Protein AF-0000000085179886 (afdb_homodimer)

Sequence (434 aa):
MSLKREELVLLAELGSATVYEAAGRAGLLEGPWLRLVPGSRAAGPARTVLCAPGDNLMVHAAMAVLQPGEVLVLALPTPEPVALLGELLATQAQARGAAAILVEAAVRDADEIAALGLPVWARWVSPRGAERKTPGRLGVPVRVGGVAVAQGDYLVLDGDGVVAVPRERAREVLEKARARAEREAALRERYRRGELSIDLYGLRPLVEEELRRADGAMSLKREELVLLAELGSATVYEAAGRAGLLEGPWLRLVPGSRAAGPARTVLCAPGDNLMVHAAMAVLQPGEVLVLALPTPEPVALLGELLATQAQARGAAAILVEAAVRDADEIAALGLPVWARWVSPRGAERKTPGRLGVPVRVGGVAVAQGDYLVLDGDGVVAVPRERAREVLEKARARAEREAALRERYRRGELSIDLYGLRPLVEEELRRADGA

Nearest PDB structures (foldseek):
  3noj-assembly1_A  TM=9.635E-01  e=1.499E-24  Pseudomonas putida F1
  2pcn-assembly1_A  TM=8.951E-01  e=6.628E-15  Geobacillus kaustophilus HTA426
  1j3l-assembly1_A  TM=9.326E-01  e=6.843E-14  Thermus thermophilus
  3c8o-assembly1_B  TM=9.009E-01  e=3.418E-14  Pseudomonas aeruginosa
  2yjv-assembly1_A  TM=9.300E-01  e=8.537E-13  Escherichia coli K-12

Foldseek 3Di:
DADDPVLFVLLQVLFDVLLCVLLVNDFFQDADKDWLAPFDKGKAFEWEWEFEVLALQVLVVCLVVDAARYEYEYDYPDEEAAANEELVSLVSCVVRHYRAYEESYEHENSVNSNVVVHIYIYRYHDPHYGHNDDDTDIQQWDAGSNDTGGGGWMWIDGDVGIGTHGNVCSVSSSVSSVVVVVVVVVVVVVVVVPDDPCVVVVVCVVCVVVVVVVVVD/DADDPVLFVLLQVLFDVLLCVLLVVDFFQDADKDWLAPFDKGKAFEWEWEFEVLAQQVLVVCLVVDAARYEYEYDYPDEEAAASEELVSLVSCVVRHYREYEESYEHENSVSSNVVVHIYIYRYHDPHYGHNDDDDDIQQWDAGSNDTGGGGWMWIQGDVGIGTHGNVCSVSSSVSSVVVVVVVVVVVVVVVVPDDPCVVVVVCVVCVVVVVVVVVD

Structure (mmCIF, N/CA/C/O backbone):
data_AF-0000000085179886-model_v1
#
loop_
_entity.id
_entity.type
_entity.pdbx_description
1 polymer 'Demethylmenaquinone methyltransferase'
#
loop_
_atom_site.group_PDB
_atom_site.id
_atom_site.type_symbol
_atom_site.label_atom_id
_atom_site.label_alt_id
_atom_site.label_comp_id
_atom_site.label_asym_id
_atom_site.label_entity_id
_atom_site.label_seq_id
_atom_site.pdbx_PDB_ins_code
_atom_site.Cartn_x
_atom_site.Cartn_y
_atom_site.Cartn_z
_atom_site.occupancy
_atom_site.B_iso_or_equiv
_atom_site.auth_seq_id
_atom_site.auth_comp_id
_atom_site.auth_asym_id
_atom_site.auth_atom_id
_atom_site.pdbx_PDB_model_num
ATOM 1 N N . MET A 1 1 ? 21.859 -24.375 -11.867 1 72.62 1 MET A N 1
ATOM 2 C CA . MET A 1 1 ? 21.688 -25.109 -10.617 1 72.62 1 MET A CA 1
ATOM 3 C C . MET A 1 1 ? 20.484 -24.578 -9.844 1 72.62 1 MET A C 1
ATOM 5 O O . MET A 1 1 ? 20.234 -23.375 -9.836 1 72.62 1 MET A O 1
ATOM 9 N N . SER A 1 2 ? 19.672 -25.531 -9.297 1 89.69 2 SER A N 1
ATOM 10 C CA . SER A 1 2 ? 18.453 -25.219 -8.555 1 89.69 2 SER A CA 1
ATOM 11 C C . SER A 1 2 ? 18.781 -24.703 -7.16 1 89.69 2 SER A C 1
ATOM 13 O O . SER A 1 2 ? 19.797 -25.062 -6.574 1 89.69 2 SER A O 1
ATOM 15 N N . LEU A 1 3 ? 18.047 -23.797 -6.676 1 95.94 3 LEU A N 1
ATOM 16 C CA . LEU A 1 3 ? 18.219 -23.281 -5.32 1 95.94 3 LEU A CA 1
ATOM 17 C C . LEU A 1 3 ? 17.781 -24.312 -4.293 1 95.94 3 LEU A C 1
ATOM 19 O O . LEU A 1 3 ? 16.781 -25.031 -4.504 1 95.94 3 LEU A O 1
ATOM 23 N N . LYS A 1 4 ? 18.531 -24.359 -3.203 1 95.69 4 LYS A N 1
ATOM 24 C CA . LYS A 1 4 ? 18.188 -25.25 -2.098 1 95.69 4 LYS A CA 1
ATOM 25 C C . LYS A 1 4 ? 17.078 -24.656 -1.241 1 95.69 4 LYS A C 1
ATOM 27 O O . LYS A 1 4 ? 16.75 -23.469 -1.353 1 95.69 4 LYS A O 1
ATOM 32 N N . ARG A 1 5 ? 16.547 -25.484 -0.39 1 94.56 5 ARG A N 1
ATOM 33 C CA . ARG A 1 5 ? 15.422 -25.094 0.46 1 94.56 5 ARG A CA 1
ATOM 34 C C . ARG A 1 5 ? 15.773 -23.875 1.302 1 94.56 5 ARG A C 1
ATOM 36 O O . ARG A 1 5 ? 14.977 -22.938 1.412 1 94.56 5 ARG A O 1
ATOM 43 N N . GLU A 1 6 ? 16.906 -23.906 1.938 1 96.06 6 GLU A N 1
ATOM 44 C CA . GLU A 1 6 ? 17.328 -22.797 2.787 1 96.06 6 GLU A CA 1
ATOM 45 C C . GLU A 1 6 ? 17.469 -21.516 1.982 1 96.06 6 GLU A C 1
ATOM 47 O O . GLU A 1 6 ? 17.203 -20.422 2.5 1 96.06 6 GLU A O 1
ATOM 52 N N . GLU A 1 7 ? 1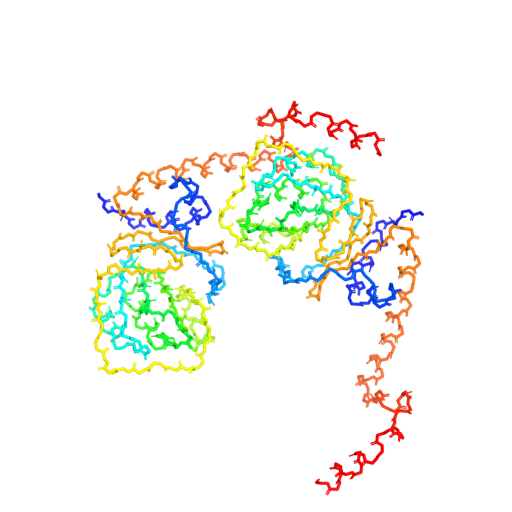7.812 -21.672 0.782 1 97.31 7 GLU A N 1
ATOM 53 C CA . GLU A 1 7 ? 17.969 -20.531 -0.106 1 97.31 7 GLU A CA 1
ATOM 54 C C . GLU A 1 7 ? 16.609 -19.953 -0.502 1 97.31 7 GLU A C 1
ATOM 56 O O . GLU A 1 7 ? 16.469 -18.75 -0.692 1 97.31 7 GLU A O 1
ATOM 61 N N . LEU A 1 8 ? 15.672 -20.797 -0.617 1 97.5 8 LEU A N 1
ATOM 62 C CA . LEU A 1 8 ? 14.312 -20.344 -0.909 1 97.5 8 LEU A CA 1
ATOM 63 C C . LEU A 1 8 ? 13.742 -19.547 0.262 1 97.5 8 LEU A C 1
ATOM 65 O O . LEU A 1 8 ? 13.055 -18.547 0.061 1 97.5 8 LEU A O 1
ATOM 69 N N . VAL A 1 9 ? 14 -20.016 1.414 1 97.44 9 VAL A N 1
ATOM 70 C CA . VAL A 1 9 ? 13.586 -19.297 2.615 1 97.44 9 VAL A CA 1
ATOM 71 C C . VAL A 1 9 ? 14.211 -17.906 2.625 1 97.44 9 VAL A C 1
ATOM 73 O O . VAL A 1 9 ? 13.523 -16.922 2.887 1 97.44 9 VAL A O 1
ATOM 76 N N . LEU A 1 10 ? 15.461 -17.875 2.342 1 97.75 10 LEU A N 1
ATOM 77 C CA . LEU A 1 10 ? 16.172 -16.594 2.307 1 97.75 10 LEU A CA 1
ATOM 78 C C . LEU A 1 10 ? 15.586 -15.68 1.237 1 97.75 10 LEU A C 1
ATOM 80 O O . LEU A 1 10 ? 15.406 -14.477 1.472 1 97.75 10 LEU A O 1
ATOM 84 N N . LEU A 1 11 ? 15.312 -16.234 0.098 1 98.19 11 LEU A N 1
ATOM 85 C CA . LEU A 1 11 ? 14.742 -15.469 -1.001 1 98.19 11 LEU A CA 1
ATOM 86 C C . LEU A 1 11 ? 13.422 -14.828 -0.584 1 98.19 11 LEU A C 1
ATOM 88 O O . LEU A 1 11 ? 13.18 -13.656 -0.885 1 98.19 11 LEU A O 1
ATOM 92 N N . ALA A 1 12 ? 12.609 -15.578 0.069 1 98.56 12 ALA A N 1
ATOM 93 C CA . ALA A 1 12 ? 11.344 -15.07 0.576 1 98.56 12 ALA A CA 1
ATOM 94 C C . ALA A 1 12 ? 11.57 -13.953 1.595 1 98.56 12 ALA A C 1
ATOM 96 O O . ALA A 1 12 ? 10.859 -12.945 1.587 1 98.56 12 ALA A O 1
ATOM 97 N N . GLU A 1 13 ? 12.516 -14.086 2.432 1 97.88 13 GLU A N 1
ATOM 98 C CA . GLU A 1 13 ? 12.836 -13.102 3.461 1 97.88 13 GLU A CA 1
ATOM 99 C C . GLU A 1 13 ? 13.352 -11.805 2.844 1 97.88 13 GLU A C 1
ATOM 101 O O . GLU A 1 13 ? 13.062 -10.711 3.346 1 97.88 13 GLU A O 1
ATOM 106 N N . LEU A 1 14 ? 14.133 -11.977 1.78 1 98.44 14 LEU A N 1
ATOM 107 C CA . LEU A 1 14 ? 14.68 -10.805 1.102 1 98.44 14 LEU A CA 1
ATOM 108 C C . LEU A 1 14 ? 13.57 -9.961 0.489 1 98.44 14 LEU A C 1
ATOM 110 O O . LEU A 1 14 ? 13.633 -8.734 0.521 1 98.44 14 LEU A O 1
ATOM 114 N N . GLY A 1 15 ? 12.594 -10.664 -0.122 1 98.44 15 GLY A N 1
ATOM 115 C CA . GLY A 1 15 ? 11.383 -9.969 -0.545 1 98.44 15 GLY A CA 1
ATOM 116 C C . GLY A 1 15 ? 11.438 -9.5 -1.986 1 98.44 15 GLY A C 1
ATOM 117 O O . GLY A 1 15 ? 12.516 -9.445 -2.586 1 98.44 15 GLY A O 1
ATOM 118 N N . SER A 1 16 ? 10.281 -9.086 -2.479 1 98.75 16 SER A N 1
ATOM 119 C CA . SER A 1 16 ? 10.117 -8.75 -3.889 1 98.75 16 SER A CA 1
ATOM 120 C C . SER A 1 16 ? 10.875 -7.473 -4.242 1 98.75 16 SER A C 1
ATOM 122 O O . SER A 1 16 ? 11.508 -7.391 -5.301 1 98.75 16 SER A O 1
ATOM 124 N N . ALA A 1 17 ? 10.836 -6.43 -3.406 1 98.56 17 ALA A N 1
ATOM 125 C CA . ALA A 1 17 ? 11.484 -5.16 -3.707 1 98.56 17 ALA A CA 1
ATOM 126 C C . ALA A 1 17 ? 12.992 -5.34 -3.879 1 98.56 17 ALA A C 1
ATOM 128 O O . ALA A 1 17 ? 13.57 -4.867 -4.859 1 98.56 17 ALA A O 1
ATOM 129 N N . THR A 1 18 ? 13.648 -6.023 -2.908 1 98.69 18 THR A N 1
ATOM 130 C CA . THR A 1 18 ? 15.086 -6.262 -2.953 1 98.69 18 THR A CA 1
ATOM 131 C C . THR A 1 18 ? 15.453 -7.148 -4.141 1 98.69 18 THR A C 1
ATOM 133 O O . THR A 1 18 ? 16.422 -6.883 -4.844 1 98.69 18 THR A O 1
ATOM 136 N N . VAL A 1 19 ? 14.641 -8.172 -4.383 1 98.81 19 VAL A N 1
ATOM 137 C CA . VAL A 1 19 ? 14.914 -9.102 -5.473 1 98.81 19 VAL A CA 1
ATOM 138 C C . VAL A 1 19 ? 14.719 -8.391 -6.812 1 98.81 19 VAL A C 1
ATOM 140 O O . VAL A 1 19 ? 15.477 -8.617 -7.758 1 98.81 19 VAL A O 1
ATOM 143 N N . TYR A 1 20 ? 13.695 -7.594 -6.91 1 98.75 20 TYR A N 1
ATOM 144 C CA . TYR A 1 20 ? 13.461 -6.816 -8.125 1 98.75 20 TYR A CA 1
ATOM 145 C C . TYR A 1 20 ? 14.68 -5.973 -8.477 1 98.75 20 TYR A C 1
ATOM 147 O O . TYR A 1 20 ? 15.148 -5.992 -9.617 1 98.75 20 TYR A O 1
ATOM 155 N N . GLU A 1 21 ? 15.203 -5.223 -7.461 1 98.31 21 GLU A N 1
ATOM 156 C CA . GLU A 1 21 ? 16.406 -4.426 -7.672 1 98.31 21 GLU A CA 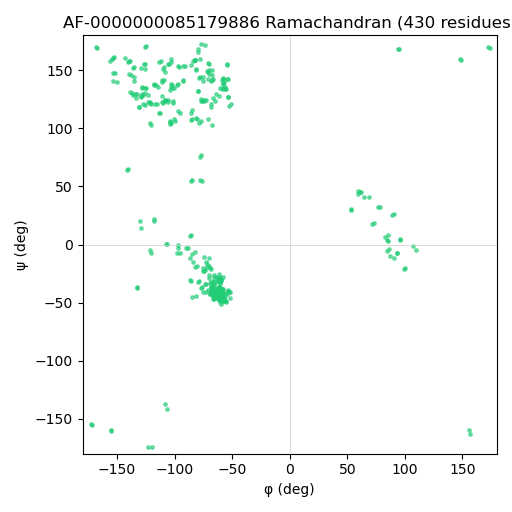1
ATOM 157 C C . GLU A 1 21 ? 17.578 -5.305 -8.094 1 98.31 21 GLU A C 1
ATOM 159 O O . GLU A 1 21 ? 18.297 -4.984 -9.039 1 98.31 21 GLU A O 1
ATOM 164 N N . ALA A 1 22 ? 17.797 -6.414 -7.449 1 98.69 22 ALA A N 1
ATOM 165 C CA . ALA A 1 22 ? 18.906 -7.316 -7.684 1 98.69 22 ALA A CA 1
ATOM 166 C C . ALA A 1 22 ? 18.812 -7.957 -9.062 1 98.69 22 ALA A C 1
ATOM 168 O O . ALA A 1 22 ? 19.844 -8.32 -9.656 1 98.69 22 ALA A O 1
ATOM 169 N N . ALA A 1 23 ? 17.609 -8.094 -9.57 1 98.44 23 ALA A N 1
ATOM 170 C CA . ALA A 1 23 ? 17.375 -8.703 -10.875 1 98.44 23 ALA A CA 1
ATOM 171 C C . ALA A 1 23 ? 17.5 -7.676 -11.992 1 98.44 23 ALA A C 1
ATOM 173 O O . ALA A 1 23 ? 17.172 -7.965 -13.148 1 98.44 23 ALA A O 1
ATOM 174 N N . GLY A 1 24 ? 17.953 -6.465 -11.648 1 98 24 GLY A N 1
ATOM 175 C CA . GLY A 1 24 ? 18.094 -5.43 -12.656 1 98 24 GLY A CA 1
ATOM 176 C C . GLY A 1 24 ? 16.766 -4.797 -13.055 1 98 24 GLY A C 1
ATOM 177 O O . GLY A 1 24 ? 16.547 -4.5 -14.234 1 98 24 GLY A O 1
ATOM 178 N N . ARG A 1 25 ? 15.867 -4.727 -12.102 1 97.44 25 ARG A N 1
ATOM 179 C CA . ARG A 1 25 ? 14.562 -4.102 -12.273 1 97.44 25 ARG A CA 1
ATOM 180 C C . ARG A 1 25 ? 13.773 -4.781 -13.391 1 97.44 25 ARG A C 1
ATOM 182 O O . ARG A 1 25 ? 13.219 -4.109 -14.258 1 97.44 25 ARG A O 1
ATOM 189 N N . ALA A 1 26 ? 13.805 -6.082 -13.305 1 97.19 26 ALA A N 1
ATOM 190 C CA . ALA A 1 26 ? 13.086 -6.918 -14.258 1 97.19 26 ALA A CA 1
ATOM 191 C C . ALA A 1 26 ? 12.211 -7.945 -13.539 1 97.19 26 ALA A C 1
ATOM 193 O O . ALA A 1 26 ? 12.5 -8.32 -12.406 1 97.19 26 ALA A O 1
ATOM 194 N N . GLY A 1 27 ? 11.133 -8.344 -14.172 1 98.38 27 GLY A N 1
ATOM 195 C CA . GLY A 1 27 ? 10.375 -9.492 -13.711 1 98.38 27 GLY A CA 1
ATOM 196 C C . GLY A 1 27 ? 9.195 -9.117 -12.828 1 98.38 27 GLY A C 1
ATOM 197 O O . GLY A 1 27 ? 8.523 -9.992 -12.273 1 98.38 27 GLY A O 1
ATOM 198 N N . LEU A 1 28 ? 8.945 -7.844 -12.672 1 98.5 28 LEU A N 1
ATOM 199 C CA . LEU A 1 28 ? 7.816 -7.426 -11.852 1 98.5 28 LEU A CA 1
ATOM 200 C C . LEU A 1 28 ? 6.492 -7.793 -12.523 1 98.5 28 LEU A C 1
ATOM 202 O O . LEU A 1 28 ? 6.242 -7.395 -13.656 1 98.5 28 LEU A O 1
ATOM 206 N N . LEU A 1 29 ? 5.699 -8.578 -11.836 1 98.44 29 LEU A N 1
ATOM 207 C CA . LEU A 1 29 ? 4.352 -8.883 -12.312 1 98.44 29 LEU A CA 1
ATOM 208 C C . LEU A 1 29 ? 3.369 -7.797 -11.883 1 98.44 29 LEU A C 1
ATOM 210 O O . LEU A 1 29 ? 2.959 -7.75 -10.719 1 98.44 29 LEU A O 1
ATOM 214 N N . GLU A 1 30 ? 2.986 -7.07 -12.82 1 95.44 30 GLU A N 1
ATOM 215 C CA . GLU A 1 30 ? 2.123 -5.93 -12.516 1 95.44 30 GLU A CA 1
ATOM 216 C C . GLU A 1 30 ? 0.686 -6.379 -12.273 1 95.44 30 GLU A C 1
ATOM 218 O O . GLU A 1 30 ? 0.19 -7.289 -12.945 1 95.44 30 GLU A O 1
ATOM 223 N N . GLY A 1 31 ? 0.035 -5.691 -11.328 1 90.81 31 GLY A N 1
ATOM 224 C CA . GLY A 1 31 ? -1.382 -5.941 -11.117 1 90.81 31 GLY A CA 1
ATOM 225 C C . GLY A 1 31 ? -1.81 -5.754 -9.672 1 90.81 31 GLY A C 1
ATOM 226 O O . GLY A 1 31 ? -0.971 -5.727 -8.766 1 90.81 31 GLY A O 1
ATOM 227 N N . PRO A 1 32 ? -3.061 -5.551 -9.5 1 92.06 32 PRO A N 1
ATOM 228 C CA . PRO A 1 32 ? -3.619 -5.426 -8.148 1 92.06 32 PRO A CA 1
ATOM 229 C C . PRO A 1 32 ? -3.795 -6.773 -7.453 1 92.06 32 PRO A C 1
ATOM 231 O O . PRO A 1 32 ? -4.922 -7.246 -7.293 1 92.06 32 PRO A O 1
ATOM 234 N N . TRP A 1 33 ? -2.705 -7.34 -7.012 1 97.44 33 TRP A N 1
ATOM 235 C CA . TRP A 1 33 ? -2.732 -8.656 -6.375 1 97.44 33 TRP A CA 1
ATOM 236 C C . TRP A 1 33 ? -3.352 -8.57 -4.984 1 97.44 33 TRP A C 1
ATOM 238 O O . TRP A 1 33 ? -2.918 -7.773 -4.152 1 97.44 33 TRP A O 1
ATOM 248 N N . LEU A 1 34 ? -4.355 -9.359 -4.801 1 98.19 34 LEU A N 1
ATOM 249 C CA . LEU A 1 34 ? -4.941 -9.508 -3.473 1 98.19 34 LEU A CA 1
ATOM 250 C C . LEU A 1 34 ? -4.199 -10.57 -2.67 1 98.19 34 LEU A C 1
ATOM 252 O O . LEU A 1 34 ? -4.133 -11.727 -3.082 1 98.19 34 LEU A O 1
ATOM 256 N N . ARG A 1 35 ? -3.537 -10.141 -1.646 1 98.44 35 ARG A N 1
ATOM 257 C CA . ARG A 1 35 ? -2.865 -11.031 -0.705 1 98.44 35 ARG A CA 1
ATOM 258 C C . ARG A 1 35 ? -3.85 -11.602 0.312 1 98.44 35 ARG A C 1
ATOM 260 O O . ARG A 1 35 ? -4.273 -10.898 1.232 1 98.44 35 ARG A O 1
ATOM 267 N N . LEU A 1 36 ? -4.203 -12.867 0.25 1 98.56 36 LEU A N 1
ATOM 268 C CA . LEU A 1 36 ? -5.324 -13.406 1.011 1 98.56 36 LEU A CA 1
ATOM 269 C C . LEU A 1 36 ? -4.922 -13.672 2.459 1 98.56 36 LEU A C 1
ATOM 271 O O . LEU A 1 36 ? -5.762 -13.609 3.361 1 98.56 36 LEU A O 1
ATOM 275 N N . VAL A 1 37 ? -3.676 -14.039 2.684 1 98.19 37 VAL A N 1
ATOM 276 C CA . VAL A 1 37 ? -3.148 -14.242 4.027 1 98.19 37 VAL A CA 1
ATOM 277 C C . VAL A 1 37 ? -2.283 -13.047 4.43 1 98.19 37 VAL A C 1
ATOM 279 O O . VAL A 1 37 ? -1.133 -12.938 3.998 1 98.19 37 VAL A O 1
ATOM 282 N N . PRO A 1 38 ? -2.758 -12.18 5.273 1 94.31 38 PRO A N 1
ATOM 283 C CA . PRO A 1 38 ? -1.994 -10.984 5.652 1 94.31 38 PRO A CA 1
ATOM 284 C C . PRO A 1 38 ? -0.612 -11.32 6.207 1 94.31 38 PRO A C 1
ATOM 286 O O . PRO A 1 38 ? -0.464 -12.289 6.957 1 94.31 38 PRO A O 1
ATOM 289 N N . GLY A 1 39 ? 0.402 -10.57 5.711 1 96.25 39 GLY A N 1
ATOM 290 C CA . GLY A 1 39 ? 1.747 -10.711 6.242 1 96.25 39 GLY A CA 1
ATOM 291 C C . GLY A 1 39 ? 2.525 -11.844 5.605 1 96.25 39 GLY A C 1
ATOM 292 O O . GLY A 1 39 ? 3.709 -12.039 5.898 1 96.25 39 GLY A O 1
ATOM 293 N N . SER A 1 40 ? 1.874 -12.625 4.738 1 98.12 40 SER A N 1
ATOM 294 C CA . SER A 1 40 ? 2.553 -13.773 4.141 1 98.12 40 SER A CA 1
ATOM 295 C C . SER A 1 40 ? 3.633 -13.328 3.16 1 98.12 40 SER A C 1
ATOM 297 O O . SER A 1 40 ? 3.533 -12.25 2.568 1 98.12 40 SER A O 1
ATOM 299 N N . ARG A 1 41 ? 4.648 -14.125 3.043 1 98.44 41 ARG A N 1
ATOM 300 C CA . ARG A 1 41 ? 5.734 -14.07 2.07 1 98.44 41 ARG A CA 1
ATOM 301 C C . ARG A 1 41 ? 6.105 -15.461 1.577 1 98.44 41 ARG A C 1
ATOM 303 O O . ARG A 1 41 ? 6.023 -16.438 2.33 1 98.44 41 ARG A O 1
ATOM 310 N N . ALA A 1 42 ? 6.484 -15.516 0.4 1 98.75 42 ALA A N 1
ATOM 311 C CA . ALA A 1 42 ? 6.824 -16.828 -0.134 1 98.75 42 ALA A CA 1
ATOM 312 C C . ALA A 1 42 ? 7.793 -16.719 -1.306 1 98.75 42 ALA A C 1
ATOM 314 O O . ALA A 1 42 ? 7.898 -15.656 -1.93 1 98.75 42 ALA A O 1
ATOM 315 N N . ALA A 1 43 ? 8.492 -17.797 -1.549 1 98.94 43 ALA A N 1
ATOM 316 C CA . ALA A 1 43 ? 9.328 -17.938 -2.74 1 98.94 43 ALA A CA 1
ATOM 317 C C . ALA A 1 43 ? 9.461 -19.406 -3.137 1 98.94 43 ALA A C 1
ATOM 319 O O . ALA A 1 43 ? 9.453 -20.297 -2.277 1 98.94 43 ALA A O 1
ATOM 320 N N . GLY A 1 44 ? 9.578 -19.641 -4.367 1 98.81 44 GLY A N 1
ATOM 321 C CA . GLY A 1 44 ? 9.789 -20.984 -4.871 1 98.81 44 GLY A CA 1
ATOM 322 C C . GLY A 1 44 ? 9.719 -21.078 -6.383 1 98.81 44 GLY A C 1
ATOM 323 O O . GLY A 1 44 ? 9.367 -20.109 -7.055 1 98.81 44 GLY A O 1
ATOM 324 N N . PRO A 1 45 ? 10.117 -22.281 -6.879 1 98.81 45 PRO A N 1
ATOM 325 C CA . PRO A 1 45 ? 9.984 -22.469 -8.32 1 98.81 45 PRO A CA 1
ATOM 326 C C . PRO A 1 45 ? 8.531 -22.578 -8.773 1 98.81 45 PRO A C 1
ATOM 328 O O . PRO A 1 45 ? 7.703 -23.156 -8.07 1 98.81 45 PRO A O 1
ATOM 331 N N . ALA A 1 46 ? 8.289 -22.078 -9.961 1 98.88 46 ALA A N 1
ATOM 332 C CA . ALA A 1 46 ? 6.934 -22.031 -10.492 1 98.88 46 ALA A CA 1
ATOM 333 C C . ALA A 1 46 ? 6.516 -23.391 -11.047 1 98.88 46 ALA A C 1
ATOM 335 O O . ALA A 1 46 ? 7.293 -24.047 -11.742 1 98.88 46 ALA A O 1
ATOM 336 N N . ARG A 1 47 ? 5.41 -23.797 -10.688 1 98.81 47 ARG A N 1
ATOM 337 C CA . ARG A 1 47 ? 4.633 -24.797 -11.406 1 98.81 47 ARG A CA 1
ATOM 338 C C . ARG A 1 47 ? 3.482 -24.172 -12.18 1 98.81 47 ARG A C 1
ATOM 340 O O . ARG A 1 47 ? 2.471 -23.781 -11.586 1 98.81 47 ARG A O 1
ATOM 347 N N . THR A 1 48 ? 3.637 -24.094 -13.492 1 98.94 48 THR A N 1
ATOM 348 C CA . THR A 1 48 ? 2.705 -23.281 -14.273 1 98.94 48 THR A CA 1
ATOM 349 C C . THR A 1 48 ? 1.544 -24.141 -14.781 1 98.94 48 THR A C 1
ATOM 351 O O . THR A 1 48 ? 1.736 -25.297 -15.164 1 98.94 48 THR A O 1
ATOM 354 N N . VAL A 1 49 ? 0.391 -23.562 -14.75 1 98.94 49 VAL A N 1
ATOM 355 C CA . VAL A 1 49 ? -0.841 -24.188 -15.234 1 98.94 49 VAL A CA 1
ATOM 356 C C . VAL A 1 49 ? -1.577 -23.203 -16.156 1 98.94 49 VAL A C 1
ATOM 358 O O . VAL A 1 49 ? -1.937 -22.109 -15.734 1 98.94 49 VAL A O 1
ATOM 361 N N . LEU A 1 50 ? -1.746 -23.594 -17.391 1 98.88 50 LEU A N 1
ATOM 362 C CA . LEU A 1 50 ? -2.615 -22.859 -18.297 1 98.88 50 LEU A CA 1
ATOM 363 C C . LEU A 1 50 ? -3.973 -23.531 -18.422 1 98.88 50 LEU A C 1
ATOM 365 O O . LEU A 1 50 ? -4.086 -24.578 -19.062 1 98.88 50 LEU A O 1
ATOM 369 N N . CYS A 1 51 ? -4.957 -22.953 -17.828 1 98.88 51 CYS A N 1
ATOM 370 C CA . CYS A 1 51 ? -6.309 -23.5 -17.859 1 98.88 51 CYS A CA 1
ATOM 371 C C . CYS A 1 51 ? -7.031 -23.125 -19.141 1 98.88 51 CYS A C 1
ATOM 373 O O . CYS A 1 51 ? -6.633 -22.172 -19.828 1 98.88 51 CYS A O 1
ATOM 375 N N . ALA A 1 52 ? -8.055 -23.922 -19.453 1 98.5 52 ALA A N 1
ATOM 376 C CA . ALA A 1 52 ? -8.984 -23.484 -20.484 1 98.5 52 ALA A CA 1
ATOM 377 C C . ALA A 1 52 ? -9.844 -22.328 -19.984 1 98.5 52 ALA A C 1
ATOM 379 O O . ALA A 1 52 ? -9.984 -22.125 -18.766 1 98.5 52 ALA A O 1
ATOM 380 N N . PRO A 1 53 ? -10.375 -21.5 -20.891 1 98.12 53 PRO A N 1
ATOM 381 C CA . PRO A 1 53 ? -11.195 -20.375 -20.453 1 98.12 53 PRO A CA 1
ATOM 382 C C . PRO A 1 53 ? -12.312 -20.797 -19.516 1 98.12 53 PRO A C 1
ATOM 384 O O . PRO A 1 53 ? -13.094 -21.688 -19.828 1 98.12 53 PRO A O 1
ATOM 387 N N . GLY A 1 54 ? -12.289 -20.266 -18.297 1 97.88 54 GLY A N 1
ATOM 388 C CA . GLY A 1 54 ? -13.344 -20.484 -17.312 1 97.88 54 GLY A CA 1
ATOM 389 C C . GLY A 1 54 ? -13.32 -21.875 -16.734 1 97.88 54 GLY A C 1
ATOM 390 O O . GLY A 1 54 ? -14.328 -22.359 -16.203 1 97.88 54 GLY A O 1
ATOM 391 N N . ASP A 1 55 ? -12.25 -22.578 -16.844 1 98.69 55 ASP A N 1
ATOM 392 C CA . ASP A 1 55 ? -12.203 -23.984 -16.5 1 98.69 55 ASP A CA 1
ATOM 393 C C . ASP A 1 55 ? -11.047 -24.281 -15.539 1 98.69 55 ASP A C 1
ATOM 395 O O . ASP A 1 55 ? -9.938 -23.781 -15.727 1 98.69 55 ASP A O 1
ATOM 399 N N . ASN A 1 56 ? -11.273 -25.094 -14.422 1 98.81 56 ASN A N 1
ATOM 400 C CA . ASN A 1 56 ? -10.172 -25.359 -13.492 1 98.81 56 ASN A CA 1
ATOM 401 C C . ASN A 1 56 ? -9.828 -26.844 -13.438 1 98.81 56 ASN A C 1
ATOM 403 O O . ASN A 1 56 ? -9.25 -27.312 -12.461 1 98.81 56 ASN A O 1
ATOM 407 N N . LEU A 1 57 ? -10.258 -27.578 -14.539 1 98.75 57 LEU A N 1
ATOM 408 C CA . LEU A 1 57 ? -9.883 -28.984 -14.625 1 98.75 57 LEU A CA 1
ATOM 409 C C . LEU A 1 57 ? -8.383 -29.172 -14.445 1 98.75 57 LEU A C 1
ATOM 411 O O . LEU A 1 57 ? -7.941 -30.078 -13.742 1 98.75 57 LEU A O 1
ATOM 415 N N . MET A 1 58 ? -7.621 -28.328 -15.023 1 98.75 58 MET A N 1
ATOM 416 C CA . MET A 1 58 ? -6.172 -28.484 -15.016 1 98.75 58 MET A CA 1
ATOM 417 C C . MET A 1 58 ? -5.598 -28.141 -13.641 1 98.75 58 MET A C 1
ATOM 419 O O . MET A 1 58 ? -4.469 -28.516 -13.328 1 98.75 58 MET A O 1
ATOM 423 N N . VAL A 1 59 ? -6.285 -27.359 -12.812 1 98.94 59 VAL A N 1
ATOM 424 C CA . VAL A 1 59 ? -5.848 -27.141 -11.438 1 98.94 59 VAL A CA 1
ATOM 425 C C . VAL A 1 59 ? -5.949 -28.438 -10.648 1 98.94 59 VAL A C 1
ATOM 427 O O . VAL A 1 59 ? -5.059 -28.766 -9.867 1 98.94 59 VAL A O 1
ATOM 430 N N . HIS A 1 60 ? -6.988 -29.141 -10.891 1 98.69 60 HIS A N 1
ATOM 431 C CA . HIS A 1 60 ? -7.113 -30.469 -10.289 1 98.69 60 HIS A CA 1
ATOM 432 C C . HIS A 1 60 ? -5.957 -31.375 -10.711 1 98.69 60 HIS A C 1
ATOM 434 O O . HIS A 1 60 ? -5.355 -32.031 -9.867 1 98.69 60 HIS A O 1
ATOM 440 N N . ALA A 1 61 ? -5.719 -31.359 -11.977 1 98.88 61 ALA A N 1
ATOM 441 C CA . ALA A 1 61 ? -4.629 -32.188 -12.5 1 98.88 61 ALA A CA 1
ATOM 442 C C . ALA A 1 61 ? -3.295 -31.781 -11.883 1 98.88 61 ALA A C 1
ATOM 444 O O . ALA A 1 61 ? -2.451 -32.625 -11.586 1 98.88 61 ALA A O 1
ATOM 445 N N . ALA A 1 62 ? -3.1 -30.516 -11.68 1 98.88 62 ALA A N 1
ATOM 446 C CA . ALA A 1 62 ? -1.843 -29.984 -11.156 1 98.88 62 ALA A CA 1
ATOM 447 C C . ALA A 1 62 ? -1.552 -30.531 -9.766 1 98.88 62 ALA A C 1
ATOM 449 O O . ALA A 1 62 ? -0.39 -30.703 -9.391 1 98.88 62 ALA A O 1
ATOM 450 N N . MET A 1 63 ? -2.582 -30.844 -9 1 98.62 63 MET A N 1
ATOM 451 C CA . MET A 1 63 ? -2.393 -31.344 -7.648 1 98.62 63 MET A CA 1
ATOM 452 C C . MET A 1 63 ? -1.643 -32.688 -7.668 1 98.62 63 MET A C 1
ATOM 454 O O . MET A 1 63 ? -0.91 -33 -6.73 1 98.62 63 MET A O 1
ATOM 458 N N . ALA A 1 64 ? -1.807 -33.406 -8.727 1 98.56 64 ALA A N 1
ATOM 459 C CA . ALA A 1 64 ? -1.204 -34.719 -8.836 1 98.56 64 ALA A CA 1
ATOM 460 C C . ALA A 1 64 ? 0.301 -34.625 -9.07 1 98.56 64 ALA A C 1
ATOM 462 O O . ALA A 1 64 ? 1.04 -35.594 -8.82 1 98.56 64 ALA A O 1
ATOM 463 N N . VAL A 1 65 ? 0.768 -33.562 -9.539 1 98.56 65 VAL A N 1
ATOM 464 C CA . VAL A 1 65 ? 2.166 -33.469 -9.945 1 98.56 65 VAL A CA 1
ATOM 465 C C . VAL A 1 65 ? 2.879 -32.375 -9.141 1 98.56 65 VAL A C 1
ATOM 467 O O . VAL A 1 65 ? 4.098 -32.219 -9.242 1 98.56 65 VAL A O 1
ATOM 470 N N . LEU A 1 66 ? 2.205 -31.609 -8.367 1 98.5 66 LEU A N 1
ATOM 471 C CA . LEU A 1 66 ? 2.764 -30.531 -7.547 1 98.5 66 LEU A CA 1
ATOM 472 C C . LEU A 1 66 ? 3.809 -31.078 -6.578 1 98.5 66 LEU A C 1
ATOM 474 O O . LEU A 1 66 ? 3.602 -32.125 -5.965 1 98.5 66 LEU A O 1
ATOM 478 N N . GLN A 1 67 ? 4.953 -30.406 -6.488 1 98 67 GLN A N 1
ATOM 479 C CA . GLN A 1 67 ? 6.031 -30.812 -5.586 1 98 67 GLN A CA 1
ATOM 480 C C . GLN A 1 67 ? 6.164 -29.828 -4.422 1 98 67 GLN A C 1
ATOM 482 O O . GLN A 1 67 ? 5.875 -28.641 -4.566 1 98 67 GLN A O 1
ATOM 487 N N . PRO A 1 68 ? 6.668 -30.359 -3.279 1 98.12 68 PRO A N 1
ATOM 488 C CA . PRO A 1 68 ? 6.852 -29.469 -2.135 1 98.12 68 PRO A CA 1
ATOM 489 C C . PRO A 1 68 ? 7.77 -28.281 -2.447 1 98.12 68 PRO A C 1
ATOM 491 O O . PRO A 1 68 ? 8.805 -28.469 -3.098 1 98.12 68 PRO A O 1
ATOM 494 N N . GLY A 1 69 ? 7.301 -27.062 -1.989 1 98.25 69 GLY A N 1
ATOM 495 C CA . GLY A 1 69 ? 8.133 -25.891 -2.139 1 98.25 69 GLY A CA 1
ATOM 496 C C . GLY A 1 69 ? 7.852 -25.109 -3.414 1 98.25 69 GLY A C 1
ATOM 497 O O . GLY A 1 69 ? 8.359 -24 -3.602 1 98.25 69 GLY A O 1
ATOM 498 N N . GLU A 1 70 ? 7.035 -25.625 -4.27 1 98.69 70 GLU A N 1
ATOM 499 C CA . GLU A 1 70 ? 6.719 -24.953 -5.52 1 98.69 70 GLU A CA 1
ATOM 500 C C . GLU A 1 70 ? 5.648 -23.875 -5.312 1 98.69 70 GLU A C 1
ATOM 502 O O . GLU A 1 70 ? 4.84 -23.984 -4.387 1 98.69 70 GLU A O 1
ATOM 507 N N . VAL A 1 71 ? 5.703 -22.891 -6.117 1 98.94 71 VAL A N 1
ATOM 508 C CA . VAL A 1 71 ? 4.617 -21.922 -6.25 1 98.94 71 VAL A CA 1
ATOM 509 C C . VAL A 1 71 ? 3.732 -22.297 -7.438 1 98.94 71 VAL A C 1
ATOM 511 O O . VAL A 1 71 ? 4.191 -22.297 -8.586 1 98.94 71 VAL A O 1
ATOM 514 N N . LEU A 1 72 ? 2.525 -22.625 -7.117 1 98.94 72 LEU A N 1
ATOM 515 C CA . LEU A 1 72 ? 1.567 -22.938 -8.172 1 98.94 72 LEU A CA 1
ATOM 516 C C . LEU A 1 72 ? 1.067 -21.672 -8.844 1 98.94 72 LEU A C 1
ATOM 518 O O . LEU A 1 72 ? 0.567 -20.766 -8.18 1 98.94 72 LEU A O 1
ATOM 522 N N . VAL A 1 73 ? 1.234 -21.594 -10.172 1 98.94 73 VAL A N 1
ATOM 523 C CA . VAL A 1 73 ? 0.834 -20.406 -10.938 1 98.94 73 VAL A CA 1
ATOM 524 C C . VAL A 1 73 ? -0.323 -20.766 -11.867 1 98.94 73 VAL A C 1
ATOM 526 O O . VAL A 1 73 ? -0.146 -21.531 -12.828 1 98.94 73 VAL A O 1
ATOM 529 N N . LEU A 1 74 ? -1.489 -20.188 -11.594 1 98.94 74 LEU A N 1
ATOM 530 C CA . LEU A 1 74 ? -2.703 -20.484 -12.336 1 98.94 74 LEU A CA 1
ATOM 531 C C . LEU A 1 74 ? -3.07 -19.344 -13.281 1 98.94 74 LEU A C 1
ATOM 533 O O . LEU A 1 74 ? -3.264 -18.219 -12.844 1 98.94 74 LEU A O 1
ATOM 537 N N . ALA A 1 75 ? -3.17 -19.672 -14.539 1 98.88 75 ALA A N 1
ATOM 538 C CA . ALA A 1 75 ? -3.465 -18.625 -15.516 1 98.88 75 ALA A CA 1
ATOM 539 C C . ALA A 1 75 ? -4.539 -19.078 -16.5 1 98.88 75 ALA A C 1
ATOM 541 O O . ALA A 1 75 ? -4.742 -20.281 -16.688 1 98.88 75 ALA A O 1
ATOM 542 N N . LEU A 1 76 ? -5.238 -18.156 -17.016 1 98.56 76 LEU A N 1
ATOM 543 C CA . LEU A 1 76 ? -6.145 -18.281 -18.156 1 98.56 76 LEU A CA 1
ATOM 544 C C . LEU A 1 76 ? -5.547 -17.641 -19.406 1 98.56 76 LEU A C 1
ATOM 546 O O . LEU A 1 76 ? -4.645 -16.797 -19.297 1 98.56 76 LEU A O 1
ATOM 550 N N . PRO A 1 77 ? -6.004 -18.125 -20.562 1 97.88 77 PRO A N 1
ATOM 551 C CA . PRO A 1 77 ? -5.52 -17.422 -21.75 1 97.88 77 PRO A CA 1
ATOM 552 C C . PRO A 1 77 ? -5.793 -15.922 -21.703 1 97.88 77 PRO A C 1
ATOM 554 O O . PRO A 1 77 ? -4.941 -15.125 -22.109 1 97.88 77 PRO A O 1
ATOM 557 N N . THR A 1 78 ? -6.965 -15.586 -21.234 1 97.69 78 THR A N 1
ATOM 558 C CA . THR A 1 78 ? -7.355 -14.211 -20.938 1 97.69 78 THR A CA 1
ATOM 559 C C . THR A 1 78 ? -7.891 -14.109 -19.5 1 97.69 78 THR A C 1
ATOM 561 O O . THR A 1 78 ? -8.883 -14.758 -19.156 1 97.69 78 THR A O 1
ATOM 564 N N . PRO A 1 79 ? -7.242 -13.289 -18.734 1 97.62 79 PRO A N 1
ATOM 565 C CA . PRO A 1 79 ? -7.672 -13.203 -17.344 1 97.62 79 PRO A CA 1
ATOM 566 C C . PRO A 1 79 ? -9.141 -12.797 -17.203 1 97.62 79 PRO A C 1
ATOM 568 O O . PRO A 1 79 ? -9.625 -11.953 -17.953 1 97.62 79 PRO A O 1
ATOM 571 N N . GLU A 1 80 ? -9.836 -13.352 -16.359 1 97.56 80 GLU A N 1
ATOM 572 C CA . GLU A 1 80 ? -11.219 -13.031 -16.016 1 97.56 80 GLU A CA 1
ATOM 573 C C . GLU A 1 80 ? -11.547 -13.43 -14.578 1 97.56 80 GLU A C 1
ATOM 575 O O . GLU A 1 80 ? -10.867 -14.273 -13.992 1 97.56 80 GLU A O 1
ATOM 580 N N . PRO A 1 81 ? -12.602 -12.867 -13.977 1 98.25 81 PRO A N 1
ATOM 581 C CA . PRO A 1 81 ? -12.875 -13.094 -12.555 1 98.25 81 PRO A CA 1
ATOM 582 C C . PRO A 1 81 ? -13.68 -14.375 -12.305 1 98.25 81 PRO A C 1
ATOM 584 O O . PRO A 1 81 ? -14.734 -14.328 -11.672 1 98.25 81 PRO A O 1
ATOM 587 N N . VAL A 1 82 ? -13.18 -15.453 -12.797 1 98.69 82 VAL A N 1
ATOM 588 C CA . VAL A 1 82 ? -13.688 -16.797 -12.5 1 98.69 82 VAL A CA 1
ATOM 589 C C . VAL A 1 82 ? -12.773 -17.484 -11.484 1 98.69 82 VAL A C 1
ATOM 591 O O . VAL A 1 82 ? -11.547 -17.438 -11.609 1 98.69 82 VAL A O 1
ATOM 594 N N . ALA A 1 83 ? -13.375 -18.125 -10.469 1 98.88 83 ALA A N 1
ATOM 595 C CA . ALA A 1 83 ? -12.594 -18.719 -9.383 1 98.88 83 ALA A CA 1
ATOM 596 C C . ALA A 1 83 ? -11.992 -20.062 -9.805 1 98.88 83 ALA A C 1
ATOM 598 O O . ALA A 1 83 ? -12.695 -21.078 -9.828 1 98.88 83 ALA A O 1
ATOM 599 N N . LEU A 1 84 ? -10.688 -20 -10.062 1 98.94 84 LEU A N 1
ATOM 600 C CA . LEU A 1 84 ? -9.977 -21.219 -10.398 1 98.94 84 LEU A CA 1
ATOM 601 C C . LEU A 1 84 ? -9.625 -22.016 -9.148 1 98.94 84 LEU A C 1
ATOM 603 O O . LEU A 1 84 ? -9.312 -23.203 -9.227 1 98.94 84 LEU A O 1
ATOM 607 N N . LEU A 1 85 ? -9.648 -21.391 -8.055 1 98.88 85 LEU A N 1
ATOM 608 C CA . LEU A 1 85 ? -9.203 -21.938 -6.785 1 98.88 85 LEU A CA 1
ATOM 609 C C . LEU A 1 85 ? -10.211 -21.656 -5.68 1 98.88 85 LEU A C 1
ATOM 611 O O . LEU A 1 85 ? -10.656 -20.516 -5.527 1 98.88 85 LEU A O 1
ATOM 615 N N . GLY A 1 86 ? -10.625 -22.672 -5.016 1 98.62 86 GLY A N 1
ATOM 616 C CA . GLY A 1 86 ? -11.328 -22.547 -3.748 1 98.62 86 GLY A CA 1
ATOM 617 C C . GLY A 1 86 ? -10.609 -23.234 -2.6 1 98.62 86 GLY A C 1
ATOM 618 O O . GLY A 1 86 ? -9.477 -23.703 -2.758 1 98.62 86 GLY A O 1
ATOM 619 N N . GLU A 1 87 ? -11.312 -23.234 -1.436 1 98.56 87 GLU A N 1
ATOM 620 C CA . GLU A 1 87 ? -10.688 -23.75 -0.222 1 98.56 87 GLU A CA 1
ATOM 621 C C . GLU A 1 87 ? -10.312 -25.219 -0.373 1 98.56 87 GLU A C 1
ATOM 623 O O . GLU A 1 87 ? -9.273 -25.656 0.121 1 98.56 87 GLU A O 1
ATOM 628 N N . LEU A 1 88 ? -11.078 -25.984 -1.043 1 98.25 88 LEU A N 1
ATOM 629 C CA . LEU A 1 88 ? -10.812 -27.406 -1.164 1 98.25 88 LEU A CA 1
ATOM 630 C C . LEU A 1 88 ? -9.555 -27.672 -1.986 1 98.25 88 LEU A C 1
ATOM 632 O O . LEU A 1 88 ? -8.734 -28.516 -1.627 1 98.25 88 LEU A O 1
ATOM 636 N N . LEU A 1 89 ? -9.438 -26.938 -3.082 1 98.81 89 LEU A N 1
ATOM 637 C CA . LEU A 1 89 ? -8.227 -27.062 -3.889 1 98.81 89 LEU A CA 1
ATOM 638 C C . LEU A 1 89 ? -7.012 -26.516 -3.146 1 98.81 89 LEU A C 1
ATOM 640 O O . LEU A 1 89 ? -5.926 -27.094 -3.211 1 98.81 89 LEU A O 1
ATOM 644 N N . ALA A 1 90 ? -7.191 -25.438 -2.432 1 98.88 90 ALA A N 1
ATOM 645 C CA . ALA A 1 90 ? -6.105 -24.891 -1.624 1 98.88 90 ALA A CA 1
ATOM 646 C C . ALA A 1 90 ? -5.645 -25.906 -0.572 1 98.88 90 ALA A C 1
ATOM 648 O O . ALA A 1 90 ? -4.449 -26.016 -0.299 1 98.88 90 ALA A O 1
ATOM 649 N N . THR A 1 91 ? -6.57 -26.578 0.018 1 98.75 91 THR A N 1
ATOM 650 C CA . THR A 1 91 ? -6.262 -27.609 1.004 1 98.75 91 THR A CA 1
ATOM 651 C C . THR A 1 91 ? -5.387 -28.688 0.393 1 98.75 91 THR A C 1
ATOM 653 O O . THR A 1 91 ? -4.422 -29.141 1.016 1 98.75 91 THR A O 1
ATOM 656 N N . GLN A 1 92 ? -5.727 -29.094 -0.787 1 98.88 92 GLN A N 1
ATOM 657 C CA . GLN A 1 92 ? -4.906 -30.094 -1.471 1 98.88 92 GLN A CA 1
ATOM 658 C C . GLN A 1 92 ? -3.49 -29.562 -1.706 1 98.88 92 GLN A C 1
ATOM 660 O O . GLN A 1 92 ? -2.512 -30.281 -1.47 1 98.88 92 GLN A O 1
ATOM 665 N N . ALA A 1 93 ? -3.412 -28.359 -2.205 1 98.88 93 ALA A N 1
ATOM 666 C CA . ALA A 1 93 ? -2.107 -27.766 -2.475 1 98.88 93 ALA A CA 1
ATOM 667 C C . ALA A 1 93 ? -1.261 -27.688 -1.207 1 98.88 93 ALA A C 1
ATOM 669 O O . ALA A 1 93 ? -0.057 -27.953 -1.243 1 98.88 93 ALA A O 1
ATOM 670 N N . GLN A 1 94 ? -1.864 -27.328 -0.114 1 98.75 94 GLN A N 1
ATOM 671 C CA . GLN A 1 94 ? -1.17 -27.266 1.168 1 98.75 94 GLN A CA 1
ATOM 672 C C . GLN A 1 94 ? -0.636 -28.641 1.562 1 98.75 94 GLN A C 1
ATOM 674 O O . GLN A 1 94 ? 0.512 -28.766 1.994 1 98.75 94 GLN A O 1
ATOM 679 N N . ALA A 1 95 ? -1.5 -29.625 1.417 1 98.56 95 ALA A N 1
ATOM 680 C CA . ALA A 1 95 ? -1.109 -30.984 1.76 1 98.56 95 ALA A CA 1
ATOM 681 C C . ALA A 1 95 ? 0.076 -31.438 0.916 1 98.56 95 ALA A C 1
ATOM 683 O O . ALA A 1 95 ? 0.904 -32.219 1.375 1 98.56 95 ALA A O 1
ATOM 684 N N . ARG A 1 96 ? 0.15 -30.953 -0.286 1 98.5 96 ARG A N 1
ATOM 685 C CA . ARG A 1 96 ? 1.228 -31.312 -1.197 1 98.5 96 ARG A CA 1
ATOM 686 C C . ARG A 1 96 ? 2.477 -30.484 -0.935 1 98.5 96 ARG A C 1
ATOM 688 O O . ARG A 1 96 ? 3.51 -30.688 -1.576 1 98.5 96 ARG A O 1
ATOM 695 N N . GLY A 1 97 ? 2.395 -29.5 -0.052 1 98.44 97 GLY A N 1
ATOM 696 C CA . GLY A 1 97 ? 3.561 -28.734 0.378 1 98.44 97 GLY A CA 1
ATOM 697 C C . GLY A 1 97 ? 3.84 -27.531 -0.49 1 98.44 97 GLY A C 1
ATOM 698 O O . GLY A 1 97 ? 4.984 -27.078 -0.593 1 98.44 97 GLY A O 1
ATOM 699 N N . ALA A 1 98 ? 2.848 -27 -1.138 1 98.81 98 ALA A N 1
ATOM 700 C CA . ALA A 1 98 ? 3.027 -25.781 -1.928 1 98.81 98 ALA A CA 1
ATOM 701 C C . ALA A 1 98 ? 3.566 -24.641 -1.067 1 98.81 98 ALA A C 1
ATOM 703 O O . ALA A 1 98 ? 3.139 -24.469 0.076 1 98.81 98 ALA A O 1
ATOM 704 N N . ALA A 1 99 ? 4.477 -23.875 -1.635 1 98.81 99 ALA A N 1
ATOM 705 C CA . ALA A 1 99 ? 4.969 -22.688 -0.945 1 98.81 99 ALA A CA 1
ATOM 706 C C . ALA A 1 99 ? 3.951 -21.562 -1.02 1 98.81 99 ALA A C 1
ATOM 708 O O . ALA A 1 99 ? 3.844 -20.75 -0.094 1 98.81 99 ALA A O 1
ATOM 709 N N . ALA A 1 100 ? 3.254 -21.453 -2.141 1 98.94 100 ALA A N 1
ATOM 710 C CA . ALA A 1 100 ? 2.232 -20.438 -2.398 1 98.94 100 ALA A CA 1
ATOM 711 C C . ALA A 1 100 ? 1.43 -20.781 -3.652 1 98.94 100 ALA A C 1
ATOM 713 O O . ALA A 1 100 ? 1.775 -21.703 -4.387 1 98.94 100 ALA A O 1
ATOM 714 N N . ILE A 1 101 ? 0.354 -20.031 -3.852 1 98.94 101 ILE A N 1
ATOM 715 C CA . ILE A 1 101 ? -0.413 -20.078 -5.09 1 98.94 101 ILE A CA 1
ATOM 716 C C . ILE A 1 101 ? -0.625 -18.672 -5.633 1 98.94 101 ILE A C 1
ATOM 718 O O . ILE A 1 101 ? -1.029 -17.766 -4.898 1 98.94 101 ILE A O 1
ATOM 722 N N . LEU A 1 102 ? -0.286 -18.469 -6.84 1 98.94 102 LEU A N 1
ATOM 723 C CA . LEU A 1 102 ? -0.562 -17.234 -7.574 1 98.94 102 LEU A CA 1
ATOM 724 C C . LEU A 1 102 ? -1.64 -17.453 -8.633 1 98.94 102 LEU A C 1
ATOM 726 O O . LEU A 1 102 ? -1.482 -18.312 -9.516 1 98.94 102 LEU A O 1
ATOM 730 N N . VAL A 1 103 ? -2.715 -16.656 -8.562 1 98.94 103 VAL A N 1
ATOM 731 C CA . VAL A 1 103 ? -3.873 -16.906 -9.414 1 98.94 103 VAL A CA 1
ATOM 732 C C . VAL A 1 103 ? -4.145 -15.695 -10.297 1 98.94 103 VAL A C 1
ATOM 734 O O . VAL A 1 103 ? -4.664 -14.68 -9.82 1 98.94 103 VAL A O 1
ATOM 737 N N . GLU A 1 104 ? -3.773 -15.773 -11.562 1 98.69 104 GLU A N 1
ATOM 738 C CA . GLU A 1 104 ? -4.156 -14.75 -12.531 1 98.69 104 GLU A CA 1
ATOM 739 C C . GLU A 1 104 ? -5.613 -14.906 -12.953 1 98.69 104 GLU A C 1
ATOM 741 O O . GLU A 1 104 ? -5.91 -15.078 -14.141 1 98.69 104 GLU A O 1
ATOM 746 N N . ALA A 1 105 ? -6.461 -14.938 -12.117 1 98.75 105 ALA A N 1
ATOM 747 C CA . ALA A 1 105 ? -7.914 -15.086 -12.117 1 98.75 105 ALA A CA 1
ATOM 748 C C . ALA A 1 105 ? -8.492 -14.844 -10.727 1 98.75 105 ALA A C 1
ATOM 750 O O . ALA A 1 105 ? -7.945 -14.062 -9.945 1 98.75 105 ALA A O 1
ATOM 751 N N . ALA A 1 106 ? -9.727 -15.438 -10.43 1 98.88 106 ALA A N 1
ATOM 752 C CA . ALA A 1 106 ? -10.336 -15.219 -9.125 1 98.88 106 ALA A CA 1
ATOM 753 C C . ALA A 1 106 ? -10.172 -16.438 -8.219 1 98.88 106 ALA A C 1
ATOM 755 O O . ALA A 1 106 ? -9.875 -17.531 -8.695 1 98.88 106 ALA A O 1
ATOM 756 N N . VAL A 1 107 ? -10.25 -16.219 -6.949 1 98.88 107 VAL A N 1
ATOM 757 C CA . VAL A 1 107 ? -10.453 -17.25 -5.941 1 98.88 107 VAL A CA 1
ATOM 758 C C . VAL A 1 107 ? -11.836 -17.094 -5.309 1 98.88 107 VAL A C 1
ATOM 760 O O . VAL A 1 107 ? -12.445 -16.031 -5.391 1 98.88 107 VAL A O 1
ATOM 763 N N . ARG A 1 108 ? -12.297 -18.125 -4.777 1 98.56 108 ARG A N 1
ATOM 764 C CA . ARG A 1 108 ? -13.453 -18.078 -3.891 1 98.56 108 ARG A CA 1
ATOM 765 C C . ARG A 1 108 ? -13.141 -18.719 -2.543 1 98.56 108 ARG A C 1
ATOM 767 O O . ARG A 1 108 ? -12.055 -19.281 -2.354 1 98.56 108 ARG A O 1
ATOM 774 N N . ASP A 1 109 ? -14.07 -18.594 -1.479 1 98.38 109 ASP A N 1
ATOM 775 C CA . ASP A 1 109 ? -13.836 -19.047 -0.116 1 98.38 109 ASP A CA 1
ATOM 776 C C . ASP A 1 109 ? -12.641 -18.328 0.508 1 98.38 109 ASP A C 1
ATOM 778 O O . ASP A 1 109 ? -11.773 -18.953 1.121 1 98.38 109 ASP A O 1
ATOM 782 N N . ALA A 1 110 ? -12.641 -17.078 0.312 1 98.56 110 ALA A N 1
ATOM 783 C CA . ALA A 1 110 ? -11.477 -16.266 0.679 1 98.56 110 ALA A CA 1
ATOM 784 C C . ALA A 1 110 ? -11.188 -16.375 2.174 1 98.56 110 ALA A C 1
ATOM 786 O O . ALA A 1 110 ? -10.023 -16.484 2.582 1 98.56 110 ALA A O 1
ATOM 787 N N . ASP A 1 111 ? -12.219 -16.312 3.01 1 97.88 111 ASP A N 1
ATOM 788 C CA . ASP A 1 111 ? -12.016 -16.391 4.453 1 97.88 111 ASP A CA 1
ATOM 789 C C . ASP A 1 111 ? -11.445 -17.75 4.859 1 97.88 111 ASP A C 1
ATOM 791 O O . ASP A 1 111 ? -10.539 -17.812 5.699 1 97.88 111 ASP A O 1
ATOM 795 N N . GLU A 1 112 ? -11.953 -18.719 4.281 1 97.44 112 GLU A N 1
ATOM 796 C CA . GLU A 1 112 ? -11.469 -20.062 4.562 1 97.44 112 GLU A CA 1
ATOM 797 C C . GLU A 1 112 ? -10.039 -20.25 4.082 1 97.44 112 GLU A C 1
ATOM 799 O O . GLU A 1 112 ? -9.227 -20.891 4.766 1 97.44 112 GLU A O 1
ATOM 804 N N . ILE A 1 113 ? -9.766 -19.75 2.883 1 98.5 113 ILE A N 1
ATOM 805 C CA . ILE A 1 113 ? -8.414 -19.828 2.352 1 98.5 113 ILE A CA 1
ATOM 806 C C . ILE A 1 113 ? -7.449 -19.094 3.285 1 98.5 113 ILE A C 1
ATOM 808 O O . ILE A 1 113 ? -6.367 -19.594 3.592 1 98.5 113 ILE A O 1
ATOM 812 N N . ALA A 1 114 ? -7.805 -17.922 3.734 1 98.38 114 ALA A N 1
ATOM 813 C CA . ALA A 1 114 ? -6.973 -17.172 4.664 1 98.38 114 ALA A CA 1
ATOM 814 C C . ALA A 1 114 ? -6.711 -17.969 5.941 1 98.38 114 ALA A C 1
ATOM 816 O O . ALA A 1 114 ? -5.59 -17.969 6.457 1 98.38 114 ALA A O 1
ATOM 817 N N . ALA A 1 115 ? -7.648 -18.656 6.402 1 97.56 115 ALA A N 1
ATOM 818 C CA . ALA A 1 115 ? -7.559 -19.422 7.645 1 97.56 115 ALA A CA 1
ATOM 819 C C . ALA A 1 115 ? -6.633 -20.625 7.488 1 97.56 115 ALA A C 1
ATOM 821 O O . ALA A 1 115 ? -6.016 -21.062 8.461 1 97.56 115 ALA A O 1
ATOM 822 N N . LEU A 1 116 ? -6.527 -21.094 6.246 1 97.69 116 LEU A N 1
ATOM 823 C CA . LEU A 1 116 ? -5.629 -22.219 5.977 1 97.69 116 LEU A CA 1
ATOM 824 C C . LEU A 1 116 ? -4.18 -21.812 6.238 1 97.69 116 LEU A C 1
ATOM 826 O O . LEU A 1 116 ? -3.354 -22.672 6.586 1 97.69 116 LEU A O 1
ATOM 830 N N . GLY A 1 117 ? -3.895 -20.547 5.965 1 98.31 117 GLY A N 1
ATOM 831 C CA . GLY A 1 117 ? -2.551 -20.031 6.203 1 98.31 117 GLY A CA 1
ATOM 832 C C . GLY A 1 117 ? -1.62 -20.25 5.023 1 98.31 117 GLY A C 1
ATOM 833 O O . GLY A 1 117 ? -0.489 -19.75 5.027 1 98.31 117 GLY A O 1
ATOM 834 N N . LEU A 1 118 ? -2.043 -21.016 4.055 1 98.56 118 LEU A N 1
ATOM 835 C CA . LEU A 1 118 ? -1.278 -21.125 2.818 1 98.56 118 LEU A CA 1
ATOM 836 C C . LEU A 1 118 ? -1.273 -19.797 2.066 1 98.56 118 LEU A C 1
ATOM 838 O O . LEU A 1 118 ? -2.334 -19.234 1.782 1 98.56 118 LEU A O 1
ATOM 842 N N . PRO A 1 119 ? -0.086 -19.297 1.736 1 98.88 119 PRO A N 1
ATOM 843 C CA . PRO A 1 119 ? -0.036 -18.016 1.015 1 98.88 119 PRO A CA 1
ATOM 844 C C . PRO A 1 119 ? -0.686 -18.094 -0.365 1 98.88 119 PRO A C 1
ATOM 846 O O . PRO A 1 119 ? -0.36 -18.984 -1.156 1 98.88 119 PRO A O 1
ATOM 849 N N . VAL A 1 120 ? -1.581 -17.141 -0.606 1 98.94 120 VAL A N 1
ATOM 850 C CA . VAL A 1 120 ? -2.277 -17.062 -1.887 1 98.94 120 VAL A CA 1
ATOM 851 C C . VAL A 1 120 ? -2.379 -15.609 -2.342 1 98.94 120 VAL A C 1
ATOM 853 O O . VAL A 1 120 ? -2.719 -14.734 -1.549 1 98.94 120 VAL A O 1
ATOM 856 N N . TRP A 1 121 ? -2.027 -15.344 -3.564 1 98.88 121 TRP A N 1
ATOM 857 C CA . TRP A 1 121 ? -2.293 -14.086 -4.25 1 98.88 121 TRP A CA 1
ATOM 858 C C . TRP A 1 121 ? -3.223 -14.297 -5.438 1 98.88 121 TRP A C 1
ATOM 860 O O . TRP A 1 121 ? -3.078 -15.266 -6.18 1 98.88 121 TRP A O 1
ATOM 870 N N . ALA A 1 122 ? -4.188 -13.398 -5.605 1 98.88 122 ALA A N 1
ATOM 871 C CA . ALA A 1 122 ? -5.137 -13.508 -6.711 1 98.88 122 ALA A CA 1
ATOM 872 C C . ALA A 1 122 ? -5.484 -12.125 -7.273 1 98.88 122 ALA A C 1
ATOM 874 O O . ALA A 1 122 ? -5.324 -11.117 -6.586 1 98.88 122 ALA A O 1
ATOM 875 N N . ARG A 1 123 ? -5.98 -12.133 -8.477 1 98.31 123 ARG A N 1
ATOM 876 C CA . ARG A 1 123 ? -6.438 -10.883 -9.078 1 98.31 123 ARG A CA 1
ATOM 877 C C . ARG A 1 123 ? -7.777 -10.453 -8.492 1 98.31 123 ARG A C 1
ATOM 879 O O . ARG A 1 123 ? -8.016 -9.258 -8.297 1 98.31 123 ARG A O 1
ATOM 886 N N . TRP A 1 124 ? -8.617 -11.391 -8.297 1 98.5 124 TRP A N 1
ATOM 887 C CA . TRP A 1 124 ? -9.977 -11.102 -7.848 1 98.5 124 TRP A CA 1
ATOM 888 C C . TRP A 1 124 ? -10.43 -12.117 -6.801 1 98.5 124 TRP A C 1
ATOM 890 O O . TRP A 1 124 ? -9.844 -13.195 -6.672 1 98.5 124 TRP A O 1
ATOM 900 N N . VAL A 1 125 ? -11.391 -11.758 -6.016 1 98.62 125 VAL A N 1
ATOM 901 C CA . VAL A 1 125 ? -12.234 -12.633 -5.223 1 98.62 125 VAL A CA 1
ATOM 902 C C . VAL A 1 125 ? -13.656 -12.625 -5.773 1 98.62 125 VAL A C 1
ATOM 904 O O . VAL A 1 125 ? -14.234 -11.555 -5.988 1 98.62 125 VAL A O 1
ATOM 907 N N . SER A 1 126 ? -14.133 -13.789 -6.117 1 98.44 126 SER A N 1
ATOM 908 C CA . SER A 1 126 ? -15.445 -13.898 -6.746 1 98.44 126 SER A CA 1
ATOM 909 C C . SER A 1 126 ? -16.109 -15.227 -6.398 1 98.44 126 SER A C 1
ATOM 911 O O . SER A 1 126 ? -15.453 -16.266 -6.375 1 98.44 126 SER A O 1
ATOM 913 N N . PRO A 1 127 ? -17.406 -15.188 -6.145 1 97.56 127 PRO A N 1
ATOM 914 C CA . PRO A 1 127 ? -18.094 -16.453 -5.891 1 97.56 127 PRO A CA 1
ATOM 915 C C . PRO A 1 127 ? -18.312 -17.266 -7.164 1 97.56 127 PRO A C 1
ATOM 917 O O . PRO A 1 127 ? -18.75 -18.422 -7.098 1 97.56 127 PRO A O 1
ATOM 920 N N . ARG A 1 128 ? -18.078 -16.672 -8.359 1 97.31 128 ARG A N 1
ATOM 921 C CA . ARG A 1 128 ? -18.297 -17.344 -9.641 1 97.31 128 ARG A CA 1
ATOM 922 C C . ARG A 1 128 ? -17.312 -18.484 -9.844 1 97.31 128 ARG A C 1
ATOM 924 O O . ARG A 1 128 ? -16.172 -18.25 -10.273 1 97.31 128 ARG A O 1
ATOM 931 N N . GLY A 1 129 ? -17.656 -19.703 -9.688 1 97.06 129 GLY A N 1
ATOM 932 C CA . GLY A 1 129 ? -16.781 -20.859 -9.828 1 97.06 129 GLY A CA 1
ATOM 933 C C . GLY A 1 129 ? -16.516 -21.234 -11.273 1 97.06 129 GLY A C 1
ATOM 934 O O . GLY A 1 129 ? -17.297 -20.891 -12.164 1 97.06 129 GLY A O 1
ATOM 935 N N . ALA A 1 130 ? -15.484 -21.953 -11.492 1 98.25 130 ALA A N 1
ATOM 936 C CA . ALA A 1 130 ? -15.109 -22.453 -12.812 1 98.25 130 ALA A CA 1
ATOM 937 C C . ALA A 1 130 ? -15.828 -23.766 -13.133 1 98.25 130 ALA A C 1
ATOM 939 O O . ALA A 1 130 ? -16.297 -24.453 -12.227 1 98.25 130 ALA A O 1
ATOM 940 N N . GLU A 1 131 ? -15.953 -23.953 -14.438 1 97.75 131 GLU A N 1
ATOM 941 C CA . GLU A 1 131 ? -16.297 -25.297 -14.867 1 97.75 131 GLU A CA 1
ATOM 942 C C . GLU A 1 131 ? -15.109 -26.234 -14.734 1 97.75 131 GLU A C 1
ATOM 944 O O . GLU A 1 131 ? -14 -25.812 -14.43 1 97.75 131 GLU A O 1
ATOM 949 N N . ARG A 1 132 ? -15.297 -27.547 -14.922 1 98 132 ARG A N 1
ATOM 950 C CA . ARG A 1 132 ? -14.266 -28.578 -14.82 1 98 132 ARG A CA 1
ATOM 951 C C . ARG A 1 132 ? -14.438 -29.625 -15.898 1 98 132 ARG A C 1
ATOM 953 O O . ARG A 1 132 ? -14.695 -30.797 -15.602 1 98 132 ARG A O 1
ATOM 960 N N . LYS A 1 133 ? -14.242 -29.109 -17.109 1 98.12 133 LYS A N 1
ATOM 961 C CA . LYS A 1 133 ? -14.633 -29.969 -18.234 1 98.12 133 LYS A CA 1
ATOM 962 C C . LYS A 1 133 ? -13.539 -30.016 -19.297 1 98.12 133 LYS A C 1
ATOM 964 O O . LYS A 1 133 ? -13.359 -31.031 -19.969 1 98.12 133 LYS A O 1
ATOM 969 N N . THR A 1 134 ? -12.891 -28.922 -19.516 1 98.19 134 THR A N 1
ATOM 970 C CA . THR A 1 134 ? -12.047 -28.734 -20.688 1 98.19 134 THR A CA 1
ATOM 971 C C . THR A 1 134 ? -10.57 -28.75 -20.297 1 98.19 134 THR A C 1
ATOM 973 O O . THR A 1 134 ? -10.141 -27.953 -19.453 1 98.19 134 THR A O 1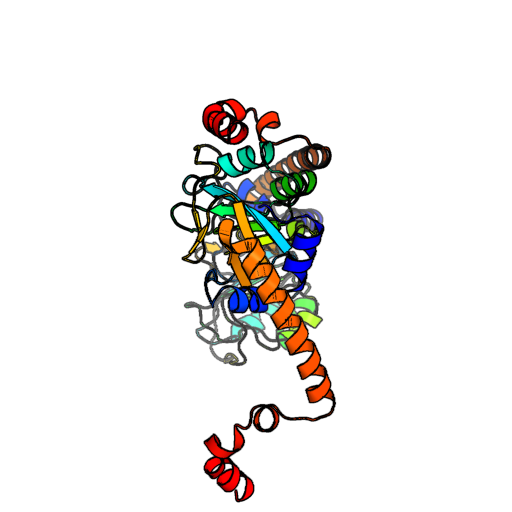
ATOM 976 N N . PRO A 1 135 ? -9.766 -29.656 -20.906 1 98.25 135 PRO A N 1
ATOM 977 C CA . PRO A 1 135 ? -8.344 -29.734 -20.562 1 98.25 135 PRO A CA 1
ATOM 978 C C . PRO A 1 135 ? -7.559 -28.516 -21.016 1 98.25 135 PRO A C 1
ATOM 980 O O . PRO A 1 135 ? -7.84 -27.953 -22.078 1 98.25 135 PRO A O 1
ATOM 983 N N . GLY A 1 136 ? -6.613 -28.062 -20.188 1 98.5 136 GLY A N 1
ATOM 984 C CA . GLY A 1 136 ? -5.57 -27.109 -20.516 1 98.5 136 GLY A CA 1
ATOM 985 C C . GLY A 1 136 ? -4.195 -27.734 -20.641 1 98.5 136 GLY A C 1
ATOM 986 O O . GLY A 1 136 ? -4.047 -28.812 -21.219 1 98.5 136 GLY A O 1
ATOM 987 N N . ARG A 1 137 ? -3.193 -26.969 -20.141 1 98.69 137 ARG A N 1
ATOM 988 C CA . ARG A 1 137 ? -1.825 -27.469 -20.25 1 98.69 137 ARG A CA 1
ATOM 989 C C . ARG A 1 137 ? -1.072 -27.281 -18.938 1 98.69 137 ARG A C 1
ATOM 991 O O . ARG A 1 137 ? -1.247 -26.281 -18.25 1 98.69 137 ARG A O 1
ATOM 998 N N . LEU A 1 138 ? -0.251 -28.328 -18.609 1 98.81 138 LEU A N 1
ATOM 999 C CA . LEU A 1 138 ? 0.655 -28.234 -17.469 1 98.81 138 LEU A CA 1
ATOM 1000 C C . LEU A 1 138 ? 2.074 -27.922 -17.922 1 98.81 138 LEU A C 1
ATOM 1002 O O . LEU A 1 138 ? 2.533 -28.438 -18.938 1 98.81 138 LEU A O 1
ATOM 1006 N N . GLY A 1 139 ? 2.705 -27.016 -17.266 1 98.5 139 GLY A N 1
ATOM 1007 C CA . GLY A 1 139 ? 4.145 -26.859 -17.406 1 98.5 139 GLY A CA 1
ATOM 1008 C C . GLY A 1 139 ? 4.531 -25.984 -18.578 1 98.5 139 GLY A C 1
ATOM 1009 O O . GLY A 1 139 ? 5.707 -25.922 -18.953 1 98.5 139 GLY A O 1
ATOM 1010 N N . VAL A 1 140 ? 3.59 -25.328 -19.234 1 98.62 140 VAL A N 1
ATOM 1011 C CA . VAL A 1 140 ? 3.902 -24.422 -20.328 1 98.62 140 VAL A CA 1
ATOM 1012 C C . VAL A 1 140 ? 4.059 -23 -19.797 1 98.62 140 VAL A C 1
ATOM 1014 O O . VAL A 1 140 ? 3.51 -22.656 -18.75 1 98.62 140 VAL A O 1
ATOM 1017 N N . PRO A 1 141 ? 4.859 -22.219 -20.531 1 98.62 141 PRO A N 1
ATOM 1018 C CA . PRO A 1 141 ? 4.949 -20.828 -20.094 1 98.62 141 PRO A CA 1
ATOM 1019 C C . PRO A 1 141 ? 3.592 -20.125 -20.062 1 98.62 141 PRO A C 1
ATOM 1021 O O . PRO A 1 141 ? 2.754 -20.359 -20.938 1 98.62 141 PRO A O 1
ATOM 1024 N N . VAL A 1 142 ? 3.396 -19.297 -19.094 1 98.75 142 VAL A N 1
ATOM 1025 C CA . VAL A 1 142 ? 2.176 -18.5 -18.969 1 98.75 142 VAL A CA 1
ATOM 1026 C C . VAL A 1 142 ? 2.529 -17.016 -18.844 1 98.75 142 VAL A C 1
ATOM 1028 O O . VAL A 1 142 ? 3.646 -16.672 -18.453 1 98.75 142 VAL A O 1
ATOM 1031 N N . ARG A 1 143 ? 1.613 -16.188 -19.219 1 97.88 143 ARG A N 1
ATOM 1032 C CA . ARG A 1 143 ? 1.765 -14.75 -19.016 1 97.88 143 ARG A CA 1
ATOM 1033 C C . ARG A 1 143 ? 0.958 -14.281 -17.812 1 97.88 143 ARG A C 1
ATOM 1035 O O . ARG A 1 143 ? -0.26 -14.461 -17.766 1 97.88 143 ARG A O 1
ATOM 1042 N N . VAL A 1 144 ? 1.59 -13.711 -16.875 1 98.12 144 VAL A N 1
ATOM 1043 C CA . VAL A 1 144 ? 1 -13.227 -15.633 1 98.12 144 VAL A CA 1
ATOM 1044 C C . VAL A 1 144 ? 1.517 -11.82 -15.336 1 98.12 144 VAL A C 1
ATOM 1046 O O . VAL A 1 144 ? 2.727 -11.586 -15.32 1 98.12 144 VAL A O 1
ATOM 1049 N N . GLY A 1 145 ? 0.586 -10.883 -15.062 1 96.88 145 GLY A N 1
ATOM 1050 C CA . GLY A 1 145 ? 1.005 -9.516 -14.789 1 96.88 145 GLY A CA 1
ATOM 1051 C C . GLY A 1 145 ? 1.904 -8.945 -15.867 1 96.88 145 GLY A C 1
ATOM 1052 O O . GLY A 1 145 ? 2.871 -8.242 -15.57 1 96.88 145 GLY A O 1
ATOM 1053 N N . GLY A 1 146 ? 1.691 -9.398 -17.062 1 95.56 146 GLY A N 1
ATOM 1054 C CA . GLY A 1 146 ? 2.428 -8.859 -18.188 1 95.56 146 GLY A CA 1
ATOM 1055 C C . GLY A 1 146 ? 3.783 -9.508 -18.391 1 95.56 146 GLY A C 1
ATOM 1056 O O . GLY A 1 146 ? 4.52 -9.156 -19.312 1 95.56 146 GLY A O 1
ATOM 1057 N N . VAL A 1 147 ? 4.137 -10.484 -17.641 1 97.75 147 VAL A N 1
ATOM 1058 C CA . VAL A 1 147 ? 5.441 -11.141 -17.688 1 97.75 147 VAL A CA 1
ATOM 1059 C C . VAL A 1 147 ? 5.27 -12.609 -18.062 1 97.75 147 VAL A C 1
ATOM 1061 O O . VAL A 1 147 ? 4.344 -13.273 -17.594 1 97.75 147 VAL A O 1
ATOM 1064 N N . ALA A 1 148 ? 6.133 -13.078 -18.922 1 98.06 148 ALA A N 1
ATOM 1065 C CA . ALA A 1 148 ? 6.168 -14.508 -19.219 1 98.06 148 ALA A CA 1
ATOM 1066 C C . ALA A 1 148 ? 6.855 -15.281 -18.094 1 98.06 148 ALA A C 1
ATOM 1068 O O . ALA A 1 148 ? 7.984 -14.953 -17.703 1 98.06 148 ALA A O 1
ATOM 1069 N N . VAL A 1 149 ? 6.191 -16.234 -17.531 1 98.75 149 VAL A N 1
ATOM 1070 C CA . VAL A 1 149 ? 6.73 -17.078 -16.484 1 98.75 149 VAL A CA 1
ATOM 1071 C C . VAL A 1 149 ? 6.824 -18.531 -16.969 1 98.75 149 VAL A C 1
ATOM 1073 O O . VAL A 1 149 ? 5.82 -19.109 -17.375 1 98.75 149 VAL A O 1
ATOM 1076 N N . ALA A 1 150 ? 8.023 -19.078 -16.953 1 98.75 150 ALA A N 1
ATOM 1077 C CA . ALA A 1 150 ? 8.227 -20.469 -17.344 1 98.75 150 ALA A CA 1
ATOM 1078 C C . ALA A 1 150 ? 8.266 -21.375 -16.125 1 98.75 150 ALA A C 1
ATOM 1080 O O . ALA A 1 150 ? 8.578 -20.922 -15.016 1 98.75 150 ALA A O 1
ATOM 1081 N N . GLN A 1 151 ? 7.879 -22.656 -16.406 1 98.5 151 GLN A N 1
ATOM 1082 C CA . GLN A 1 151 ? 8.031 -23.641 -15.336 1 98.5 151 GLN A CA 1
ATOM 1083 C C . GLN A 1 151 ? 9.461 -23.656 -14.805 1 98.5 151 GLN A C 1
ATOM 1085 O O . GLN A 1 151 ? 10.414 -23.703 -15.578 1 98.5 151 GLN A O 1
ATOM 1090 N N . GLY A 1 152 ? 9.555 -23.516 -13.547 1 98.5 152 GLY A N 1
ATOM 1091 C CA . GLY A 1 152 ? 10.875 -23.594 -12.938 1 98.5 152 GLY A CA 1
ATOM 1092 C C . GLY A 1 152 ? 11.469 -22.234 -12.641 1 98.5 152 GLY A C 1
ATOM 1093 O O . GLY A 1 152 ? 12.43 -22.125 -11.883 1 98.5 152 GLY A O 1
ATOM 1094 N N . ASP A 1 153 ? 10.969 -21.156 -13.305 1 98.75 153 ASP A N 1
ATOM 1095 C CA . ASP A 1 153 ? 11.344 -19.812 -12.859 1 98.75 153 ASP A CA 1
ATOM 1096 C C . ASP A 1 153 ? 11.031 -19.625 -11.375 1 98.75 153 ASP A C 1
ATOM 1098 O O . ASP A 1 153 ? 10.18 -20.312 -10.82 1 98.75 153 ASP A O 1
ATOM 1102 N N . TYR A 1 154 ? 11.727 -18.75 -10.766 1 98.88 154 TYR A N 1
ATOM 1103 C CA . TYR A 1 154 ? 11.469 -18.516 -9.352 1 98.88 154 TYR A CA 1
ATOM 1104 C C . TYR A 1 154 ? 10.562 -17.312 -9.148 1 98.88 154 TYR A C 1
ATOM 1106 O O . TYR A 1 154 ? 10.711 -16.297 -9.836 1 98.88 154 TYR A O 1
ATOM 1114 N N . LEU A 1 155 ? 9.602 -17.438 -8.242 1 98.94 155 LEU A N 1
ATOM 1115 C CA . LEU A 1 155 ? 8.734 -16.344 -7.836 1 98.94 155 LEU A CA 1
ATOM 1116 C C . LEU A 1 155 ? 9.031 -15.914 -6.406 1 98.94 155 LEU A C 1
ATOM 1118 O O . LEU A 1 155 ? 9.297 -16.75 -5.543 1 98.94 155 LEU A O 1
ATOM 1122 N N . VAL A 1 156 ? 9.016 -14.633 -6.195 1 98.94 156 VAL A N 1
ATOM 1123 C CA . VAL A 1 156 ? 9.07 -14.016 -4.871 1 98.94 156 VAL A CA 1
ATOM 1124 C C . VAL A 1 156 ? 7.84 -13.141 -4.656 1 98.94 156 VAL A C 1
ATOM 1126 O O . VAL A 1 156 ? 7.555 -12.25 -5.457 1 98.94 156 VAL A O 1
ATOM 1129 N N . LEU A 1 157 ? 7.07 -13.445 -3.59 1 98.81 157 LEU A N 1
ATOM 1130 C CA . LEU A 1 157 ? 5.785 -12.805 -3.332 1 98.81 157 LEU A CA 1
ATOM 1131 C C . LEU A 1 157 ? 5.73 -12.25 -1.915 1 98.81 157 LEU A C 1
ATOM 1133 O O . LEU A 1 157 ? 6.062 -12.945 -0.955 1 98.81 157 LEU A O 1
ATOM 1137 N N . ASP A 1 158 ? 5.363 -10.984 -1.812 1 98.56 158 ASP A N 1
ATOM 1138 C CA . ASP A 1 158 ? 5.176 -10.391 -0.493 1 98.56 158 ASP A CA 1
ATOM 1139 C C . ASP A 1 158 ? 4.211 -9.211 -0.559 1 98.56 158 ASP A C 1
ATOM 1141 O O . ASP A 1 158 ? 3.359 -9.141 -1.448 1 98.56 158 ASP A O 1
ATOM 1145 N N . GLY A 1 159 ? 4.281 -8.391 0.429 1 97.62 159 GLY A N 1
ATOM 1146 C CA . GLY A 1 159 ? 3.342 -7.281 0.533 1 97.62 159 GLY A CA 1
ATOM 1147 C C . GLY A 1 159 ? 3.537 -6.23 -0.543 1 97.62 159 GLY A C 1
ATOM 1148 O O . GLY A 1 159 ? 2.633 -5.438 -0.815 1 97.62 159 GLY A O 1
ATOM 1149 N N . ASP A 1 160 ? 4.699 -6.176 -1.15 1 98.12 160 ASP A N 1
ATOM 1150 C CA . ASP A 1 160 ? 4.988 -5.156 -2.156 1 98.12 160 ASP A CA 1
ATOM 1151 C C . ASP A 1 160 ? 4.531 -5.609 -3.541 1 98.12 160 ASP A C 1
ATOM 1153 O O . ASP A 1 160 ? 4.219 -4.781 -4.398 1 98.12 160 ASP A O 1
ATOM 1157 N N . GLY A 1 161 ? 4.578 -6.91 -3.736 1 98.06 161 GLY A N 1
ATOM 1158 C CA . GLY A 1 161 ? 4.207 -7.41 -5.051 1 98.06 161 GLY A CA 1
ATOM 1159 C C . GLY A 1 161 ? 4.809 -8.766 -5.367 1 98.06 161 GLY A C 1
ATOM 1160 O O . GLY A 1 161 ? 5.121 -9.539 -4.461 1 98.06 161 GLY A O 1
ATOM 1161 N N . VAL A 1 162 ? 4.793 -9.102 -6.668 1 98.81 162 VAL A N 1
ATOM 1162 C CA . VAL A 1 162 ? 5.281 -10.383 -7.164 1 98.81 162 VAL A CA 1
ATOM 1163 C C . VAL A 1 162 ? 6.367 -10.156 -8.211 1 98.81 162 VAL A C 1
ATOM 1165 O O . VAL A 1 162 ? 6.18 -9.367 -9.148 1 98.81 162 VAL A O 1
ATOM 1168 N N . VAL A 1 163 ? 7.52 -10.82 -8.039 1 98.88 163 VAL A N 1
ATOM 1169 C CA . VAL A 1 163 ? 8.633 -10.711 -8.977 1 98.88 163 VAL A CA 1
ATOM 1170 C C . VAL A 1 163 ? 9.039 -12.102 -9.461 1 98.88 163 VAL A C 1
ATOM 1172 O O . VAL A 1 163 ? 9.125 -13.039 -8.664 1 98.88 163 VAL A O 1
ATOM 1175 N N . ALA A 1 164 ? 9.25 -12.242 -10.734 1 98.88 164 ALA A N 1
ATOM 1176 C CA . ALA A 1 164 ? 9.758 -13.477 -11.328 1 98.88 164 ALA A CA 1
ATOM 1177 C C . ALA A 1 164 ? 11.234 -13.352 -11.68 1 98.88 164 ALA A C 1
ATOM 1179 O O . ALA A 1 164 ? 11.68 -12.305 -12.172 1 98.88 164 ALA A O 1
ATOM 1180 N N . VAL A 1 165 ? 11.977 -14.383 -11.398 1 98.81 165 VAL A N 1
ATOM 1181 C CA . VAL A 1 165 ? 13.383 -14.492 -11.75 1 98.81 165 VAL A CA 1
ATOM 1182 C C . VAL A 1 165 ? 13.609 -15.719 -12.625 1 98.81 165 VAL A C 1
ATOM 1184 O O . VAL A 1 165 ? 13.289 -16.844 -12.227 1 98.81 165 VAL A O 1
ATOM 1187 N N . PRO A 1 166 ? 14.164 -15.531 -13.836 1 98.62 166 PRO A N 1
ATOM 1188 C CA . PRO A 1 166 ? 14.469 -16.703 -14.648 1 98.62 166 PRO A CA 1
ATOM 1189 C C . PRO A 1 166 ? 15.344 -17.719 -13.914 1 98.62 166 PRO A C 1
ATOM 1191 O O . PRO A 1 166 ? 16.266 -17.344 -13.188 1 98.62 166 PRO A O 1
ATOM 1194 N N . ARG A 1 167 ? 15.023 -18.938 -14.172 1 98.12 167 ARG A N 1
ATOM 1195 C CA . ARG A 1 167 ? 15.695 -20.016 -13.484 1 98.12 167 ARG A CA 1
ATOM 1196 C C . ARG A 1 167 ? 17.219 -19.906 -13.625 1 98.12 167 ARG A C 1
ATOM 1198 O O . ARG A 1 167 ? 17.953 -20.109 -12.656 1 98.12 167 ARG A O 1
ATOM 1205 N N . GLU A 1 168 ? 17.688 -19.531 -14.75 1 97.81 168 GLU A N 1
ATOM 1206 C CA . GLU A 1 168 ? 19.109 -19.5 -15.055 1 97.81 168 GLU A CA 1
ATOM 1207 C C . GLU A 1 168 ? 19.812 -18.375 -14.32 1 97.81 168 GLU A C 1
ATOM 1209 O O . GLU A 1 168 ? 21.031 -18.375 -14.18 1 97.81 168 GLU A O 1
ATOM 1214 N N . ARG A 1 169 ? 19.047 -17.406 -13.812 1 98.06 169 ARG A N 1
ATOM 1215 C CA . ARG A 1 169 ? 19.625 -16.234 -13.148 1 98.06 169 ARG A CA 1
ATOM 1216 C C . ARG A 1 169 ? 19.422 -16.312 -11.641 1 98.06 169 ARG A C 1
ATOM 1218 O O . ARG A 1 169 ? 19.875 -15.422 -10.906 1 98.06 169 ARG A O 1
ATOM 1225 N N . ALA A 1 170 ? 18.812 -17.344 -11.18 1 98.19 170 ALA A N 1
ATOM 1226 C CA . ALA A 1 170 ? 18.328 -17.391 -9.805 1 98.19 170 ALA A CA 1
ATOM 1227 C C . ALA A 1 170 ? 19.469 -17.266 -8.812 1 98.19 170 ALA A C 1
ATOM 1229 O O . ALA A 1 170 ? 19.391 -16.5 -7.848 1 98.19 170 ALA A O 1
ATOM 1230 N N . ARG A 1 171 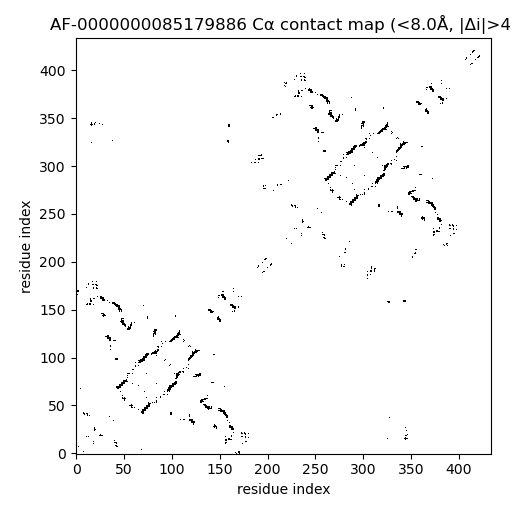? 20.5 -17.969 -9 1 97.94 171 ARG A N 1
ATOM 1231 C CA . ARG A 1 171 ? 21.625 -17.953 -8.07 1 97.94 171 ARG A CA 1
ATOM 1232 C C . ARG A 1 171 ? 22.297 -16.578 -8.062 1 97.94 171 ARG A C 1
ATOM 1234 O O . ARG A 1 171 ? 22.578 -16.031 -6.992 1 97.94 171 ARG A O 1
ATOM 1241 N N . GLU A 1 172 ? 22.531 -16.062 -9.227 1 98.25 172 GLU A N 1
ATOM 1242 C CA . GLU A 1 172 ? 23.125 -14.734 -9.352 1 98.25 172 GLU A CA 1
ATOM 1243 C C . GLU A 1 172 ? 22.266 -13.688 -8.633 1 98.25 172 GLU A C 1
ATOM 1245 O O . GLU A 1 172 ? 22.797 -12.867 -7.879 1 98.25 172 GLU A O 1
ATOM 1250 N N . VAL A 1 173 ? 21.016 -13.727 -8.844 1 98.69 173 VAL A N 1
ATOM 1251 C CA . VAL A 1 173 ? 20.094 -12.742 -8.273 1 98.69 173 VAL A CA 1
ATOM 1252 C C . VAL A 1 173 ? 20.047 -12.898 -6.754 1 98.69 173 VAL A C 1
ATOM 1254 O O . VAL A 1 173 ? 20.016 -11.906 -6.023 1 98.69 173 VAL A O 1
ATOM 1257 N N . LEU A 1 174 ? 20.047 -14.141 -6.32 1 98.69 174 LEU A N 1
ATOM 1258 C CA . LEU A 1 174 ? 20.047 -14.391 -4.883 1 98.69 174 LEU A CA 1
ATOM 1259 C C . LEU A 1 174 ? 21.266 -13.758 -4.227 1 98.69 174 LEU A C 1
ATOM 1261 O O . LEU A 1 174 ? 21.156 -13.086 -3.199 1 98.69 174 LEU A O 1
ATOM 1265 N N . GLU A 1 175 ? 22.375 -13.945 -4.812 1 98.5 175 GLU A N 1
ATOM 1266 C CA . GLU A 1 175 ? 23.609 -13.422 -4.254 1 98.5 175 GLU A CA 1
ATOM 1267 C C . GLU A 1 175 ? 23.609 -11.891 -4.246 1 98.5 175 GLU A C 1
ATOM 1269 O O . GLU A 1 175 ? 24.016 -11.273 -3.26 1 98.5 175 GLU A O 1
ATOM 1274 N N . LYS A 1 176 ? 23.203 -11.336 -5.34 1 98.69 176 LYS A N 1
ATOM 1275 C CA . LYS A 1 176 ? 23.109 -9.883 -5.43 1 98.69 176 LYS A CA 1
ATOM 1276 C C . LYS A 1 176 ? 22.109 -9.328 -4.414 1 98.69 176 LYS A C 1
ATOM 1278 O O . LYS A 1 176 ? 22.359 -8.289 -3.805 1 98.69 176 LYS A O 1
ATOM 1283 N N . ALA A 1 177 ? 21.031 -10 -4.25 1 98.75 177 ALA A N 1
ATOM 1284 C CA . ALA A 1 177 ? 20 -9.57 -3.307 1 98.75 177 ALA A CA 1
ATOM 1285 C C . ALA A 1 177 ? 20.516 -9.633 -1.871 1 98.75 177 ALA A C 1
ATOM 1287 O O . ALA A 1 177 ? 20.25 -8.734 -1.07 1 98.75 177 ALA A O 1
ATOM 1288 N N . ARG A 1 178 ? 21.156 -10.703 -1.596 1 98.31 178 ARG A N 1
ATOM 1289 C CA . ARG A 1 178 ? 21.734 -10.859 -0.267 1 98.31 178 ARG A CA 1
ATOM 1290 C C . ARG A 1 178 ? 22.703 -9.727 0.044 1 98.31 178 ARG A C 1
ATOM 1292 O O . ARG A 1 178 ? 22.656 -9.141 1.128 1 98.31 178 ARG A O 1
ATOM 1299 N N . ALA A 1 179 ? 23.516 -9.461 -0.882 1 98.38 179 ALA A N 1
ATOM 1300 C CA . ALA A 1 179 ? 24.5 -8.391 -0.706 1 98.38 179 ALA A CA 1
ATOM 1301 C C . ALA A 1 179 ? 23.797 -7.047 -0.485 1 98.38 179 ALA A C 1
ATOM 1303 O O . ALA A 1 179 ? 24.219 -6.262 0.372 1 98.38 179 ALA A O 1
ATOM 1304 N N . ARG A 1 180 ? 22.797 -6.789 -1.22 1 97.75 180 ARG A N 1
ATOM 1305 C CA . ARG A 1 180 ? 22.031 -5.555 -1.08 1 97.75 180 ARG A CA 1
ATOM 1306 C C . ARG A 1 180 ? 21.406 -5.457 0.305 1 97.75 180 ARG A C 1
ATOM 1308 O O . ARG A 1 180 ? 21.484 -4.41 0.951 1 97.75 180 ARG A O 1
ATOM 1315 N N . ALA A 1 181 ? 20.797 -6.508 0.737 1 97.88 181 ALA A N 1
ATOM 1316 C CA . ALA A 1 181 ? 20.125 -6.523 2.033 1 97.88 181 ALA A CA 1
ATOM 1317 C C . ALA A 1 181 ? 21.109 -6.258 3.166 1 97.88 181 ALA A C 1
ATOM 1319 O O . ALA A 1 181 ? 20.781 -5.555 4.125 1 97.88 181 ALA A O 1
ATOM 1320 N N . GLU A 1 182 ? 22.25 -6.789 3.066 1 97.25 182 GLU A N 1
ATOM 1321 C CA . GLU A 1 182 ? 23.281 -6.582 4.082 1 97.25 182 GLU A CA 1
ATOM 1322 C C . GLU A 1 182 ? 23.719 -5.117 4.145 1 97.25 182 GLU A C 1
ATOM 1324 O O . GLU A 1 182 ? 23.844 -4.551 5.23 1 97.25 182 GLU A O 1
ATOM 1329 N N . ARG A 1 183 ? 23.891 -4.555 3.023 1 96.56 183 ARG A N 1
ATOM 1330 C CA . ARG A 1 183 ? 24.25 -3.143 2.953 1 96.56 183 ARG A CA 1
ATOM 1331 C C . ARG A 1 183 ? 23.141 -2.268 3.535 1 96.56 183 ARG A C 1
ATOM 1333 O O . ARG A 1 183 ? 23.422 -1.348 4.309 1 96.56 183 ARG A O 1
ATOM 1340 N N . GLU A 1 184 ? 21.922 -2.568 3.211 1 96.62 184 GLU A N 1
ATOM 1341 C CA . GLU A 1 184 ? 20.781 -1.768 3.668 1 96.62 184 GLU A CA 1
ATOM 1342 C C . GLU A 1 184 ? 20.578 -1.913 5.172 1 96.62 184 GLU A C 1
ATOM 1344 O O . GLU A 1 184 ? 20.188 -0.959 5.848 1 96.62 184 GLU A O 1
ATOM 1349 N N . ALA A 1 185 ? 20.828 -3.094 5.691 1 96.19 185 ALA A N 1
ATOM 1350 C CA . ALA A 1 185 ? 20.719 -3.307 7.133 1 96.19 185 ALA A CA 1
ATOM 1351 C C . ALA A 1 185 ? 21.703 -2.42 7.891 1 96.19 185 ALA A C 1
ATOM 1353 O O . ALA A 1 185 ? 21.359 -1.847 8.93 1 96.19 185 ALA A O 1
ATOM 1354 N N . ALA A 1 186 ? 22.859 -2.262 7.359 1 95.81 186 ALA A N 1
ATOM 1355 C CA . ALA A 1 186 ? 23.875 -1.402 7.965 1 95.81 186 ALA A CA 1
ATOM 1356 C C . ALA A 1 186 ? 23.453 0.063 7.914 1 95.81 186 ALA A C 1
ATOM 1358 O O . ALA A 1 186 ? 23.641 0.799 8.891 1 95.81 186 ALA A O 1
ATOM 1359 N N . LEU A 1 187 ? 22.938 0.436 6.832 1 95.62 187 LEU A N 1
ATOM 1360 C CA . LEU A 1 187 ? 22.453 1.807 6.668 1 95.62 187 LEU A CA 1
ATOM 1361 C C . LEU A 1 187 ? 21.297 2.1 7.617 1 95.62 187 LEU A C 1
ATOM 1363 O O . LEU A 1 187 ? 21.234 3.18 8.211 1 95.62 187 LEU A O 1
ATOM 1367 N N . ARG A 1 188 ? 20.406 1.139 7.793 1 95.62 188 ARG A N 1
ATOM 1368 C CA . ARG A 1 188 ? 19.234 1.298 8.648 1 95.62 188 ARG A CA 1
ATOM 1369 C C . ARG A 1 188 ? 19.656 1.653 10.078 1 95.62 188 ARG A C 1
ATOM 1371 O O . ARG A 1 188 ? 19.031 2.514 10.711 1 95.62 188 ARG A O 1
ATOM 1378 N N . GLU A 1 189 ? 20.625 1.037 10.555 1 96.19 189 GLU A N 1
ATOM 1379 C CA . GLU A 1 189 ? 21.109 1.308 11.906 1 96.19 189 GLU A CA 1
ATOM 1380 C C . GLU A 1 189 ? 21.641 2.736 12.023 1 96.19 189 GLU A C 1
ATOM 1382 O O . GLU A 1 189 ? 21.391 3.408 13.031 1 96.19 189 GLU A O 1
ATOM 1387 N N . ARG A 1 190 ? 22.25 3.141 11.023 1 96.38 190 ARG A N 1
ATOM 1388 C CA . ARG A 1 190 ? 22.766 4.504 11.008 1 96.38 190 ARG A CA 1
ATOM 1389 C C . ARG A 1 190 ? 21.625 5.523 10.953 1 96.38 190 ARG A C 1
ATOM 1391 O O . ARG A 1 190 ? 21.656 6.531 11.656 1 96.38 190 ARG A O 1
ATOM 1398 N N . TYR A 1 191 ? 20.625 5.25 10.148 1 95.88 191 TYR A N 1
ATOM 1399 C CA . TYR A 1 191 ? 19.484 6.141 10.016 1 95.88 191 TYR A CA 1
ATOM 1400 C C . TYR A 1 191 ? 18.688 6.215 11.32 1 95.88 191 TYR A C 1
ATOM 1402 O O . TYR A 1 191 ? 18.203 7.281 11.695 1 95.88 191 TYR A O 1
ATOM 1410 N N . ARG A 1 192 ? 18.609 5.121 12.047 1 95.25 192 ARG A N 1
ATOM 1411 C CA . ARG A 1 192 ? 17.922 5.082 13.336 1 95.25 192 ARG A CA 1
ATOM 1412 C C . ARG A 1 192 ? 18.594 6.004 14.344 1 95.25 192 ARG A C 1
ATOM 1414 O O . ARG A 1 192 ? 17.922 6.566 15.219 1 95.25 192 ARG A O 1
ATOM 1421 N N . ARG A 1 193 ? 19.906 6.191 14.117 1 95.31 193 ARG A N 1
ATOM 1422 C CA . ARG A 1 193 ? 20.688 7.016 15.039 1 95.31 193 ARG A CA 1
ATOM 1423 C C . ARG A 1 193 ? 20.672 8.477 14.602 1 95.31 193 ARG A C 1
ATOM 1425 O O . ARG A 1 193 ? 21.344 9.32 15.203 1 95.31 193 ARG A O 1
ATOM 1432 N N . GLY A 1 194 ? 20.047 8.734 13.492 1 95.31 194 GLY A N 1
ATOM 1433 C CA . GLY A 1 194 ? 19.828 10.125 13.133 1 95.31 194 GLY A CA 1
ATOM 1434 C C . GLY A 1 194 ? 20.656 10.578 11.953 1 95.31 194 GLY A C 1
ATOM 1435 O O . GLY A 1 194 ? 20.531 11.719 11.5 1 95.31 194 GLY A O 1
ATOM 1436 N N . GLU A 1 195 ? 21.562 9.68 11.453 1 96.88 195 GLU A N 1
ATOM 1437 C CA . GLU A 1 195 ? 22.281 10.039 10.234 1 96.88 195 GLU A CA 1
ATOM 1438 C C . GLU A 1 195 ? 21.344 10.102 9.031 1 96.88 195 GLU A C 1
ATOM 1440 O O . GLU A 1 195 ? 20.297 9.438 9.016 1 96.88 195 GLU A O 1
ATOM 1445 N N . LEU A 1 196 ? 21.75 10.992 8.086 1 97.19 196 LEU A N 1
ATOM 1446 C CA . LEU A 1 196 ? 20.891 11.234 6.945 1 97.19 196 LEU A CA 1
ATOM 1447 C C . LEU A 1 196 ? 21.484 10.648 5.668 1 97.19 196 LEU A C 1
ATOM 1449 O O . LEU A 1 196 ? 22.703 10.734 5.457 1 97.19 196 LEU A O 1
ATOM 1453 N N . SER A 1 197 ? 20.625 10.094 4.812 1 96.94 197 SER A N 1
ATOM 1454 C CA . SER A 1 197 ? 21.062 9.508 3.549 1 96.94 197 SER A CA 1
ATOM 1455 C C . SER A 1 197 ? 21.734 10.547 2.664 1 96.94 197 SER A C 1
ATOM 1457 O O . SER A 1 197 ? 22.703 10.227 1.956 1 96.94 197 SER A O 1
ATOM 1459 N N . ILE A 1 198 ? 21.297 11.836 2.689 1 95.94 198 ILE A N 1
ATOM 1460 C CA . ILE A 1 198 ? 21.859 12.883 1.834 1 95.94 198 ILE A CA 1
ATOM 1461 C C . ILE A 1 198 ? 23.328 13.094 2.162 1 95.94 198 ILE A C 1
ATOM 1463 O O . ILE A 1 198 ? 24.125 13.461 1.289 1 95.94 198 ILE A O 1
ATOM 1467 N N . ASP A 1 199 ? 23.656 12.883 3.377 1 96.56 199 ASP A N 1
ATOM 1468 C CA . ASP A 1 199 ? 25.031 13.016 3.812 1 96.56 199 ASP A CA 1
ATOM 1469 C C . ASP A 1 199 ? 25.844 11.758 3.494 1 96.56 199 ASP A C 1
ATOM 1471 O O . ASP A 1 199 ? 26.938 11.836 2.959 1 96.56 199 ASP A O 1
ATOM 1475 N N . LEU A 1 200 ? 25.25 10.562 3.777 1 95.75 200 LEU A N 1
ATOM 1476 C CA . LEU A 1 200 ? 25.953 9.297 3.613 1 95.75 200 LEU A CA 1
ATOM 1477 C C . LEU A 1 200 ? 26.25 9.031 2.141 1 95.75 200 LEU A C 1
ATOM 1479 O O . LEU A 1 200 ? 27.281 8.438 1.812 1 95.75 200 LEU A O 1
ATOM 1483 N N . TYR A 1 201 ? 25.328 9.539 1.276 1 95.69 201 TYR A N 1
ATOM 1484 C CA . TYR A 1 201 ? 25.484 9.289 -0.152 1 95.69 201 TYR A CA 1
ATOM 1485 C C . TYR A 1 201 ? 26.156 10.477 -0.837 1 95.69 201 TYR A C 1
ATOM 1487 O O . TYR A 1 201 ? 26.359 10.469 -2.055 1 95.69 201 TYR A O 1
ATOM 1495 N N . GLY A 1 202 ? 26.5 11.555 -0.104 1 95.5 202 GLY A N 1
ATOM 1496 C CA . GLY A 1 202 ? 27.125 12.734 -0.67 1 95.5 202 GLY A CA 1
ATOM 1497 C C . GLY A 1 202 ? 26.234 13.469 -1.65 1 95.5 202 GLY A C 1
ATOM 1498 O O . GLY A 1 202 ? 26.703 13.945 -2.689 1 95.5 202 GLY A O 1
ATOM 1499 N N . LEU A 1 203 ? 24.969 13.562 -1.304 1 95.62 203 LEU A N 1
ATOM 1500 C CA . LEU A 1 203 ? 24 14.086 -2.25 1 95.62 203 LEU A CA 1
ATOM 1501 C C . LEU A 1 203 ? 23.766 15.578 -2.02 1 95.62 203 LEU A C 1
ATOM 1503 O O . LEU A 1 203 ? 23.094 16.234 -2.822 1 95.62 203 LEU A O 1
ATOM 1507 N N . ARG A 1 204 ? 24.266 16.203 -1.022 1 95.19 204 ARG A N 1
ATOM 1508 C CA . ARG A 1 204 ? 23.953 17.578 -0.641 1 95.19 204 ARG A CA 1
ATOM 1509 C C . ARG A 1 204 ? 24.297 18.547 -1.767 1 95.19 204 ARG A C 1
ATOM 1511 O O . ARG A 1 204 ? 23.547 19.469 -2.051 1 95.19 204 ARG A O 1
ATOM 1518 N N . PRO A 1 205 ? 25.438 18.344 -2.432 1 95.25 205 PRO A N 1
ATOM 1519 C CA . PRO A 1 205 ? 25.766 19.297 -3.494 1 95.25 205 PRO A CA 1
ATOM 1520 C C . PRO A 1 205 ? 24.719 19.344 -4.605 1 95.25 205 PRO A C 1
ATOM 1522 O O . PRO A 1 205 ? 24.531 20.375 -5.254 1 95.25 205 PRO A O 1
ATOM 1525 N N . LEU A 1 206 ? 24 18.234 -4.859 1 95.62 206 LEU A N 1
ATOM 1526 C CA . LEU A 1 206 ? 23.016 18.156 -5.926 1 95.62 206 LEU A CA 1
ATOM 1527 C C . LEU A 1 206 ? 21.766 18.969 -5.578 1 95.62 206 LEU A C 1
ATOM 1529 O O . LEU A 1 206 ? 20.984 19.328 -6.461 1 95.62 206 LEU A O 1
ATOM 1533 N N . VAL A 1 207 ? 21.562 19.281 -4.223 1 96 207 VAL A N 1
ATOM 1534 C CA . VAL A 1 207 ? 20.312 19.922 -3.814 1 96 207 VAL A CA 1
ATOM 1535 C C . VAL A 1 207 ? 20.609 21.141 -2.957 1 96 207 VAL A C 1
ATOM 1537 O O . VAL A 1 207 ? 19.766 21.578 -2.166 1 96 207 VAL A O 1
ATOM 1540 N N . GLU A 1 208 ? 21.781 21.641 -3.062 1 94.44 208 GLU A N 1
ATOM 1541 C CA . GLU A 1 208 ? 22.266 22.719 -2.189 1 94.44 208 GLU A CA 1
ATOM 1542 C C . GLU A 1 208 ? 21.359 23.938 -2.258 1 94.44 208 GLU A C 1
ATOM 1544 O O . GLU A 1 208 ? 21.047 24.547 -1.229 1 94.44 208 GLU A O 1
ATOM 1549 N N . GLU A 1 209 ? 21 24.312 -3.395 1 93.06 209 GLU A N 1
ATOM 1550 C CA . GLU A 1 209 ? 20.156 25.5 -3.57 1 93.06 209 GLU A CA 1
ATOM 1551 C C . GLU A 1 209 ? 18.812 25.328 -2.857 1 93.06 209 GLU A C 1
ATOM 1553 O O . GLU A 1 209 ? 18.344 26.234 -2.176 1 93.06 209 GLU A O 1
ATOM 1558 N N . GLU A 1 210 ? 18.25 24.188 -3.014 1 93.19 210 GLU A N 1
ATOM 1559 C CA . GLU A 1 210 ? 16.953 23.922 -2.371 1 93.19 210 GLU A CA 1
ATOM 1560 C C . GLU A 1 210 ? 17.094 23.922 -0.852 1 93.19 210 GLU A C 1
ATOM 1562 O O . GLU A 1 210 ? 16.203 24.391 -0.141 1 93.19 210 GLU A O 1
ATOM 1567 N N . LEU A 1 211 ? 18.109 23.344 -0.335 1 95.38 211 LEU A N 1
ATOM 1568 C CA . LEU A 1 211 ? 18.344 23.312 1.104 1 95.38 211 LEU A CA 1
ATOM 1569 C C . LEU A 1 211 ? 18.516 24.719 1.664 1 95.38 211 LEU A C 1
ATOM 1571 O O . LEU A 1 211 ? 18 25.031 2.748 1 95.38 211 LEU A O 1
ATOM 1575 N N . ARG A 1 212 ? 19.203 25.547 0.905 1 92.62 212 ARG A N 1
ATOM 1576 C CA . ARG A 1 212 ? 19.375 26.938 1.329 1 92.62 212 ARG A CA 1
ATOM 1577 C C . ARG A 1 212 ? 18.047 27.672 1.376 1 92.62 212 ARG A C 1
ATOM 1579 O O . ARG A 1 212 ? 17.781 28.422 2.32 1 92.62 212 ARG A O 1
ATOM 1586 N N . ARG A 1 213 ? 17.266 27.453 0.417 1 91.19 213 ARG A N 1
ATOM 1587 C CA . ARG A 1 213 ? 15.945 28.078 0.364 1 91.19 213 ARG A CA 1
ATOM 1588 C C . ARG A 1 213 ? 15.078 27.625 1.536 1 91.19 213 ARG A C 1
ATOM 1590 O O . ARG A 1 213 ? 14.336 28.422 2.105 1 91.19 213 ARG A O 1
ATOM 1597 N N . ALA A 1 214 ? 15.117 26.391 1.925 1 91.12 214 ALA A N 1
ATOM 1598 C CA . ALA A 1 214 ? 14.305 25.828 3.002 1 91.12 214 ALA A CA 1
ATOM 1599 C C . ALA A 1 214 ? 14.734 26.391 4.359 1 91.12 214 ALA A C 1
ATOM 1601 O O . ALA A 1 214 ? 13.906 26.547 5.262 1 91.12 214 ALA A O 1
ATOM 1602 N N . ASP A 1 215 ? 15.938 26.594 4.559 1 83.38 215 ASP A N 1
ATOM 1603 C CA . ASP A 1 215 ? 16.484 27.156 5.793 1 83.38 215 ASP A CA 1
ATOM 1604 C C . ASP A 1 215 ? 16.078 28.609 5.953 1 83.38 215 ASP A C 1
ATOM 1606 O O . ASP A 1 215 ? 15.891 29.094 7.078 1 83.38 215 ASP A O 1
ATOM 1610 N N . GLY A 1 216 ? 15.953 29.266 4.793 1 72 216 GLY A N 1
ATOM 1611 C CA . GLY A 1 216 ? 15.617 30.672 4.832 1 72 216 GLY A CA 1
ATOM 1612 C C . GLY A 1 216 ? 14.125 30.938 4.902 1 72 216 GLY A C 1
ATOM 1613 O O . GLY A 1 216 ? 13.688 32.062 5.098 1 72 216 GLY A O 1
ATOM 1614 N N . ALA A 1 217 ? 13.359 30.031 4.711 1 57.56 217 ALA A N 1
ATOM 1615 C CA . ALA A 1 217 ? 11.906 30.203 4.742 1 57.56 217 ALA A CA 1
ATOM 1616 C C . ALA A 1 217 ? 11.359 29.953 6.141 1 57.56 217 ALA A C 1
ATOM 1618 O O . ALA A 1 217 ? 11.945 29.203 6.922 1 57.56 217 ALA A O 1
ATOM 1619 N N . MET B 1 1 ? -1.881 32.406 13.07 1 71.56 1 MET B N 1
ATOM 1620 C CA . MET B 1 1 ? -1.197 31.797 14.195 1 71.56 1 MET B CA 1
ATOM 1621 C C . MET B 1 1 ? -1.139 30.281 14.023 1 71.56 1 MET B C 1
ATOM 1623 O O . MET B 1 1 ? -2.088 29.672 13.523 1 71.56 1 MET B O 1
ATOM 1627 N N . SER B 1 2 ? 0.056 29.656 14.312 1 88.31 2 SER B N 1
ATOM 1628 C CA . SER B 1 2 ? 0.292 28.219 14.172 1 88.31 2 SER B CA 1
ATOM 1629 C C . SER B 1 2 ? -0.371 27.438 15.305 1 88.31 2 SER B C 1
ATOM 1631 O O . SER B 1 2 ? -0.526 27.953 16.422 1 88.31 2 SER B O 1
ATOM 1633 N N . LEU B 1 3 ? -0.941 26.328 15.039 1 95.88 3 LEU B N 1
ATOM 1634 C CA . LEU B 1 3 ? -1.541 25.453 16.047 1 95.88 3 LEU B CA 1
ATOM 1635 C C . LEU B 1 3 ? -0.47 24.859 16.953 1 95.88 3 LEU B C 1
ATOM 1637 O O . LEU B 1 3 ? 0.618 24.5 16.484 1 95.88 3 LEU B O 1
ATOM 1641 N N . LYS B 1 4 ? -0.834 24.766 18.234 1 95.69 4 LYS B N 1
ATOM 1642 C CA . LYS B 1 4 ? 0.057 24.156 19.203 1 95.69 4 LYS B CA 1
ATOM 1643 C C . LYS B 1 4 ? -0.013 22.625 19.125 1 95.69 4 LYS B C 1
ATOM 1645 O O . LYS B 1 4 ? -0.937 22.078 18.516 1 95.69 4 LYS B O 1
ATOM 1650 N N . ARG B 1 5 ? 0.95 22 19.75 1 94.31 5 ARG B N 1
ATOM 1651 C CA . ARG B 1 5 ? 1.064 20.547 19.719 1 94.31 5 ARG B CA 1
ATOM 1652 C C . ARG B 1 5 ? -0.22 19.891 20.203 1 94.31 5 ARG B C 1
ATOM 1654 O O . ARG B 1 5 ? -0.706 18.938 19.594 1 94.31 5 ARG B O 1
ATOM 1661 N N . GLU B 1 6 ? -0.724 20.344 21.312 1 95.88 6 GLU B N 1
ATOM 1662 C CA . GLU B 1 6 ? -1.944 19.781 21.875 1 95.88 6 GLU B CA 1
ATOM 1663 C C . GLU B 1 6 ? -3.121 19.938 20.922 1 95.88 6 GLU B C 1
ATOM 1665 O O . GLU B 1 6 ? -4.008 19.078 20.875 1 95.88 6 GLU B O 1
ATOM 1670 N N . GLU B 1 7 ? -3.096 20.969 20.203 1 97.38 7 GLU B N 1
ATOM 1671 C CA . GLU B 1 7 ? -4.148 21.234 19.234 1 97.38 7 GLU B CA 1
ATOM 1672 C C . GLU B 1 7 ? -4.031 20.297 18.031 1 97.38 7 GLU B C 1
ATOM 1674 O O . GLU B 1 7 ? -5.043 19.906 17.438 1 97.38 7 GLU B O 1
ATOM 1679 N N . LEU B 1 8 ? -2.859 19.984 17.703 1 97.62 8 LEU B N 1
ATOM 1680 C CA . LEU B 1 8 ? -2.646 19.031 16.625 1 97.62 8 LEU B CA 1
ATOM 1681 C C . LEU B 1 8 ? -3.156 17.641 17.016 1 97.62 8 LEU B C 1
ATOM 1683 O O . LEU B 1 8 ? -3.73 16.938 16.188 1 97.62 8 LEU B O 1
ATOM 1687 N N . VAL B 1 9 ? -2.934 17.281 18.219 1 97.44 9 VAL B N 1
ATOM 1688 C CA . VAL B 1 9 ? -3.447 16.016 18.734 1 97.44 9 VAL B CA 1
ATOM 1689 C C . VAL B 1 9 ? -4.969 15.992 18.641 1 97.44 9 VAL B C 1
ATOM 1691 O O . VAL B 1 9 ? -5.559 15.008 18.188 1 97.44 9 VAL B O 1
ATOM 1694 N N . LEU B 1 10 ? -5.52 17.062 19.062 1 97.62 10 LEU B N 1
ATOM 1695 C CA . LEU B 1 10 ? -6.973 17.172 19.016 1 97.62 10 LEU B CA 1
ATOM 1696 C C . LEU B 1 10 ? -7.48 17.094 17.578 1 97.62 10 LEU B C 1
ATOM 1698 O O . LEU B 1 10 ? -8.477 16.438 17.297 1 97.62 10 LEU B O 1
ATOM 1702 N N . LEU B 1 11 ? -6.824 17.797 16.703 1 98.19 11 LEU B N 1
ATOM 1703 C CA . LEU B 1 11 ? -7.195 17.797 15.289 1 98.19 11 LEU B CA 1
ATOM 1704 C C . LEU B 1 11 ? -7.203 16.375 14.734 1 98.19 11 LEU B C 1
ATOM 1706 O O . LEU B 1 11 ? -8.125 15.984 14.008 1 98.19 11 LEU B O 1
ATOM 1710 N N . ALA B 1 12 ? -6.223 15.625 15.062 1 98.62 12 ALA B N 1
ATOM 1711 C CA . ALA B 1 12 ? -6.137 14.234 14.641 1 98.62 12 ALA B CA 1
ATOM 1712 C C . ALA B 1 12 ? -7.285 13.414 15.219 1 98.62 12 ALA B C 1
ATOM 1714 O O . ALA B 1 12 ? -7.863 12.562 14.539 1 98.62 12 ALA B O 1
ATOM 1715 N N . GLU B 1 13 ? -7.625 13.617 16.438 1 98.06 13 GLU B N 1
ATOM 1716 C CA . GLU B 1 13 ? -8.695 12.898 17.125 1 98.06 13 GLU B CA 1
ATOM 1717 C C . GLU B 1 13 ? -10.055 13.211 16.5 1 98.06 13 GLU B C 1
ATOM 1719 O O . GLU B 1 13 ? -10.914 12.336 16.406 1 98.06 13 GLU B O 1
ATOM 1724 N N . LEU B 1 14 ? -10.219 14.477 16.156 1 98.56 14 LEU B N 1
ATOM 1725 C CA . LEU B 1 14 ? -11.477 14.891 15.539 1 98.56 14 LEU B CA 1
ATOM 1726 C C . LEU B 1 14 ? -11.688 14.172 14.211 1 98.56 14 LEU B C 1
ATOM 1728 O O . LEU B 1 14 ? -12.812 13.773 13.891 1 98.56 14 LEU B O 1
ATOM 1732 N N . GLY B 1 15 ? -10.578 14.102 13.422 1 98.5 15 GLY B N 1
ATOM 1733 C CA . GLY B 1 15 ? -10.625 13.258 12.234 1 98.5 15 GLY B CA 1
ATOM 1734 C C . GLY B 1 15 ? -10.992 14.023 10.977 1 98.5 15 GLY B C 1
ATOM 1735 O O . GLY B 1 15 ? -11.516 15.141 11.047 1 98.5 15 GLY B O 1
ATOM 1736 N N . SER B 1 16 ? -10.805 13.367 9.883 1 98.75 16 SER B N 1
ATOM 1737 C CA . SER B 1 16 ? -10.961 14 8.578 1 98.75 16 SER B CA 1
ATOM 1738 C C . SER B 1 16 ? -12.43 14.336 8.305 1 98.75 16 SER B C 1
ATOM 1740 O O . SER B 1 16 ? -12.734 15.398 7.766 1 98.75 16 SER B O 1
ATOM 1742 N N . ALA B 1 17 ? -13.367 13.445 8.625 1 98.25 17 ALA B N 1
ATOM 1743 C CA . ALA B 1 17 ? -14.781 13.68 8.344 1 98.25 17 ALA B CA 1
ATOM 1744 C C . ALA B 1 17 ? -15.281 14.938 9.047 1 98.25 17 ALA B C 1
ATOM 1746 O O . ALA B 1 17 ? -15.906 15.797 8.43 1 98.25 17 ALA B O 1
ATOM 1747 N N . THR B 1 18 ? -15.023 15.023 10.359 1 98.56 18 THR B N 1
ATOM 1748 C CA . THR B 1 18 ? -15.461 16.172 11.141 1 98.56 18 THR B CA 1
ATOM 1749 C C . THR B 1 18 ? -14.766 17.453 10.672 1 98.56 18 THR B C 1
ATOM 1751 O O . THR B 1 18 ? -15.398 18.5 10.547 1 98.56 18 THR B O 1
ATOM 1754 N N . VAL B 1 19 ? -13.5 17.344 10.375 1 98.81 19 VAL B N 1
ATOM 1755 C CA . VAL B 1 19 ? -12.727 18.516 9.945 1 98.81 19 VAL B CA 1
ATOM 1756 C C . VAL B 1 19 ? -13.203 18.969 8.57 1 98.81 19 VAL B C 1
ATOM 1758 O O . VAL B 1 19 ? -13.297 20.172 8.297 1 98.81 19 VAL B O 1
ATOM 1761 N N . TYR B 1 20 ? -13.508 18.047 7.676 1 98.81 20 TYR B N 1
ATOM 1762 C CA . TYR B 1 20 ? -14.031 18.359 6.355 1 98.81 20 TYR B CA 1
ATOM 1763 C C . TYR B 1 20 ? -15.32 19.172 6.461 1 98.81 20 TYR B C 1
ATOM 1765 O O . TYR B 1 20 ? -15.461 20.203 5.801 1 98.81 20 TYR B O 1
ATOM 1773 N N . GLU B 1 21 ? -16.219 18.688 7.293 1 98.06 21 GLU B N 1
ATOM 1774 C CA . GLU B 1 21 ? -17.469 19.422 7.52 1 98.06 21 GLU B CA 1
ATOM 1775 C C . GLU B 1 21 ? -17.188 20.812 8.078 1 98.06 21 GLU B C 1
ATOM 1777 O O . GLU B 1 21 ? -17.75 21.797 7.602 1 98.06 21 GLU B O 1
ATOM 1782 N N . ALA B 1 22 ? -16.328 20.906 9.055 1 98.62 22 ALA B N 1
ATOM 1783 C CA . ALA B 1 22 ? -16.016 22.172 9.734 1 98.62 22 ALA B CA 1
ATOM 1784 C C . ALA B 1 22 ? -15.328 23.156 8.781 1 98.62 22 ALA B C 1
ATOM 1786 O O . ALA B 1 22 ? -15.43 24.359 8.961 1 98.62 22 ALA B O 1
ATOM 1787 N N . ALA B 1 23 ? -14.656 22.594 7.777 1 98.44 23 ALA B N 1
ATOM 1788 C CA . ALA B 1 23 ? -13.945 23.422 6.805 1 98.44 23 ALA B CA 1
ATOM 1789 C C . ALA B 1 23 ? -14.867 23.859 5.672 1 98.44 23 ALA B C 1
ATOM 1791 O O . ALA B 1 23 ? -14.414 24.438 4.68 1 98.44 23 ALA B O 1
ATOM 1792 N N . GLY B 1 24 ? -16.172 23.578 5.77 1 98 24 GLY B N 1
ATOM 1793 C CA . GLY B 1 24 ? -17.125 23.938 4.727 1 98 24 GLY B CA 1
ATOM 1794 C C . GLY B 1 24 ? -17.094 22.984 3.539 1 98 24 GLY B C 1
ATOM 1795 O O . GLY B 1 24 ? -17.219 23.422 2.393 1 98 24 GLY B O 1
ATOM 1796 N N . ARG B 1 25 ? -16.797 21.703 3.816 1 96.88 25 ARG B N 1
ATOM 1797 C CA . ARG B 1 25 ? -16.75 20.656 2.809 1 96.88 25 ARG B CA 1
ATOM 1798 C C . ARG B 1 25 ? -15.734 20.969 1.722 1 96.88 25 ARG B C 1
ATOM 1800 O O . ARG B 1 25 ? -16.031 20.844 0.531 1 96.88 25 ARG B O 1
ATOM 1807 N N . ALA B 1 26 ? -14.602 21.438 2.199 1 96.69 26 ALA B N 1
ATOM 1808 C CA . ALA B 1 26 ? -13.492 21.781 1.31 1 96.69 26 ALA B CA 1
ATOM 1809 C C . ALA B 1 26 ? -12.211 21.062 1.74 1 96.69 26 ALA B C 1
ATOM 1811 O O . ALA B 1 26 ? -12.055 20.703 2.91 1 96.69 26 ALA B O 1
ATOM 1812 N N . GLY B 1 27 ? -11.328 20.781 0.805 1 98.38 27 GLY B N 1
ATOM 1813 C CA . GLY B 1 27 ? -9.984 20.328 1.131 1 98.38 27 GLY B CA 1
ATOM 1814 C C . GLY B 1 27 ? -9.844 18.828 1.099 1 98.38 27 GLY B C 1
ATOM 1815 O O . GLY B 1 27 ? -8.789 18.297 1.45 1 98.38 27 GLY B O 1
ATOM 1816 N N . LEU B 1 28 ? -10.922 18.141 0.698 1 98.38 28 LEU B N 1
ATOM 1817 C CA . LEU B 1 28 ? -10.836 16.688 0.621 1 98.38 28 LEU B CA 1
ATOM 1818 C C . LEU B 1 28 ? -9.891 16.25 -0.496 1 98.38 28 LEU B C 1
ATOM 1820 O O . LEU B 1 28 ? -10.086 16.625 -1.656 1 98.38 28 LEU B O 1
ATOM 1824 N N . LEU B 1 29 ? -8.844 15.57 -0.141 1 98.56 29 LEU B N 1
ATOM 1825 C CA . LEU B 1 29 ? -7.973 14.969 -1.145 1 98.56 29 LEU B CA 1
ATOM 1826 C C . LEU B 1 29 ? -8.539 13.641 -1.638 1 98.56 29 LEU B C 1
ATOM 1828 O O . LEU B 1 29 ? -8.477 12.633 -0.932 1 98.56 29 LEU B O 1
ATOM 1832 N N . GLU B 1 30 ? -8.969 13.695 -2.812 1 95.38 30 GLU B N 1
ATOM 1833 C CA . GLU B 1 30 ? -9.633 12.516 -3.361 1 95.38 30 GLU B CA 1
ATOM 1834 C C . GLU B 1 30 ? -8.609 11.469 -3.791 1 95.38 30 GLU B C 1
ATOM 1836 O O . GLU B 1 30 ? -7.543 11.805 -4.309 1 95.38 30 GLU B O 1
ATOM 1841 N N . GLY B 1 31 ? -8.953 10.211 -3.584 1 91.25 31 GLY B N 1
ATOM 1842 C CA . GLY B 1 31 ? -8.133 9.125 -4.105 1 91.25 31 GLY B CA 1
ATOM 1843 C C . GLY B 1 31 ? -8.164 7.883 -3.229 1 91.25 31 GLY B C 1
ATOM 1844 O O . GLY B 1 31 ? -8.57 7.945 -2.068 1 91.25 31 GLY B O 1
ATOM 1845 N N . PRO B 1 32 ? -7.824 6.785 -3.824 1 93.62 32 PRO B N 1
ATOM 1846 C CA . PRO B 1 32 ? -7.742 5.531 -3.078 1 93.62 32 PRO B CA 1
ATOM 1847 C C . PRO B 1 32 ? -6.477 5.43 -2.229 1 93.62 32 PRO B C 1
ATOM 1849 O O . PRO B 1 32 ? -5.57 4.66 -2.557 1 93.62 32 PRO B O 1
ATOM 1852 N N . TRP B 1 33 ? -6.504 6.133 -1.099 1 97.31 33 TRP B N 1
ATOM 1853 C CA . TRP B 1 33 ? -5.328 6.152 -0.233 1 97.31 33 TRP B CA 1
ATOM 1854 C C . TRP B 1 33 ? -5.188 4.832 0.521 1 97.31 33 TRP B C 1
ATOM 1856 O O . TRP B 1 33 ? -6.121 4.391 1.193 1 97.31 33 TRP B O 1
ATOM 1866 N N . LEU B 1 34 ? -4.031 4.262 0.333 1 97.88 34 LEU B N 1
ATOM 1867 C CA . LEU B 1 34 ? -3.684 3.092 1.132 1 97.88 34 LEU B CA 1
ATOM 1868 C C . LEU B 1 34 ? -3.098 3.506 2.477 1 97.88 34 LEU B C 1
ATOM 1870 O O . LEU B 1 34 ? -2.096 4.227 2.527 1 97.88 34 LEU B O 1
ATOM 1874 N N . ARG B 1 35 ? -3.781 3.178 3.547 1 98.38 35 ARG B N 1
ATOM 1875 C CA . ARG B 1 35 ? -3.316 3.406 4.91 1 98.38 35 ARG B CA 1
ATOM 1876 C C . ARG B 1 35 ? -2.426 2.262 5.387 1 98.38 35 ARG B C 1
ATOM 1878 O O . ARG B 1 35 ? -2.92 1.182 5.715 1 98.38 35 ARG B O 1
ATOM 1885 N N . LEU B 1 36 ? -1.145 2.467 5.496 1 98.44 36 LEU B N 1
ATOM 1886 C CA . LEU B 1 36 ? -0.202 1.366 5.664 1 98.44 36 LEU B CA 1
ATOM 1887 C C . LEU B 1 36 ? -0.201 0.868 7.105 1 98.44 36 LEU B C 1
ATOM 1889 O O . LEU B 1 36 ? 0.081 -0.305 7.363 1 98.44 36 LEU B O 1
ATOM 1893 N N . VAL B 1 37 ? -0.446 1.739 8.062 1 98.12 37 VAL B N 1
ATOM 1894 C CA . VAL B 1 37 ? -0.554 1.37 9.469 1 98.12 37 VAL B CA 1
ATOM 1895 C C . VAL B 1 37 ? -2.021 1.366 9.891 1 98.12 37 VAL B C 1
ATOM 1897 O O . VAL B 1 37 ? -2.607 2.426 10.133 1 98.12 37 VAL B O 1
ATOM 1900 N N . PRO B 1 38 ? -2.594 0.187 10.016 1 95.5 38 PRO B N 1
ATOM 1901 C CA . PRO B 1 38 ? -4.016 0.124 10.367 1 95.5 38 PRO B CA 1
ATOM 1902 C C . PRO B 1 38 ? -4.336 0.887 11.656 1 95.5 38 PRO B C 1
ATOM 1904 O O . PRO B 1 38 ? -3.561 0.85 12.609 1 95.5 38 PRO B O 1
ATOM 1907 N N . GLY B 1 39 ? -5.43 1.687 11.586 1 97.19 39 GLY B N 1
ATOM 1908 C CA . GLY B 1 39 ? -5.918 2.377 12.773 1 97.19 39 GLY B CA 1
ATOM 1909 C C . GLY B 1 39 ? -5.227 3.705 13.016 1 97.19 39 GLY B C 1
ATOM 1910 O O . GLY B 1 39 ? -5.598 4.449 13.93 1 97.19 39 GLY B O 1
ATOM 1911 N N . SER B 1 40 ? -4.238 4.039 12.211 1 98.25 40 SER B N 1
ATOM 1912 C CA . SER B 1 40 ? -3.488 5.27 12.445 1 98.25 40 SER B CA 1
ATOM 1913 C C . SER B 1 40 ? -4.324 6.5 12.109 1 98.25 40 SER B C 1
ATOM 1915 O O . SER B 1 40 ? -5.227 6.434 11.273 1 98.25 40 SER B O 1
ATOM 1917 N N . ARG B 1 41 ? -4.055 7.566 12.828 1 98.56 41 ARG B N 1
ATOM 1918 C CA . ARG B 1 41 ? -4.543 8.922 12.609 1 98.56 41 ARG B CA 1
ATOM 1919 C C . ARG B 1 41 ? -3.436 9.945 12.828 1 98.56 41 ARG B C 1
ATOM 1921 O O . ARG B 1 41 ? -2.564 9.75 13.68 1 98.56 41 ARG B O 1
ATOM 1928 N N . ALA B 1 42 ? -3.5 10.961 12.078 1 98.81 42 ALA B N 1
ATOM 1929 C CA . ALA B 1 42 ? -2.449 11.961 12.227 1 98.81 42 ALA B CA 1
ATOM 1930 C C . ALA B 1 42 ? -2.936 13.336 11.781 1 98.81 42 ALA B C 1
ATOM 1932 O O . ALA B 1 42 ? -3.906 13.445 11.023 1 98.81 42 ALA B O 1
ATOM 1933 N N . ALA B 1 43 ? -2.262 14.336 12.25 1 98.94 43 ALA B N 1
ATOM 1934 C CA . ALA B 1 43 ? -2.449 15.711 11.789 1 98.94 43 ALA B CA 1
ATOM 1935 C C . ALA B 1 43 ? -1.181 16.531 11.992 1 98.94 43 ALA B C 1
ATOM 1937 O O . ALA B 1 43 ? -0.418 16.297 12.93 1 98.94 43 ALA B O 1
ATOM 1938 N N . GLY B 1 44 ? -0.934 17.438 11.156 1 98.81 44 GLY B N 1
ATOM 1939 C CA . GLY B 1 44 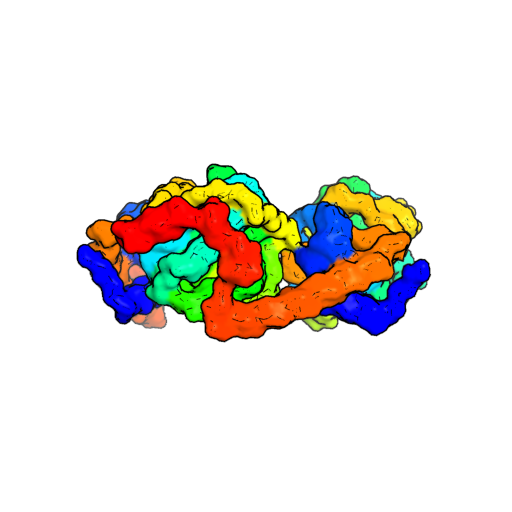? 0.202 18.344 11.273 1 98.81 44 GLY B CA 1
ATOM 1940 C C . GLY B 1 44 ? 0.375 19.25 10.062 1 98.81 44 GLY B C 1
ATOM 1941 O O . GLY B 1 44 ? -0.319 19.078 9.055 1 98.81 44 GLY B O 1
ATOM 1942 N N . PRO B 1 45 ? 1.246 20.234 10.242 1 98.75 45 PRO B N 1
ATOM 1943 C CA . PRO B 1 45 ? 1.535 21.078 9.086 1 98.75 45 PRO B CA 1
ATOM 1944 C C . PRO B 1 45 ? 2.281 20.344 7.98 1 98.75 45 PRO B C 1
ATOM 1946 O O . PRO B 1 45 ? 3.141 19.5 8.266 1 98.75 45 PRO B O 1
ATOM 1949 N N . ALA B 1 46 ? 1.982 20.719 6.754 1 98.81 46 ALA B N 1
ATOM 1950 C CA . ALA B 1 46 ? 2.557 20.031 5.59 1 98.81 46 ALA B CA 1
ATOM 1951 C C . ALA B 1 46 ? 3.98 20.516 5.324 1 98.81 46 ALA B C 1
ATOM 1953 O O . ALA B 1 46 ? 4.254 21.719 5.375 1 98.81 46 ALA B O 1
ATOM 1954 N N . ARG B 1 47 ? 4.84 19.641 5.133 1 98.62 47 ARG B N 1
ATOM 1955 C CA . ARG B 1 47 ? 6.105 19.844 4.438 1 98.62 47 ARG B CA 1
ATOM 1956 C C . ARG B 1 47 ? 6.059 19.25 3.031 1 98.62 47 ARG B C 1
ATOM 1958 O O . ARG B 1 47 ? 6.125 18.031 2.855 1 98.62 47 ARG B O 1
ATOM 1965 N N . THR B 1 48 ? 5.977 20.141 2.047 1 98.88 48 THR B N 1
ATOM 1966 C CA . THR B 1 48 ? 5.695 19.672 0.694 1 98.88 48 THR B CA 1
ATOM 1967 C C . THR B 1 48 ? 6.988 19.422 -0.071 1 98.88 48 THR B C 1
ATOM 1969 O O . THR B 1 48 ? 7.957 20.172 0.068 1 98.88 48 THR B O 1
ATOM 1972 N N . VAL B 1 49 ? 7.012 18.391 -0.848 1 98.88 49 VAL B N 1
ATOM 1973 C CA . VAL B 1 49 ? 8.117 18 -1.711 1 98.88 49 VAL B CA 1
ATOM 1974 C C . VAL B 1 49 ? 7.602 17.703 -3.115 1 98.88 49 VAL B C 1
ATOM 1976 O O . VAL B 1 49 ? 6.746 16.828 -3.295 1 98.88 49 VAL B O 1
ATOM 1979 N N . LEU B 1 50 ? 8.062 18.438 -4.074 1 98.88 50 LEU B N 1
ATOM 1980 C CA . LEU B 1 50 ? 7.812 18.109 -5.473 1 98.88 50 LEU B CA 1
ATOM 1981 C C . LEU B 1 50 ? 9.023 17.438 -6.094 1 98.88 50 LEU B C 1
ATOM 1983 O O . LEU B 1 50 ? 10.047 18.078 -6.352 1 98.88 50 LEU B O 1
ATOM 1987 N N . CYS B 1 51 ? 8.922 16.156 -6.348 1 98.81 51 CYS B N 1
ATOM 1988 C CA . CYS B 1 51 ? 10.008 15.375 -6.918 1 98.81 51 CYS B CA 1
ATOM 1989 C C . CYS B 1 51 ? 10.039 15.5 -8.438 1 98.81 51 CYS B C 1
ATOM 1991 O O . CYS B 1 51 ? 9.039 15.883 -9.047 1 98.81 51 CYS B O 1
ATOM 1993 N N . ALA B 1 52 ? 11.203 15.227 -9 1 98.56 52 ALA B N 1
ATOM 1994 C CA . ALA B 1 52 ? 11.258 15.016 -10.445 1 98.56 52 ALA B CA 1
ATOM 1995 C C . ALA B 1 52 ? 10.586 13.695 -10.828 1 98.56 52 ALA B C 1
ATOM 1997 O O . ALA B 1 52 ? 10.438 12.805 -9.992 1 98.56 52 ALA B O 1
ATOM 1998 N N . PRO B 1 53 ? 10.117 13.586 -12.055 1 98.25 53 PRO B N 1
ATOM 1999 C CA . PRO B 1 53 ? 9.469 12.344 -12.477 1 98.25 53 PRO B CA 1
ATOM 2000 C C . PRO B 1 53 ? 10.305 11.109 -12.18 1 98.25 53 PRO B C 1
ATOM 2002 O O . PRO B 1 53 ? 11.477 11.039 -12.57 1 98.25 53 PRO B O 1
ATOM 2005 N N . GLY B 1 54 ? 9.758 10.188 -11.391 1 98 54 GLY B N 1
ATOM 2006 C CA . GLY B 1 54 ? 10.398 8.906 -11.109 1 98 54 GLY B CA 1
ATOM 2007 C C . GLY B 1 54 ? 11.617 9.039 -10.211 1 98 54 GLY B C 1
ATOM 2008 O O . GLY B 1 54 ? 12.469 8.148 -10.18 1 98 54 GLY B O 1
ATOM 2009 N N . ASP B 1 55 ? 11.75 10.125 -9.531 1 98.69 55 ASP B N 1
ATOM 2010 C CA . ASP B 1 55 ? 12.977 10.414 -8.805 1 98.69 55 ASP B CA 1
ATOM 2011 C C . ASP B 1 55 ? 12.688 10.781 -7.355 1 98.69 55 ASP B C 1
ATOM 2013 O O . ASP B 1 55 ? 11.75 11.539 -7.074 1 98.69 55 ASP B O 1
ATOM 2017 N N . ASN B 1 56 ? 13.5 10.195 -6.352 1 98.75 56 ASN B N 1
ATOM 2018 C CA . ASN B 1 56 ? 13.195 10.523 -4.965 1 98.75 56 ASN B CA 1
ATOM 2019 C C . ASN B 1 56 ? 14.367 11.242 -4.293 1 98.75 56 ASN B C 1
ATOM 2021 O O . ASN B 1 56 ? 14.484 11.234 -3.066 1 98.75 56 ASN B O 1
ATOM 2025 N N . LEU B 1 57 ? 15.258 11.875 -5.145 1 98.69 57 LEU B N 1
ATOM 2026 C CA . LEU B 1 57 ? 16.359 12.672 -4.594 1 98.69 57 LEU B CA 1
ATOM 2027 C C . LEU B 1 57 ? 15.828 13.711 -3.605 1 98.69 57 LEU B C 1
ATOM 2029 O O . LEU B 1 57 ? 16.422 13.906 -2.541 1 98.69 57 LEU B O 1
ATOM 2033 N N . MET B 1 58 ? 14.766 14.297 -3.912 1 98.69 58 MET B N 1
ATOM 2034 C CA . MET B 1 58 ? 14.266 15.383 -3.084 1 98.69 58 MET B CA 1
ATOM 2035 C C . MET B 1 58 ? 13.648 14.852 -1.795 1 98.69 58 MET B C 1
ATOM 2037 O O . MET B 1 58 ? 13.469 15.602 -0.832 1 98.69 58 MET B O 1
ATOM 2041 N N . VAL B 1 59 ? 13.219 13.617 -1.756 1 98.88 59 VAL B N 1
ATOM 2042 C CA . VAL B 1 59 ? 12.781 13.023 -0.495 1 98.88 59 VAL B CA 1
ATOM 2043 C C . VAL B 1 59 ? 13.969 12.898 0.457 1 98.88 59 VAL B C 1
ATOM 2045 O O . VAL B 1 59 ? 13.844 13.18 1.651 1 98.88 59 VAL B O 1
ATOM 2048 N N . HIS B 1 60 ? 15.07 12.492 -0.093 1 98.62 60 HIS B N 1
ATOM 2049 C CA . HIS B 1 60 ? 16.297 12.477 0.701 1 98.62 60 HIS B CA 1
ATOM 2050 C C . HIS B 1 60 ? 16.609 13.867 1.237 1 98.62 60 HIS B C 1
ATOM 2052 O O . HIS B 1 60 ? 16.938 14.023 2.416 1 98.62 60 HIS B O 1
ATOM 2058 N N . ALA B 1 61 ? 16.531 14.836 0.398 1 98.56 61 ALA B N 1
ATOM 2059 C CA . ALA B 1 61 ? 16.797 16.219 0.805 1 98.56 61 ALA B CA 1
ATOM 2060 C C . ALA B 1 61 ? 15.828 16.656 1.896 1 98.56 61 ALA B C 1
ATOM 2062 O O . ALA B 1 61 ? 16.219 17.359 2.832 1 98.56 61 ALA B O 1
ATOM 2063 N N . ALA B 1 62 ? 14.609 16.281 1.771 1 98.69 62 ALA B N 1
ATOM 2064 C CA . ALA B 1 62 ? 13.562 16.688 2.705 1 98.69 62 ALA B CA 1
ATOM 2065 C C . ALA B 1 62 ? 13.883 16.234 4.125 1 98.69 62 ALA B C 1
ATOM 2067 O O . ALA B 1 62 ? 13.516 16.891 5.094 1 98.69 62 ALA B O 1
ATOM 2068 N N . MET B 1 63 ? 14.57 15.094 4.238 1 98.25 63 MET B N 1
ATOM 2069 C CA . MET B 1 63 ? 14.914 14.586 5.562 1 98.25 63 MET B CA 1
ATOM 2070 C C . MET B 1 63 ? 15.789 15.578 6.32 1 98.25 63 MET B C 1
ATOM 2072 O O . MET B 1 63 ? 15.758 15.633 7.551 1 98.25 63 MET B O 1
ATOM 2076 N N . ALA B 1 64 ? 16.531 16.344 5.605 1 97.44 64 ALA B N 1
ATOM 2077 C CA . ALA B 1 64 ? 17.453 17.297 6.219 1 97.44 64 ALA B CA 1
ATOM 2078 C C . ALA B 1 64 ? 16.719 18.5 6.781 1 97.44 64 ALA B C 1
ATOM 2080 O O . ALA B 1 64 ? 17.266 19.234 7.625 1 97.44 64 ALA B O 1
ATOM 2081 N N . VAL B 1 65 ? 15.508 18.75 6.328 1 97.69 65 VAL B N 1
ATOM 2082 C CA . VAL B 1 65 ? 14.844 19.984 6.723 1 97.69 65 VAL B CA 1
ATOM 2083 C C . VAL B 1 65 ? 13.531 19.672 7.434 1 97.69 65 VAL B C 1
ATOM 2085 O O . VAL B 1 65 ? 12.852 20.562 7.93 1 97.69 65 VAL B O 1
ATOM 2088 N N . LEU B 1 66 ? 13.148 18.438 7.496 1 97.81 66 LEU B N 1
ATOM 2089 C CA . LEU B 1 66 ? 11.922 18 8.141 1 97.81 66 LEU B CA 1
ATOM 2090 C C . LEU B 1 66 ? 11.922 18.359 9.625 1 97.81 66 LEU B C 1
ATOM 2092 O O . LEU B 1 66 ? 12.938 18.172 10.305 1 97.81 66 LEU B O 1
ATOM 2096 N N . GLN B 1 67 ? 10.828 18.891 10.125 1 97.19 67 GLN B N 1
ATOM 2097 C CA . GLN B 1 67 ? 10.68 19.25 11.523 1 97.19 67 GLN B CA 1
ATOM 2098 C C . GLN B 1 67 ? 9.703 18.328 12.242 1 97.19 67 GLN B C 1
ATOM 2100 O O . GLN B 1 67 ? 8.766 17.812 11.625 1 97.19 67 GLN B O 1
ATOM 2105 N N . PRO B 1 68 ? 9.953 18.172 13.578 1 97.69 68 PRO B N 1
ATOM 2106 C CA . PRO B 1 68 ? 9.031 17.328 14.32 1 97.69 68 PRO B CA 1
ATOM 2107 C C . PRO B 1 68 ? 7.578 17.781 14.219 1 97.69 68 PRO B C 1
ATOM 2109 O O . PRO B 1 68 ? 7.305 18.984 14.289 1 97.69 68 PRO B O 1
ATOM 2112 N N . GLY B 1 69 ? 6.676 16.781 13.992 1 98 69 GLY B N 1
ATOM 2113 C CA . GLY B 1 69 ? 5.254 17.094 13.977 1 98 69 GLY B CA 1
ATOM 2114 C C . GLY B 1 69 ? 4.723 17.406 12.594 1 98 69 GLY B C 1
ATOM 2115 O O . GLY B 1 69 ? 3.512 17.531 12.398 1 98 69 GLY B O 1
ATOM 2116 N N . GLU B 1 70 ? 5.574 17.516 11.617 1 98.56 70 GLU B N 1
ATOM 2117 C CA . GLU B 1 70 ? 5.141 17.828 10.258 1 98.56 70 GLU B CA 1
ATOM 2118 C C . GLU B 1 70 ? 4.648 16.578 9.539 1 98.56 70 GLU B C 1
ATOM 2120 O O . GLU B 1 70 ? 5.055 15.453 9.883 1 98.56 70 GLU B O 1
ATOM 2125 N N . VAL B 1 71 ? 3.734 16.781 8.648 1 98.94 71 VAL B N 1
ATOM 2126 C CA . VAL B 1 71 ? 3.342 15.758 7.688 1 98.94 71 VAL B CA 1
ATOM 2127 C C . VAL B 1 71 ? 4.102 15.953 6.379 1 98.94 71 VAL B C 1
ATOM 2129 O O . VAL B 1 71 ? 3.949 16.984 5.715 1 98.94 71 VAL B O 1
ATOM 2132 N N . LEU B 1 72 ? 4.949 15.008 6.086 1 98.94 72 LEU B N 1
ATOM 2133 C CA . LEU B 1 72 ? 5.684 15.055 4.824 1 98.94 72 LEU B CA 1
ATOM 2134 C C . LEU B 1 72 ? 4.777 14.688 3.654 1 98.94 72 LEU B C 1
ATOM 2136 O O . LEU B 1 72 ? 4.145 13.633 3.658 1 98.94 72 LEU B O 1
ATOM 2140 N N . VAL B 1 73 ? 4.66 15.57 2.666 1 98.94 73 VAL B N 1
ATOM 2141 C CA . VAL B 1 73 ? 3.812 15.359 1.497 1 98.94 73 VAL B CA 1
ATOM 2142 C C . VAL B 1 73 ? 4.68 15.211 0.249 1 98.94 73 VAL B C 1
ATOM 2144 O O . VAL B 1 73 ? 5.312 16.172 -0.195 1 98.94 73 VAL B O 1
ATOM 2147 N N . LEU B 1 74 ? 4.68 14.031 -0.328 1 98.94 74 LEU B N 1
ATOM 2148 C CA . LEU B 1 74 ? 5.516 13.703 -1.476 1 98.94 74 LEU B CA 1
ATOM 2149 C C . LEU B 1 74 ? 4.688 13.633 -2.754 1 98.94 74 LEU B C 1
ATOM 2151 O O . LEU B 1 74 ? 3.723 12.867 -2.832 1 98.94 74 LEU B O 1
ATOM 2155 N N . ALA B 1 75 ? 5.078 14.398 -3.719 1 98.88 75 ALA B N 1
ATOM 2156 C CA . ALA B 1 75 ? 4.309 14.422 -4.961 1 98.88 75 ALA B CA 1
ATOM 2157 C C . ALA B 1 75 ? 5.23 14.383 -6.176 1 98.88 75 ALA B C 1
ATOM 2159 O O . ALA B 1 75 ? 6.402 14.75 -6.086 1 98.88 75 ALA B O 1
ATOM 2160 N N . LEU B 1 76 ? 4.738 13.852 -7.238 1 98.62 76 LEU B N 1
ATOM 2161 C CA . LEU B 1 76 ? 5.289 13.922 -8.586 1 98.62 76 LEU B CA 1
ATOM 2162 C C . LEU B 1 76 ? 4.5 14.891 -9.453 1 98.62 76 LEU B C 1
ATOM 2164 O O . LEU B 1 76 ? 3.35 15.211 -9.141 1 98.62 76 LEU B O 1
ATOM 2168 N N . PRO B 1 77 ? 5.199 15.422 -10.492 1 98 77 PRO B N 1
ATOM 2169 C CA . PRO B 1 77 ? 4.406 16.266 -11.398 1 98 77 PRO B CA 1
ATOM 2170 C C . PRO B 1 77 ? 3.18 15.539 -11.945 1 98 77 PRO B C 1
ATOM 2172 O O . PRO B 1 77 ? 2.105 16.141 -12.055 1 98 77 PRO B O 1
ATOM 2175 N N . THR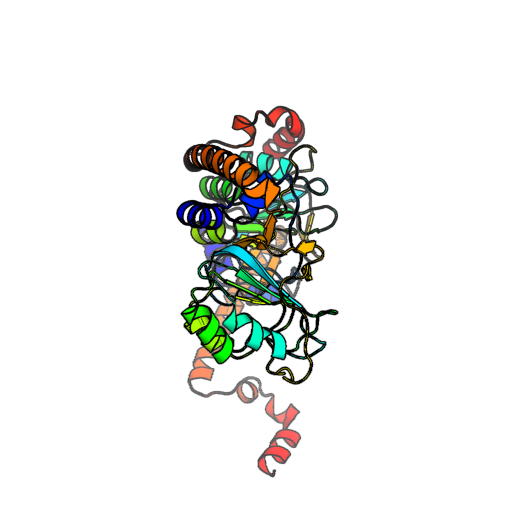 B 1 78 ? 3.369 14.328 -12.305 1 97.88 78 THR B N 1
ATOM 2176 C CA . THR B 1 78 ? 2.303 13.398 -12.672 1 97.88 78 THR B CA 1
ATOM 2177 C C . THR B 1 78 ? 2.4 12.117 -11.844 1 97.88 78 THR B C 1
ATOM 2179 O O . THR B 1 78 ? 3.404 11.406 -11.914 1 97.88 78 THR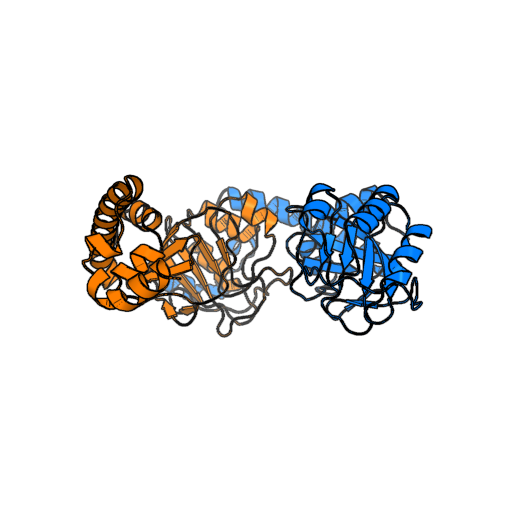 B O 1
ATOM 2182 N N . PRO B 1 79 ? 1.328 11.883 -11.109 1 97.5 79 PRO B N 1
ATOM 2183 C CA . PRO B 1 79 ? 1.39 10.695 -10.25 1 97.5 79 PRO B CA 1
ATOM 2184 C C . PRO B 1 79 ? 1.646 9.414 -11.031 1 97.5 79 PRO B C 1
ATOM 2186 O O . PRO B 1 79 ? 1.12 9.242 -12.133 1 97.5 79 PRO B O 1
ATOM 2189 N N . GLU B 1 80 ? 2.461 8.547 -10.562 1 97.06 80 GLU B N 1
ATOM 2190 C CA . GLU B 1 80 ? 2.758 7.234 -11.117 1 97.06 80 GLU B CA 1
ATOM 2191 C C . GLU B 1 80 ? 3.201 6.258 -10.031 1 97.06 80 GLU B C 1
ATOM 2193 O O . GLU B 1 80 ? 3.643 6.676 -8.961 1 97.06 80 GLU B O 1
ATOM 2198 N N . PRO B 1 81 ? 3.133 4.93 -10.305 1 97.12 81 PRO B N 1
ATOM 2199 C CA . PRO B 1 81 ? 3.402 3.938 -9.258 1 97.12 81 PRO B CA 1
ATOM 2200 C C . PRO B 1 81 ? 4.891 3.629 -9.109 1 97.12 81 PRO B C 1
ATOM 2202 O O . PRO B 1 81 ? 5.293 2.465 -9.188 1 97.12 81 PRO B O 1
ATOM 2205 N N . VAL B 1 82 ? 5.656 4.637 -8.883 1 98.25 82 VAL B N 1
ATOM 2206 C CA . VAL B 1 82 ? 7.066 4.543 -8.516 1 98.25 82 VAL B CA 1
ATOM 2207 C C . VAL B 1 82 ? 7.234 4.824 -7.027 1 98.25 82 VAL B C 1
ATOM 2209 O O . VAL B 1 82 ? 6.66 5.781 -6.5 1 98.25 82 VAL B O 1
ATOM 2212 N N . ALA B 1 83 ? 8.023 3.939 -6.383 1 98.75 83 ALA B N 1
ATOM 2213 C CA . ALA B 1 83 ? 8.156 4.062 -4.934 1 98.75 83 ALA B CA 1
ATOM 2214 C C . ALA B 1 83 ? 9.094 5.211 -4.566 1 98.75 83 ALA B C 1
ATOM 2216 O O . ALA B 1 83 ? 10.32 5.074 -4.66 1 98.75 83 ALA B O 1
ATOM 2217 N N . LEU B 1 84 ? 8.5 6.32 -4.066 1 98.88 84 LEU B N 1
ATOM 2218 C CA . LEU B 1 84 ? 9.289 7.453 -3.607 1 98.88 84 LEU B CA 1
ATOM 2219 C C . LEU B 1 84 ? 9.797 7.219 -2.189 1 98.88 84 LEU B C 1
ATOM 2221 O O . LEU B 1 84 ? 10.734 7.895 -1.741 1 98.88 84 LEU B O 1
ATOM 2225 N N . LEU B 1 85 ? 9.164 6.328 -1.545 1 98.88 85 LEU B N 1
ATOM 2226 C CA . LEU B 1 85 ? 9.43 6.055 -0.138 1 98.88 85 LEU B CA 1
ATOM 2227 C C . LEU B 1 85 ? 9.562 4.555 0.111 1 98.88 85 LEU B C 1
ATOM 2229 O O . LEU B 1 85 ? 8.719 3.773 -0.335 1 98.88 85 LEU B O 1
ATOM 2233 N N . GLY B 1 86 ? 10.617 4.188 0.757 1 98.69 86 GLY B N 1
ATOM 2234 C CA . GLY B 1 86 ? 10.766 2.867 1.351 1 98.69 86 GLY B CA 1
ATOM 2235 C C . GLY B 1 86 ? 11.047 2.91 2.842 1 98.69 86 GLY B C 1
ATOM 2236 O O . GLY B 1 86 ? 10.992 3.977 3.457 1 98.69 86 GLY B O 1
ATOM 2237 N N . GLU B 1 87 ? 11.312 1.716 3.404 1 98.56 87 GLU B N 1
ATOM 2238 C CA . GLU B 1 87 ? 11.469 1.598 4.852 1 98.56 87 GLU B CA 1
ATOM 2239 C C . GLU B 1 87 ? 12.641 2.443 5.352 1 98.56 87 GLU B C 1
ATOM 2241 O O . GLU B 1 87 ? 12.562 3.041 6.426 1 98.56 87 GLU B O 1
ATOM 2246 N N . LEU B 1 88 ? 13.711 2.547 4.613 1 98.31 88 LEU B N 1
ATOM 2247 C CA . LEU B 1 88 ? 14.891 3.281 5.062 1 98.31 88 LEU B CA 1
ATOM 2248 C C . LEU B 1 88 ? 14.586 4.77 5.188 1 98.31 88 LEU B C 1
ATOM 2250 O O . LEU B 1 88 ? 14.977 5.41 6.168 1 98.31 88 LEU B O 1
ATOM 2254 N N . LEU B 1 89 ? 13.898 5.309 4.152 1 98.75 89 LEU B N 1
ATOM 2255 C CA . LEU B 1 89 ? 13.523 6.715 4.211 1 98.75 89 LEU B CA 1
ATOM 2256 C C . LEU B 1 89 ? 12.477 6.953 5.297 1 98.75 89 LEU B C 1
ATOM 2258 O O . LEU B 1 89 ? 12.523 7.969 5.996 1 98.75 89 LEU B O 1
ATOM 2262 N N . ALA B 1 90 ? 11.57 6.023 5.445 1 98.81 90 ALA B N 1
ATOM 2263 C CA . ALA B 1 90 ? 10.586 6.129 6.52 1 98.81 90 ALA B CA 1
ATOM 2264 C C . ALA B 1 90 ? 11.266 6.145 7.887 1 98.81 90 ALA B C 1
ATOM 2266 O O . ALA B 1 90 ? 10.836 6.867 8.789 1 98.81 90 ALA B O 1
ATOM 2267 N N . THR B 1 91 ? 12.273 5.344 8.016 1 98.62 91 THR B N 1
ATOM 2268 C CA . THR B 1 91 ? 13.047 5.305 9.25 1 98.62 91 THR B CA 1
ATOM 2269 C C . THR B 1 91 ? 13.648 6.672 9.555 1 98.62 91 THR B C 1
ATOM 2271 O O . THR B 1 91 ? 13.609 7.133 10.703 1 98.62 91 THR B O 1
ATOM 2274 N N . GLN B 1 92 ? 14.188 7.277 8.555 1 98.69 92 GLN B N 1
ATOM 2275 C CA . GLN B 1 92 ? 14.734 8.617 8.742 1 98.69 92 GLN B CA 1
ATOM 2276 C C . GLN B 1 92 ? 13.648 9.602 9.164 1 98.69 92 GLN B C 1
ATOM 2278 O O . GLN B 1 92 ? 13.852 10.406 10.07 1 98.69 92 GLN B O 1
ATOM 2283 N N . ALA B 1 93 ? 12.516 9.57 8.469 1 98.81 93 ALA B N 1
ATOM 2284 C CA . ALA B 1 93 ? 11.414 10.469 8.781 1 98.81 93 ALA B CA 1
ATOM 2285 C C . ALA B 1 93 ? 10.945 10.289 10.227 1 98.81 93 ALA B C 1
ATOM 2287 O O . ALA B 1 93 ? 10.656 11.266 10.922 1 98.81 93 ALA B O 1
ATOM 2288 N N . GLN B 1 94 ? 10.875 9.047 10.633 1 98.5 94 GLN B N 1
ATOM 2289 C CA . GLN B 1 94 ? 10.492 8.75 12.016 1 98.5 94 GLN B CA 1
ATOM 2290 C C . GLN B 1 94 ? 11.492 9.344 13 1 98.5 94 GLN B C 1
ATOM 2292 O O . GLN B 1 94 ? 11.109 9.953 14 1 98.5 94 GLN B O 1
ATOM 2297 N N . ALA B 1 95 ? 12.758 9.125 12.703 1 97.88 95 ALA B N 1
ATOM 2298 C CA . ALA B 1 95 ? 13.812 9.648 13.562 1 97.88 95 ALA B CA 1
ATOM 2299 C C . ALA B 1 95 ? 13.742 11.172 13.664 1 97.88 95 ALA B C 1
ATOM 2301 O O . ALA B 1 95 ? 14.094 11.75 14.695 1 97.88 95 ALA B O 1
ATOM 2302 N N . ARG B 1 96 ? 13.25 11.797 12.586 1 97.81 96 ARG B N 1
ATOM 2303 C CA . ARG B 1 96 ? 13.141 13.258 12.539 1 97.81 96 ARG B CA 1
ATOM 2304 C C . ARG B 1 96 ? 11.844 13.727 13.195 1 97.81 96 ARG B C 1
ATOM 2306 O O . ARG B 1 96 ? 11.594 14.93 13.305 1 97.81 96 ARG B O 1
ATOM 2313 N N . GLY B 1 97 ? 10.953 12.852 13.555 1 97.94 97 GLY B N 1
ATOM 2314 C CA . GLY B 1 97 ? 9.758 13.188 14.312 1 97.94 97 GLY B CA 1
ATOM 2315 C C . GLY B 1 97 ? 8.57 13.523 13.438 1 97.94 97 GLY B C 1
ATOM 2316 O O . GLY B 1 97 ? 7.68 14.266 13.844 1 97.94 97 GLY B O 1
ATOM 2317 N N . ALA B 1 98 ? 8.523 13.016 12.266 1 98.62 98 ALA B N 1
ATOM 2318 C CA . ALA B 1 98 ? 7.379 13.234 11.383 1 98.62 98 ALA B CA 1
ATOM 2319 C C . ALA B 1 98 ? 6.09 12.734 12.031 1 98.62 98 ALA B C 1
ATOM 2321 O O . ALA B 1 98 ? 6.07 11.68 12.656 1 98.62 98 ALA B O 1
ATOM 2322 N N . ALA B 1 99 ? 5.043 13.469 11.828 1 98.81 99 ALA B N 1
ATOM 2323 C CA . ALA B 1 99 ? 3.732 13.023 12.289 1 98.81 99 ALA B CA 1
ATOM 2324 C C . ALA B 1 99 ? 3.156 11.953 11.359 1 98.81 99 ALA B C 1
ATOM 2326 O O . ALA B 1 99 ? 2.449 11.055 11.812 1 98.81 99 ALA B O 1
ATOM 2327 N N . ALA B 1 100 ? 3.395 12.117 10.078 1 98.94 100 ALA B N 1
ATOM 2328 C CA . ALA B 1 100 ? 2.928 11.203 9.039 1 98.94 100 ALA B CA 1
ATOM 2329 C C . ALA B 1 100 ? 3.615 11.492 7.707 1 98.94 100 ALA B C 1
ATOM 2331 O O . ALA B 1 100 ? 4.332 12.492 7.574 1 98.94 100 ALA B O 1
ATOM 2332 N N . ILE B 1 101 ? 3.432 10.594 6.777 1 98.94 101 ILE B N 1
ATOM 2333 C CA . ILE B 1 101 ? 3.867 10.812 5.402 1 98.94 101 ILE B CA 1
ATOM 2334 C C . ILE B 1 101 ? 2.711 10.523 4.445 1 98.94 101 ILE B C 1
ATOM 2336 O O . ILE B 1 101 ? 2.041 9.492 4.562 1 98.94 101 ILE B O 1
ATOM 2340 N N . LEU B 1 102 ? 2.408 11.422 3.592 1 98.94 102 LEU B N 1
ATOM 2341 C CA . LEU B 1 102 ? 1.451 11.266 2.502 1 98.94 102 LEU B CA 1
ATOM 2342 C C . LEU B 1 102 ? 2.166 11.195 1.156 1 98.94 102 LEU B C 1
ATOM 2344 O O . LEU B 1 102 ? 2.893 12.125 0.787 1 98.94 102 LEU B O 1
ATOM 2348 N N . VAL B 1 103 ? 1.933 10.141 0.402 1 98.94 103 VAL B N 1
ATOM 2349 C CA . VAL B 1 103 ? 2.691 9.898 -0.819 1 98.94 103 VAL B CA 1
ATOM 2350 C C . VAL B 1 103 ? 1.744 9.836 -2.016 1 98.94 103 VAL B C 1
ATOM 2352 O O . VAL B 1 103 ? 1.035 8.844 -2.203 1 98.94 103 VAL B O 1
ATOM 2355 N N . GLU B 1 104 ? 1.708 10.891 -2.836 1 98.62 104 GLU B N 1
ATOM 2356 C CA . GLU B 1 104 ? 0.996 10.867 -4.109 1 98.62 104 GLU B CA 1
ATOM 2357 C C . GLU B 1 104 ? 1.797 10.117 -5.172 1 98.62 104 GLU B C 1
ATOM 2359 O O . GLU B 1 104 ? 2.137 10.688 -6.215 1 98.62 104 GLU B O 1
ATOM 2364 N N . ALA B 1 105 ? 2.16 8.992 -4.969 1 98.69 105 ALA B N 1
ATOM 2365 C CA . ALA B 1 105 ? 2.924 7.984 -5.699 1 98.69 105 ALA B CA 1
ATOM 2366 C C . ALA B 1 105 ? 2.904 6.645 -4.969 1 98.69 105 ALA B C 1
ATOM 2368 O O . ALA B 1 105 ? 1.933 6.316 -4.285 1 98.69 105 ALA B O 1
ATOM 2369 N N . ALA B 1 106 ? 3.973 5.762 -5.207 1 98.69 106 ALA B N 1
ATOM 2370 C CA . ALA B 1 106 ? 3.988 4.457 -4.547 1 98.69 106 ALA B CA 1
ATOM 2371 C C . ALA B 1 106 ? 4.969 4.449 -3.379 1 98.69 106 ALA B C 1
ATOM 2373 O O . ALA B 1 106 ? 5.832 5.32 -3.277 1 98.69 106 ALA B O 1
ATOM 2374 N N . VAL B 1 107 ? 4.754 3.518 -2.492 1 98.81 107 VAL B N 1
ATOM 2375 C CA . VAL B 1 107 ? 5.738 3.107 -1.495 1 98.81 107 VAL B CA 1
ATOM 2376 C C . VAL B 1 107 ? 6.191 1.676 -1.771 1 98.81 107 VAL B C 1
ATOM 2378 O O . VAL B 1 107 ? 5.5 0.923 -2.463 1 98.81 107 VAL B O 1
ATOM 2381 N N . ARG B 1 108 ? 7.359 1.363 -1.28 1 98.44 108 ARG B N 1
ATOM 2382 C CA . ARG B 1 108 ? 7.805 -0.023 -1.191 1 98.44 108 ARG B CA 1
ATOM 2383 C C . ARG B 1 108 ? 8.227 -0.372 0.233 1 98.44 108 ARG B C 1
ATOM 2385 O O . ARG B 1 108 ? 8.328 0.509 1.089 1 98.44 108 ARG B O 1
ATOM 2392 N N . ASP B 1 109 ? 8.469 -1.767 0.512 1 98.12 109 ASP B N 1
ATOM 2393 C CA . ASP B 1 109 ? 8.711 -2.258 1.864 1 98.12 109 ASP B CA 1
ATOM 2394 C C . ASP B 1 109 ? 7.512 -2.002 2.771 1 98.12 109 ASP B C 1
ATOM 2396 O O . ASP B 1 109 ? 7.668 -1.51 3.891 1 98.12 109 ASP B O 1
ATOM 2400 N N . ALA B 1 110 ? 6.312 -2.311 2.236 1 98.12 110 ALA B N 1
ATOM 2401 C CA . ALA B 1 110 ? 5.066 -1.954 2.91 1 98.12 110 ALA B CA 1
ATOM 2402 C C . ALA B 1 110 ? 4.965 -2.633 4.273 1 98.12 110 ALA B C 1
ATOM 2404 O O . ALA B 1 110 ? 4.559 -2.008 5.254 1 98.12 110 ALA B O 1
ATOM 2405 N N . ASP B 1 111 ? 5.32 -3.906 4.316 1 97.75 111 ASP B N 1
ATOM 2406 C CA . ASP B 1 111 ? 5.25 -4.633 5.582 1 97.75 111 ASP B CA 1
ATOM 2407 C C . ASP B 1 111 ? 6.188 -4.02 6.617 1 97.75 111 ASP B C 1
ATOM 2409 O O . ASP B 1 111 ? 5.82 -3.877 7.785 1 97.75 111 ASP B O 1
ATOM 2413 N N . GLU B 1 112 ? 7.383 -3.686 6.18 1 97.56 112 GLU B N 1
ATOM 2414 C CA . GLU B 1 112 ? 8.375 -3.084 7.07 1 97.56 112 GLU B CA 1
ATOM 2415 C C . GLU B 1 112 ? 7.93 -1.697 7.531 1 97.56 112 GLU B C 1
ATOM 2417 O O . GLU B 1 112 ? 8.125 -1.334 8.695 1 97.56 112 GLU B O 1
ATOM 2422 N N . ILE B 1 113 ? 7.395 -0.934 6.586 1 98.31 113 ILE B N 1
ATOM 2423 C CA . ILE B 1 113 ? 6.883 0.391 6.926 1 98.31 113 ILE B CA 1
ATOM 2424 C C . ILE B 1 113 ? 5.773 0.267 7.965 1 98.31 113 ILE B C 1
ATOM 2426 O O . ILE B 1 113 ? 5.738 1.019 8.938 1 98.31 113 ILE B O 1
ATOM 2430 N N . ALA B 1 114 ? 4.863 -0.639 7.797 1 98.06 114 ALA B N 1
ATOM 2431 C CA . ALA B 1 114 ? 3.783 -0.855 8.758 1 98.06 114 ALA B CA 1
ATOM 2432 C C . ALA B 1 114 ? 4.336 -1.197 10.133 1 98.06 114 ALA B C 1
ATOM 2434 O O . ALA B 1 114 ? 3.824 -0.718 11.148 1 98.06 114 ALA B O 1
ATOM 2435 N N . ALA B 1 115 ? 5.367 -1.938 10.164 1 97.25 115 ALA B N 1
ATOM 2436 C CA . ALA B 1 115 ? 5.965 -2.383 11.422 1 97.25 115 ALA B CA 1
ATOM 2437 C C . ALA B 1 115 ? 6.633 -1.22 12.148 1 97.25 115 ALA B C 1
ATOM 2439 O O . ALA B 1 115 ? 6.727 -1.224 13.383 1 97.25 115 ALA B O 1
ATOM 2440 N N . LEU B 1 116 ? 7.121 -0.222 11.406 1 97.31 116 LEU B N 1
ATOM 2441 C CA . LEU B 1 116 ? 7.73 0.961 12.008 1 97.31 116 LEU B CA 1
ATOM 2442 C C . LEU B 1 116 ? 6.727 1.713 12.875 1 97.31 116 LEU B C 1
ATOM 2444 O O . LEU B 1 116 ? 7.109 2.371 13.844 1 97.31 116 LEU B O 1
ATOM 2448 N N . GLY B 1 117 ? 5.457 1.732 12.422 1 98 117 GLY B N 1
ATOM 2449 C CA . GLY B 1 117 ? 4.398 2.389 13.172 1 98 117 GLY B CA 1
ATOM 2450 C C . GLY B 1 117 ? 4.215 3.846 12.797 1 98 117 GLY B C 1
ATOM 2451 O O . GLY B 1 117 ? 3.275 4.5 13.258 1 98 117 GLY B O 1
ATOM 2452 N N . LEU B 1 118 ? 5.133 4.391 12.055 1 98.44 118 LEU B N 1
ATOM 2453 C CA . LEU B 1 118 ? 4.934 5.73 11.516 1 98.44 118 LEU B CA 1
ATOM 2454 C C . LEU B 1 118 ? 3.766 5.754 10.531 1 98.44 118 LEU B C 1
ATOM 2456 O O . LEU B 1 118 ? 3.732 4.973 9.578 1 98.44 118 LEU B O 1
ATOM 2460 N N . PRO B 1 119 ? 2.744 6.625 10.766 1 98.88 119 PRO B N 1
ATOM 2461 C CA . PRO B 1 119 ? 1.604 6.676 9.844 1 98.88 119 PRO B CA 1
ATOM 2462 C C . PRO B 1 119 ? 2.008 7.074 8.422 1 98.88 119 PRO B C 1
ATOM 2464 O O . PRO B 1 119 ? 2.684 8.086 8.234 1 98.88 119 PRO B O 1
ATOM 2467 N N . VAL B 1 120 ? 1.59 6.246 7.457 1 98.94 120 VAL B N 1
ATOM 2468 C CA . VAL B 1 120 ? 1.877 6.5 6.047 1 98.94 120 VAL B CA 1
ATOM 2469 C C . VAL B 1 120 ? 0.632 6.227 5.207 1 98.94 120 VAL B C 1
ATOM 2471 O O . VAL B 1 120 ? -0.044 5.215 5.398 1 98.94 120 VAL B O 1
ATOM 2474 N N . TRP B 1 121 ? 0.27 7.141 4.355 1 98.88 121 TRP B N 1
ATOM 2475 C CA . TRP B 1 121 ? -0.72 6.957 3.299 1 98.88 121 TRP B CA 1
ATOM 2476 C C . TRP B 1 121 ? -0.075 7.066 1.922 1 98.88 121 TRP B C 1
ATOM 2478 O O . TRP B 1 121 ? 0.774 7.93 1.695 1 98.88 121 TRP B O 1
ATOM 2488 N N . ALA B 1 122 ? -0.411 6.168 1.011 1 98.81 122 ALA B N 1
ATOM 2489 C CA . ALA B 1 122 ? 0.136 6.18 -0.343 1 98.81 122 ALA B CA 1
ATOM 2490 C C . ALA B 1 122 ? -0.935 5.828 -1.371 1 98.81 122 ALA B C 1
ATOM 2492 O O . ALA B 1 122 ? -1.944 5.207 -1.037 1 98.81 122 ALA B O 1
ATOM 2493 N N . ARG B 1 123 ? -0.708 6.25 -2.615 1 97.94 123 ARG B N 1
ATOM 2494 C CA . ARG B 1 123 ? -1.612 5.879 -3.699 1 97.94 123 ARG B CA 1
ATOM 2495 C C . ARG B 1 123 ? -1.439 4.41 -4.082 1 97.94 123 ARG B C 1
ATOM 2497 O O . ARG B 1 123 ? -2.414 3.73 -4.406 1 97.94 123 ARG B O 1
ATOM 2504 N N . TRP B 1 124 ? -0.175 3.982 -4.105 1 97.94 124 TRP B N 1
ATOM 2505 C CA . TRP B 1 124 ? 0.142 2.627 -4.543 1 97.94 124 TRP B CA 1
ATOM 2506 C C . TRP B 1 124 ? 1.208 2.002 -3.648 1 97.94 124 TRP B C 1
ATOM 2508 O O . TRP B 1 124 ? 1.916 2.709 -2.928 1 97.94 124 TRP B O 1
ATOM 2518 N N . VAL B 1 125 ? 1.241 0.687 -3.652 1 98.19 125 VAL B N 1
ATOM 2519 C CA . VAL B 1 125 ? 2.383 -0.108 -3.211 1 98.19 125 VAL B CA 1
ATOM 2520 C C . VAL B 1 125 ? 3.018 -0.811 -4.406 1 98.19 125 VAL B C 1
ATOM 2522 O O . VAL B 1 125 ? 2.318 -1.42 -5.223 1 98.19 125 VAL B O 1
ATOM 2525 N N . SER B 1 126 ? 4.355 -0.642 -4.551 1 97.38 126 SER B N 1
ATOM 2526 C CA . SER B 1 126 ? 5.051 -1.221 -5.695 1 97.38 126 SER B CA 1
ATOM 2527 C C . SER B 1 126 ? 6.516 -1.484 -5.375 1 97.38 126 SER B C 1
ATOM 2529 O O . SER B 1 126 ? 7.176 -0.659 -4.738 1 97.38 126 SER B O 1
ATOM 2531 N N . PRO B 1 127 ? 7.043 -2.625 -5.867 1 96.88 127 PRO B N 1
ATOM 2532 C CA . PRO B 1 127 ? 8.477 -2.852 -5.703 1 96.88 127 PRO B CA 1
ATOM 2533 C C . PRO B 1 127 ? 9.328 -1.918 -6.562 1 96.88 127 PRO B C 1
ATOM 2535 O O . PRO B 1 127 ? 10.547 -1.855 -6.398 1 96.88 127 PRO B O 1
ATOM 2538 N N . ARG B 1 128 ? 8.742 -1.223 -7.48 1 96.81 128 ARG B N 1
ATOM 2539 C CA . ARG B 1 128 ? 9.484 -0.38 -8.414 1 96.81 128 ARG B CA 1
ATOM 2540 C C . ARG B 1 128 ? 10.047 0.852 -7.711 1 96.81 128 ARG B C 1
ATOM 2542 O O . ARG B 1 128 ? 9.328 1.824 -7.48 1 96.81 128 ARG B O 1
ATOM 2549 N N . GLY B 1 129 ? 11.297 0.893 -7.508 1 96.81 129 GLY B N 1
ATOM 2550 C CA . GLY B 1 129 ? 11.945 2.004 -6.824 1 96.81 129 GLY B CA 1
ATOM 2551 C C . GLY B 1 129 ? 12.211 3.186 -7.734 1 96.81 129 GLY B C 1
ATOM 2552 O O . GLY B 1 129 ? 12.32 3.027 -8.953 1 96.81 129 GLY B O 1
ATOM 2553 N N . ALA B 1 130 ? 12.375 4.312 -7.16 1 97.81 130 ALA B N 1
ATOM 2554 C CA . ALA B 1 130 ? 12.719 5.547 -7.859 1 97.81 130 ALA B CA 1
ATOM 2555 C C . ALA B 1 130 ? 14.219 5.625 -8.117 1 97.81 130 ALA B C 1
ATOM 2557 O O . ALA B 1 130 ? 15 4.914 -7.488 1 97.81 130 ALA B O 1
ATOM 2558 N N . GLU B 1 131 ? 14.523 6.457 -9.117 1 97 131 GLU B N 1
ATOM 2559 C CA . GLU B 1 131 ? 15.906 6.914 -9.234 1 97 131 GLU B CA 1
ATOM 2560 C C . GLU B 1 131 ? 16.219 8.008 -8.211 1 97 131 GLU B C 1
ATOM 2562 O O . GLU B 1 131 ? 15.32 8.445 -7.48 1 97 131 GLU B O 1
ATOM 2567 N N . ARG B 1 132 ? 17.438 8.406 -8.102 1 97.12 132 ARG B N 1
ATOM 2568 C CA . ARG B 1 132 ? 17.906 9.422 -7.164 1 97.12 132 ARG B CA 1
ATOM 2569 C C . ARG B 1 132 ? 18.969 10.312 -7.805 1 97.12 132 ARG B C 1
ATOM 2571 O O . ARG B 1 132 ? 20.109 10.352 -7.348 1 97.12 132 ARG B O 1
ATOM 2578 N N . LYS B 1 133 ? 18.5 11.008 -8.82 1 96.88 133 LYS B N 1
ATOM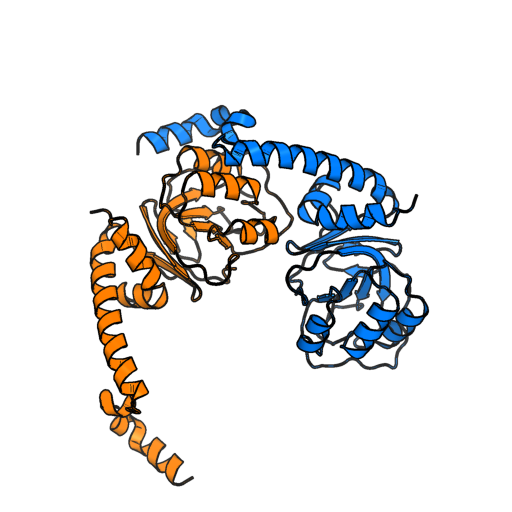 2579 C CA . LYS B 1 133 ? 19.484 11.68 -9.664 1 96.88 133 LYS B CA 1
ATOM 2580 C C . LYS B 1 133 ? 19.094 13.133 -9.922 1 96.88 133 LYS B C 1
ATOM 2582 O O . LYS B 1 133 ? 19.953 14.008 -10.047 1 96.88 133 LYS B O 1
ATOM 2587 N N . THR B 1 134 ? 17.812 13.398 -10.062 1 97.44 134 THR B N 1
ATOM 2588 C CA . THR B 1 134 ? 17.328 14.664 -10.609 1 97.44 134 THR B CA 1
ATOM 2589 C C . THR B 1 134 ? 16.656 15.5 -9.523 1 97.44 134 THR B C 1
ATOM 2591 O O . THR B 1 134 ? 15.711 15.055 -8.891 1 97.44 134 THR B O 1
ATOM 2594 N N . PRO B 1 135 ? 17.156 16.703 -9.297 1 97.62 135 PRO B N 1
ATOM 2595 C CA . PRO B 1 135 ? 16.562 17.562 -8.258 1 97.62 135 PRO B CA 1
ATOM 2596 C C . PRO B 1 135 ? 15.148 18.016 -8.594 1 97.62 135 PRO B C 1
ATOM 2598 O O . PRO B 1 135 ? 14.828 18.234 -9.766 1 97.62 135 PRO B O 1
ATOM 2601 N N . GLY B 1 136 ? 14.297 18.078 -7.609 1 98.19 136 GLY B N 1
ATOM 2602 C CA . GLY B 1 136 ? 13 18.75 -7.633 1 98.19 136 GLY B CA 1
ATOM 2603 C C . GLY B 1 136 ? 12.961 20.016 -6.801 1 98.19 136 GLY B C 1
ATOM 2604 O O . GLY B 1 136 ? 13.883 20.828 -6.871 1 98.19 136 GLY B O 1
ATOM 2605 N N . ARG B 1 137 ? 11.781 20.141 -6.051 1 98.19 137 ARG B N 1
ATOM 2606 C CA . ARG B 1 137 ? 11.617 21.359 -5.266 1 98.19 137 ARG B CA 1
ATOM 2607 C C . ARG B 1 137 ? 11.109 21.031 -3.861 1 98.19 137 ARG B C 1
ATOM 2609 O O . ARG B 1 137 ? 10.305 20.125 -3.678 1 98.19 137 ARG B O 1
ATOM 2616 N N . LEU B 1 138 ? 11.617 21.828 -2.861 1 98.38 138 LEU B N 1
ATOM 2617 C CA . LEU B 1 138 ? 11.109 21.766 -1.495 1 98.38 138 LEU B CA 1
ATOM 2618 C C . LEU B 1 138 ? 10.203 22.953 -1.196 1 98.38 138 LEU B C 1
ATOM 2620 O O . LEU B 1 138 ? 10.5 24.078 -1.605 1 98.38 138 LEU B O 1
ATOM 2624 N N . GLY B 1 139 ? 9.117 22.688 -0.586 1 97.75 139 GLY B N 1
ATOM 2625 C CA . GLY B 1 139 ? 8.344 23.766 0.02 1 97.75 139 GLY B CA 1
ATOM 2626 C C . GLY B 1 139 ? 7.441 24.484 -0.969 1 97.75 139 GLY B C 1
ATOM 2627 O O . GLY B 1 139 ? 6.875 25.531 -0.653 1 97.75 139 GLY B O 1
ATOM 2628 N N . VAL B 1 140 ? 7.34 24 -2.178 1 98 140 VAL B N 1
ATOM 2629 C CA . VAL B 1 140 ? 6.43 24.594 -3.148 1 98 140 VAL B CA 1
ATOM 2630 C C . VAL B 1 140 ? 5.066 23.906 -3.068 1 98 140 VAL B C 1
ATOM 2632 O O . VAL B 1 140 ? 4.965 22.766 -2.627 1 98 140 VAL B O 1
ATOM 2635 N N . PRO B 1 141 ? 4.039 24.672 -3.453 1 98.44 141 PRO B N 1
ATOM 2636 C CA . PRO B 1 141 ? 2.736 24 -3.479 1 98.44 141 PRO B CA 1
ATOM 2637 C C . PRO B 1 141 ? 2.717 22.781 -4.387 1 98.44 141 PRO B C 1
ATOM 2639 O O . PRO B 1 141 ? 3.336 22.781 -5.457 1 98.44 141 PRO B O 1
ATOM 2642 N N . VAL B 1 142 ? 2.012 21.797 -3.957 1 98.69 142 VAL B N 1
ATOM 2643 C CA . VAL B 1 142 ? 1.836 20.578 -4.75 1 98.69 142 VAL B CA 1
ATOM 2644 C C . VAL B 1 142 ? 0.347 20.281 -4.898 1 98.69 142 VAL B C 1
ATOM 2646 O O . VAL B 1 142 ? -0.469 20.719 -4.09 1 98.69 142 VAL B O 1
ATOM 2649 N N . ARG B 1 143 ? 0.04 19.578 -5.918 1 97.94 143 ARG B N 1
ATOM 2650 C CA . ARG B 1 143 ? -1.321 19.094 -6.102 1 97.94 143 ARG B CA 1
ATOM 2651 C C . ARG B 1 143 ? -1.428 17.625 -5.715 1 97.94 143 ARG B C 1
ATOM 2653 O O . ARG B 1 143 ? -0.72 16.781 -6.266 1 97.94 143 ARG B O 1
ATOM 2660 N N . VAL B 1 144 ? -2.275 17.328 -4.836 1 98.25 144 VAL B N 1
ATOM 2661 C CA . VAL B 1 144 ? -2.5 15.977 -4.312 1 98.25 144 VAL B CA 1
ATOM 2662 C C . VAL B 1 144 ? -3.998 15.703 -4.211 1 98.25 144 VAL B C 1
ATOM 2664 O O . VAL B 1 144 ? -4.742 16.5 -3.623 1 98.25 144 VAL B O 1
ATOM 2667 N N . GLY B 1 145 ? -4.441 14.562 -4.773 1 97.06 145 GLY B N 1
ATOM 2668 C CA . GLY B 1 145 ? -5.863 14.258 -4.742 1 97.06 145 GLY B CA 1
ATOM 2669 C C . GLY B 1 145 ? -6.727 15.375 -5.285 1 97.06 145 GLY B C 1
ATOM 2670 O O . GLY B 1 145 ? -7.789 15.672 -4.73 1 97.06 145 GLY B O 1
ATOM 2671 N N . GLY B 1 146 ? -6.18 16.094 -6.172 1 95.12 146 GLY B N 1
ATOM 2672 C CA . GLY B 1 146 ? -6.945 17.141 -6.828 1 95.12 146 GLY B CA 1
ATOM 2673 C C . GLY B 1 146 ? -6.945 18.453 -6.062 1 95.12 146 GLY B C 1
ATOM 2674 O O . GLY B 1 146 ? -7.535 19.438 -6.504 1 95.12 146 GLY B O 1
ATOM 2675 N N . VAL B 1 147 ? -6.266 18.531 -5.012 1 97.44 147 VAL B N 1
ATOM 2676 C CA . VAL B 1 147 ? -6.258 19.719 -4.16 1 97.44 147 VAL B CA 1
ATOM 2677 C C . VAL B 1 147 ? -4.852 20.312 -4.113 1 97.44 147 VAL B C 1
ATOM 2679 O O . VAL B 1 147 ? -3.863 19.578 -4.027 1 97.44 147 VAL B O 1
ATOM 2682 N N . ALA B 1 148 ? -4.762 21.594 -4.184 1 98 148 ALA B N 1
ATOM 2683 C CA . ALA B 1 148 ? -3.486 22.266 -3.965 1 98 148 ALA B CA 1
ATOM 2684 C C . ALA B 1 148 ? -3.145 22.328 -2.479 1 98 148 ALA B C 1
ATOM 2686 O O . ALA B 1 148 ? -3.953 22.797 -1.669 1 98 148 ALA B O 1
ATOM 2687 N N . VAL B 1 149 ? -2.035 21.859 -2.111 1 98.75 149 VAL B N 1
ATOM 2688 C CA . VAL B 1 149 ? -1.548 21.891 -0.736 1 98.75 149 VAL B CA 1
ATOM 2689 C C . VAL B 1 149 ? -0.284 22.734 -0.655 1 98.75 149 VAL B C 1
ATOM 2691 O O . VAL B 1 149 ? 0.702 22.469 -1.344 1 98.75 149 VAL B O 1
ATOM 2694 N N . ALA B 1 150 ? -0.302 23.766 0.145 1 98.62 150 ALA B N 1
ATOM 2695 C CA . ALA B 1 150 ? 0.868 24.609 0.364 1 98.62 150 ALA B CA 1
ATOM 2696 C C . ALA B 1 150 ? 1.62 24.188 1.623 1 98.62 150 ALA B C 1
ATOM 2698 O O . ALA B 1 150 ? 1.037 23.594 2.535 1 98.62 150 ALA B O 1
ATOM 2699 N N . GLN B 1 151 ? 2.916 24.484 1.569 1 98.06 151 GLN B N 1
ATOM 2700 C CA . GLN B 1 151 ? 3.689 24.281 2.787 1 98.06 151 GLN B CA 1
ATOM 2701 C C . GLN B 1 151 ? 3.057 25 3.975 1 98.06 151 GLN B C 1
ATOM 2703 O O . GLN B 1 151 ? 2.703 26.172 3.875 1 98.06 151 GLN B O 1
ATOM 2708 N N . GLY B 1 152 ? 2.854 24.266 4.996 1 98.12 152 GLY B N 1
ATOM 2709 C CA . GLY B 1 152 ? 2.305 24.891 6.195 1 98.12 152 GLY B CA 1
ATOM 2710 C C . GLY B 1 152 ? 0.811 24.672 6.344 1 98.12 152 GLY B C 1
ATOM 2711 O O . GLY B 1 152 ? 0.255 24.875 7.426 1 98.12 152 GLY B O 1
ATOM 2712 N N . ASP B 1 153 ? 0.107 24.359 5.215 1 98.69 153 ASP B N 1
ATOM 2713 C CA . ASP B 1 153 ? -1.274 23.922 5.379 1 98.69 153 ASP B CA 1
ATOM 2714 C C . ASP B 1 153 ? -1.36 22.734 6.336 1 98.69 153 ASP B C 1
ATOM 2716 O O . ASP B 1 153 ? -0.376 22.016 6.539 1 98.69 153 ASP B O 1
ATOM 2720 N N . TYR B 1 154 ? -2.471 22.578 6.93 1 98.88 154 TYR B N 1
ATOM 2721 C CA . TYR B 1 154 ? -2.621 21.469 7.852 1 98.88 154 TYR B CA 1
ATOM 2722 C C . TYR B 1 154 ? -3.305 20.281 7.168 1 98.88 154 TYR B C 1
ATOM 2724 O O . TYR B 1 154 ? -4.254 20.469 6.406 1 98.88 154 TYR B O 1
ATOM 2732 N N . LEU B 1 155 ? -2.805 19.109 7.434 1 98.94 155 LEU B N 1
ATOM 2733 C CA . LEU B 1 155 ? -3.416 17.875 6.965 1 98.94 155 LEU B CA 1
ATOM 2734 C C . LEU B 1 155 ? -3.998 17.078 8.125 1 98.94 155 LEU B C 1
ATOM 2736 O O . LEU B 1 155 ? -3.406 17.031 9.211 1 98.94 155 LEU B O 1
ATOM 2740 N N . VAL B 1 156 ? -5.109 16.484 7.914 1 98.94 156 VAL B N 1
ATOM 2741 C CA . VAL B 1 156 ? -5.742 15.523 8.812 1 98.94 156 VAL B CA 1
ATOM 2742 C C . VAL B 1 156 ? -5.988 14.211 8.078 1 98.94 156 VAL B C 1
ATOM 2744 O O . VAL B 1 156 ? -6.633 14.195 7.023 1 98.94 156 VAL B O 1
ATOM 2747 N N . LEU B 1 157 ? -5.457 13.156 8.602 1 98.88 157 LEU B N 1
ATOM 2748 C CA . LEU B 1 157 ? -5.477 11.859 7.938 1 98.88 157 LEU B CA 1
ATOM 2749 C C . LEU B 1 157 ? -6.02 10.773 8.859 1 98.88 157 LEU B C 1
ATOM 2751 O O . LEU B 1 157 ? -5.582 10.656 10.008 1 98.88 157 LEU B O 1
ATOM 2755 N N . ASP B 1 158 ? -6.977 10.016 8.391 1 98.56 158 ASP B N 1
ATOM 2756 C CA . ASP B 1 158 ? -7.48 8.875 9.148 1 98.56 158 ASP B CA 1
ATOM 2757 C C . ASP B 1 158 ? -8.094 7.824 8.227 1 98.56 158 ASP B C 1
ATOM 2759 O O . ASP B 1 158 ? -7.73 7.727 7.059 1 98.56 158 ASP B O 1
ATOM 2763 N N . GLY B 1 159 ? -8.922 6.992 8.781 1 97.25 159 GLY B N 1
ATOM 2764 C CA . GLY B 1 159 ? -9.484 5.883 8.031 1 97.25 159 GLY B CA 1
ATOM 2765 C C . GLY B 1 159 ? -10.469 6.324 6.961 1 97.25 159 GLY B C 1
ATOM 2766 O O . GLY B 1 159 ? -10.758 5.57 6.023 1 97.25 159 GLY B O 1
ATOM 2767 N N . ASP B 1 160 ? -11 7.48 7.07 1 96.5 160 ASP B N 1
ATOM 2768 C CA . ASP B 1 160 ? -11.977 7.977 6.109 1 96.5 160 ASP B CA 1
ATOM 2769 C C . ASP B 1 160 ? -11.297 8.641 4.914 1 96.5 160 ASP B C 1
ATOM 2771 O O . ASP B 1 160 ? -11.82 8.625 3.801 1 96.5 160 ASP B O 1
ATOM 2775 N N . GLY B 1 161 ? -10.117 9.258 5.16 1 97.75 161 GLY B N 1
ATOM 2776 C CA . GLY B 1 161 ? -9.438 9.953 4.078 1 97.75 161 GLY B CA 1
ATOM 2777 C C . GLY B 1 161 ? -8.5 11.039 4.559 1 97.75 161 GLY B C 1
ATOM 2778 O O . GLY B 1 161 ? -7.977 10.969 5.676 1 97.75 161 GLY B O 1
ATOM 2779 N N . VAL B 1 162 ? -8.188 11.953 3.652 1 98.88 162 VAL B N 1
ATOM 2780 C CA . VAL B 1 162 ? -7.238 13.031 3.912 1 98.88 162 VAL B CA 1
ATOM 2781 C C . VAL B 1 162 ? -7.887 14.375 3.596 1 98.88 162 VAL B C 1
ATOM 2783 O O . VAL B 1 162 ? -8.484 14.547 2.531 1 98.88 162 VAL B O 1
ATOM 2786 N N . VAL B 1 163 ? -7.789 15.289 4.523 1 98.81 163 VAL B N 1
ATOM 2787 C CA . VAL B 1 163 ? -8.336 16.625 4.336 1 98.81 163 VAL B CA 1
ATOM 2788 C C . VAL B 1 163 ? -7.242 17.672 4.586 1 98.81 163 VAL B C 1
ATOM 2790 O O . VAL B 1 163 ? -6.469 17.547 5.539 1 98.81 163 VAL B O 1
ATOM 2793 N N . ALA B 1 164 ? -7.152 18.641 3.729 1 98.94 164 ALA B N 1
ATOM 2794 C CA . ALA B 1 164 ? -6.254 19.781 3.904 1 98.94 164 ALA B CA 1
ATOM 2795 C C . ALA B 1 164 ? -7.016 21.016 4.375 1 98.94 164 ALA B C 1
ATOM 2797 O O . ALA B 1 164 ? -8.125 21.281 3.902 1 98.94 164 ALA B O 1
ATOM 2798 N N . VAL B 1 165 ? -6.449 21.703 5.293 1 98.75 165 VAL B N 1
ATOM 2799 C CA . VAL B 1 165 ? -6.969 22.969 5.793 1 98.75 165 VAL B CA 1
ATOM 2800 C C . VAL B 1 165 ? -5.934 24.078 5.586 1 98.75 165 VAL B C 1
ATOM 2802 O O . VAL B 1 165 ? -4.801 23.969 6.07 1 98.75 165 VAL B O 1
ATOM 2805 N N . PRO B 1 166 ? -6.293 25.141 4.836 1 98.5 166 PRO B N 1
ATOM 2806 C CA . PRO B 1 166 ? -5.344 26.234 4.703 1 98.5 166 PRO B CA 1
ATOM 2807 C C . PRO B 1 166 ? -4.848 26.766 6.051 1 98.5 166 PRO B C 1
ATOM 2809 O O . PRO B 1 166 ? -5.625 26.844 7.004 1 98.5 166 PRO B O 1
ATOM 2812 N N . ARG B 1 167 ? -3.639 27.094 6.047 1 98.12 167 ARG B N 1
ATOM 2813 C CA . ARG B 1 167 ? -2.986 27.531 7.281 1 98.12 167 ARG B CA 1
ATOM 2814 C C . ARG B 1 167 ? -3.756 28.672 7.941 1 98.12 167 ARG B C 1
ATOM 2816 O O . ARG B 1 167 ? -3.953 28.672 9.156 1 98.12 167 ARG B O 1
ATOM 2823 N N . GLU B 1 168 ? -4.258 29.594 7.199 1 97.69 168 GLU B N 1
ATOM 2824 C CA . GLU B 1 168 ? -4.898 30.797 7.715 1 97.69 168 GLU B CA 1
ATOM 2825 C C . GLU B 1 168 ? -6.262 30.484 8.328 1 97.69 168 GLU B C 1
ATOM 2827 O O . GLU B 1 168 ? -6.805 31.266 9.094 1 97.69 168 GLU B O 1
ATOM 2832 N N . ARG B 1 169 ? -6.797 29.312 8.039 1 98 169 ARG B N 1
ATOM 2833 C CA . ARG B 1 169 ? -8.125 28.938 8.516 1 98 169 ARG B CA 1
ATOM 2834 C C . ARG B 1 169 ? -8.047 27.891 9.617 1 98 169 ARG B C 1
ATOM 2836 O O . ARG B 1 169 ? -9.07 27.469 10.164 1 98 169 ARG B O 1
ATOM 2843 N N . ALA B 1 170 ? -6.895 27.5 9.961 1 98.19 170 ALA B N 1
ATOM 2844 C CA . ALA B 1 170 ? -6.691 26.328 10.812 1 98.19 170 ALA B CA 1
ATOM 2845 C C . ALA B 1 170 ? -7.375 26.5 12.164 1 98.19 170 ALA B C 1
ATOM 2847 O O . ALA B 1 170 ? -8.07 25.609 12.633 1 98.19 170 ALA B O 1
ATOM 2848 N N . ARG B 1 171 ? -7.172 27.625 12.758 1 97.88 171 ARG B N 1
ATOM 2849 C CA . ARG B 1 171 ? -7.746 27.859 14.078 1 97.88 171 ARG B CA 1
ATOM 2850 C C . ARG B 1 171 ? -9.273 27.906 14.016 1 97.88 171 ARG B C 1
ATOM 2852 O O . ARG B 1 171 ? -9.945 27.281 14.844 1 97.88 171 ARG B O 1
ATOM 2859 N N . GLU B 1 172 ? -9.75 28.609 13.055 1 98.19 172 GLU B N 1
ATOM 2860 C CA . GLU B 1 172 ? -11.188 28.688 12.859 1 98.19 172 GLU B CA 1
ATOM 2861 C C . GLU B 1 172 ? -11.789 27.297 12.664 1 98.19 172 GLU B C 1
ATOM 2863 O O . GLU B 1 172 ? -12.789 26.953 13.289 1 98.19 172 GLU B O 1
ATOM 2868 N N . VAL B 1 173 ? -11.195 26.5 11.828 1 98.69 173 VAL B N 1
ATOM 2869 C CA . VAL B 1 173 ? -11.688 25.172 11.5 1 98.69 173 VAL B CA 1
ATOM 2870 C C . VAL B 1 173 ? -11.609 24.266 12.727 1 98.69 173 VAL B C 1
ATOM 2872 O O . VAL B 1 173 ? -12.516 23.469 12.984 1 98.69 173 VAL B O 1
ATOM 2875 N N . LEU B 1 174 ? -10.508 24.391 13.453 1 98.69 174 LEU B N 1
ATOM 2876 C CA . LEU B 1 174 ? -10.359 23.609 14.68 1 98.69 174 LEU B CA 1
ATOM 2877 C C . LEU B 1 174 ? -11.508 23.891 15.648 1 98.69 174 LEU B C 1
ATOM 2879 O O . LEU B 1 174 ? -12.109 22.969 16.203 1 98.69 174 LEU B O 1
ATOM 2883 N N . GLU B 1 175 ? -11.789 25.125 15.836 1 98.44 175 GLU B N 1
ATOM 2884 C CA . GLU B 1 175 ? -12.852 25.516 16.766 1 98.44 175 GLU B CA 1
ATOM 2885 C C . GLU B 1 175 ? -14.211 25.016 16.297 1 98.44 175 GLU B C 1
ATOM 2887 O O . GLU B 1 175 ? -15 24.5 17.078 1 98.44 175 GLU B O 1
ATOM 2892 N N . LYS B 1 176 ? -14.453 25.219 15.016 1 98.69 176 LYS B N 1
ATOM 2893 C CA . LYS B 1 176 ? -15.711 24.734 14.445 1 98.69 176 LYS B CA 1
ATOM 2894 C C . LYS B 1 176 ? -15.812 23.203 14.562 1 98.69 176 LYS B C 1
ATOM 2896 O O . LYS B 1 176 ? -16.891 22.672 14.852 1 98.69 176 LYS B O 1
ATOM 2901 N N . ALA B 1 177 ? -14.75 22.5 14.367 1 98.75 177 ALA B N 1
ATOM 2902 C CA . ALA B 1 177 ? -14.727 21.047 14.453 1 98.75 177 ALA B CA 1
ATOM 2903 C C . ALA B 1 177 ? -14.984 20.578 15.883 1 98.75 177 ALA B C 1
ATOM 2905 O O . ALA B 1 177 ? -15.719 19.625 16.109 1 98.75 177 ALA B O 1
ATOM 2906 N N . ARG B 1 178 ? -14.336 21.234 16.781 1 98.25 178 ARG B N 1
ATOM 2907 C CA . ARG B 1 178 ? -14.547 20.906 18.188 1 98.25 178 ARG B CA 1
ATOM 2908 C C . ARG B 1 178 ? -16.016 21.062 18.562 1 98.25 178 ARG B C 1
ATOM 2910 O O . ARG B 1 178 ? -16.594 20.188 19.219 1 98.25 178 ARG B O 1
ATOM 2917 N N . ALA B 1 179 ? -16.562 22.141 18.188 1 98.31 179 ALA B N 1
ATOM 2918 C CA . ALA B 1 179 ? -17.969 22.406 18.484 1 98.31 179 ALA B CA 1
ATOM 2919 C C . ALA B 1 179 ? -18.875 21.344 17.875 1 98.31 179 ALA B C 1
ATOM 2921 O O . ALA B 1 179 ? -19.812 20.875 18.516 1 98.31 179 ALA B O 1
ATOM 2922 N N . ARG B 1 180 ? -18.625 20.984 16.641 1 97.88 180 ARG B N 1
ATOM 2923 C CA . ARG B 1 180 ? -19.391 19.953 15.961 1 97.88 180 ARG B CA 1
ATOM 2924 C C . ARG B 1 180 ? -19.297 18.625 16.719 1 97.88 180 ARG B C 1
ATOM 2926 O O . ARG B 1 180 ? -20.312 17.953 16.922 1 97.88 180 ARG B O 1
ATOM 2933 N N . ALA B 1 181 ? -18.125 18.234 17.109 1 98 181 ALA B N 1
ATOM 2934 C CA . ALA B 1 181 ? -17.906 16.984 17.812 1 98 181 ALA B CA 1
ATOM 2935 C C . ALA B 1 181 ? -18.688 16.953 19.125 1 98 181 ALA B C 1
ATOM 2937 O O . ALA B 1 181 ? -19.25 15.914 19.5 1 98 181 ALA B O 1
ATOM 2938 N N . GLU B 1 182 ? -18.719 18.047 19.781 1 97.06 182 GLU B N 1
ATOM 2939 C CA . GLU B 1 182 ? -19.453 18.141 21.031 1 97.06 182 GLU B CA 1
ATOM 2940 C C . GLU B 1 182 ? -20.953 17.953 20.812 1 97.06 182 GLU B C 1
ATOM 2942 O O . GLU B 1 182 ? -21.609 17.219 21.562 1 97.06 182 GLU B O 1
ATOM 2947 N N . ARG B 1 183 ? -21.438 18.578 19.844 1 96 183 ARG B N 1
ATOM 2948 C CA . ARG B 1 183 ? -22.844 18.438 19.5 1 96 183 ARG B CA 1
ATOM 2949 C C . ARG B 1 183 ? -23.188 17 19.125 1 96 183 ARG B C 1
ATOM 2951 O O . ARG B 1 183 ? -24.203 16.469 19.578 1 96 183 ARG B O 1
ATOM 2958 N N . GLU B 1 184 ? -22.359 16.406 18.328 1 96.56 184 GLU B N 1
ATOM 2959 C CA . GLU B 1 184 ? -22.609 15.047 17.875 1 96.56 184 GLU B CA 1
ATOM 2960 C C . GLU B 1 184 ? -22.516 14.055 19.031 1 96.56 184 GLU B C 1
ATOM 2962 O O . GLU B 1 184 ? -23.234 13.055 19.062 1 96.56 184 GLU B O 1
ATOM 2967 N N . ALA B 1 185 ? -21.641 14.352 19.922 1 96.5 185 ALA B N 1
ATOM 2968 C CA . ALA B 1 185 ? -21.531 13.5 21.109 1 96.5 185 ALA B CA 1
ATOM 2969 C C . ALA B 1 185 ? -22.812 13.508 21.906 1 96.5 185 ALA B C 1
ATOM 2971 O O . ALA B 1 185 ? -23.266 12.469 22.391 1 96.5 185 ALA B O 1
ATOM 2972 N N . ALA B 1 186 ? -23.391 14.594 22.016 1 95.62 186 ALA B N 1
ATOM 2973 C CA . ALA B 1 186 ? -24.656 14.719 22.719 1 95.62 186 ALA B CA 1
ATOM 2974 C C . ALA B 1 186 ? -25.766 13.961 21.984 1 95.62 186 ALA B C 1
ATOM 2976 O O . ALA B 1 186 ? -26.594 13.289 22.625 1 95.62 186 ALA B O 1
ATOM 2977 N N . LEU B 1 187 ? -25.781 14.094 20.703 1 95.31 187 LEU B N 1
ATOM 2978 C CA . LEU B 1 187 ? -26.766 13.375 19.891 1 95.31 187 LEU B CA 1
ATOM 2979 C C . LEU B 1 187 ? -26.562 11.867 20 1 95.31 187 LEU B C 1
ATOM 2981 O O . LEU B 1 187 ? -27.531 11.117 20.094 1 95.31 187 LEU B O 1
ATOM 2985 N N . ARG B 1 188 ? -25.375 11.422 20.016 1 96.19 188 ARG B N 1
ATOM 2986 C CA . ARG B 1 188 ? -25.047 10 20.109 1 96.19 188 ARG B CA 1
ATOM 2987 C C . ARG B 1 188 ? -25.656 9.383 21.375 1 96.19 188 ARG B C 1
ATOM 2989 O O . ARG B 1 188 ? -26.172 8.273 21.328 1 96.19 188 ARG B O 1
ATOM 2996 N N . GLU B 1 189 ? -25.562 10.164 22.391 1 96.75 189 GLU B N 1
ATOM 2997 C CA . GLU B 1 189 ? -26.125 9.68 23.641 1 96.75 189 GLU B CA 1
ATOM 2998 C C . GLU B 1 189 ? -27.641 9.523 23.547 1 96.75 189 GLU B C 1
ATOM 3000 O O . GLU B 1 189 ? -28.219 8.547 24.031 1 96.75 189 GLU B O 1
ATOM 3005 N N . ARG B 1 190 ? -28.203 10.383 22.938 1 96.06 190 ARG B N 1
ATOM 3006 C CA . ARG B 1 190 ? -29.656 10.32 22.75 1 96.06 190 ARG B CA 1
ATOM 3007 C C . ARG B 1 190 ? -30.031 9.156 21.844 1 96.06 190 ARG B C 1
ATOM 3009 O O . ARG B 1 190 ? -31 8.438 22.125 1 96.06 190 ARG B O 1
ATOM 3016 N N . TYR B 1 191 ? -29.281 8.953 20.828 1 96.44 191 TYR B N 1
ATOM 3017 C CA . TYR B 1 191 ? -29.547 7.848 19.922 1 96.44 191 TYR B CA 1
ATOM 3018 C C . TYR B 1 191 ? -29.375 6.508 20.625 1 96.44 191 TYR B C 1
ATOM 3020 O O . TYR B 1 191 ? -30.156 5.578 20.391 1 96.44 191 TYR B O 1
ATOM 3028 N N . ARG B 1 192 ? -28.375 6.488 21.422 1 97.38 192 ARG B N 1
ATOM 3029 C CA . ARG B 1 192 ? -28.125 5.254 22.156 1 97.38 192 ARG B CA 1
ATOM 3030 C C . ARG B 1 192 ? -29.297 4.902 23.062 1 97.38 192 ARG B C 1
ATOM 3032 O O . ARG B 1 192 ? -29.547 3.725 23.328 1 97.38 192 ARG B O 1
ATOM 3039 N N . ARG B 1 193 ? -30.016 5.941 23.422 1 96.81 193 ARG B N 1
ATOM 3040 C CA . ARG B 1 193 ? -31.172 5.746 24.281 1 96.81 193 ARG B CA 1
ATOM 3041 C C . ARG B 1 193 ? -32.438 5.453 23.469 1 96.81 193 ARG B C 1
ATOM 3043 O O . ARG B 1 193 ? -33.531 5.34 24.016 1 96.81 193 ARG B O 1
ATOM 3050 N N . GLY B 1 194 ? -32.219 5.496 22.141 1 97.06 194 GLY B N 1
ATOM 3051 C CA . GLY B 1 194 ? -33.312 5.035 21.297 1 97.06 194 GLY B CA 1
ATOM 3052 C C . GLY B 1 194 ? -34.031 6.156 20.562 1 97.06 194 GLY B C 1
ATOM 3053 O O . GLY B 1 194 ? -34.938 5.91 19.766 1 97.06 194 GLY B O 1
ATOM 3054 N N . GLU B 1 195 ? -33.594 7.387 20.812 1 97.31 195 GLU B N 1
ATOM 3055 C CA . GLU B 1 195 ? -34.188 8.5 20.078 1 97.31 195 GLU B CA 1
ATOM 3056 C C . GLU B 1 195 ? -33.75 8.477 18.609 1 97.31 195 GLU B C 1
ATOM 3058 O O . GLU B 1 195 ? -32.656 8.008 18.297 1 97.31 195 GLU B O 1
ATOM 3063 N N . LEU B 1 196 ? -34.75 8.984 17.766 1 96.88 196 LEU B N 1
ATOM 3064 C CA . LEU B 1 196 ? -34.469 8.953 16.328 1 96.88 196 LEU B CA 1
ATOM 3065 C C . LEU B 1 196 ? -34.219 10.359 15.805 1 96.88 196 LEU B C 1
ATOM 3067 O O . LEU B 1 196 ? -34.844 11.32 16.234 1 96.88 196 LEU B O 1
ATOM 3071 N N . SER B 1 197 ? -33.375 10.391 14.812 1 96.25 197 SER B N 1
ATOM 3072 C CA . SER B 1 197 ? -33 11.68 14.227 1 96.25 197 SER B CA 1
ATOM 3073 C C . SER B 1 197 ? -34.219 12.305 13.516 1 96.25 197 SER B C 1
ATOM 3075 O O . SER B 1 197 ? -34.375 13.531 13.531 1 96.25 197 SER B O 1
ATOM 3077 N N . ILE B 1 198 ? -35.031 11.523 12.844 1 95.75 198 ILE B N 1
ATOM 3078 C CA . ILE B 1 198 ? -36.188 12.031 12.117 1 95.75 198 ILE B CA 1
ATOM 3079 C C . ILE B 1 198 ? -37.125 12.773 13.078 1 95.75 198 ILE B C 1
ATOM 3081 O O . ILE B 1 198 ? -37.812 13.711 12.68 1 95.75 198 ILE B O 1
ATOM 3085 N N . ASP B 1 199 ? -37.125 12.391 14.344 1 96.19 199 ASP B N 1
ATOM 3086 C CA . ASP B 1 199 ? -37.938 13.047 15.367 1 96.19 199 ASP B CA 1
ATOM 3087 C C . ASP B 1 199 ? -37.219 14.273 15.93 1 96.19 199 ASP B C 1
ATOM 3089 O O . ASP B 1 199 ? -37.812 15.344 16.047 1 96.19 199 ASP B O 1
ATOM 3093 N N . LEU B 1 200 ? -35.938 14.055 16.219 1 95.69 200 LEU B N 1
ATOM 3094 C CA . LEU B 1 200 ? -35.188 15.125 16.844 1 95.69 200 LEU B CA 1
ATOM 3095 C C . LEU B 1 200 ? -35.062 16.328 15.906 1 95.69 200 LEU B C 1
ATOM 3097 O O . LEU B 1 200 ? -35.062 17.469 16.375 1 95.69 200 LEU B O 1
ATOM 3101 N N . TYR B 1 201 ? -35.031 16.016 14.609 1 95.88 201 TYR B N 1
ATOM 3102 C CA . TYR B 1 201 ? -34.875 17.109 13.648 1 95.88 201 TYR B CA 1
ATOM 3103 C C . TYR B 1 201 ? -36.219 17.547 13.086 1 95.88 201 TYR B C 1
ATOM 3105 O O . TYR B 1 201 ? -36.281 18.422 12.227 1 95.88 201 TYR B O 1
ATOM 3113 N N . GLY B 1 202 ? -37.281 16.875 13.484 1 96.06 202 GLY B N 1
ATOM 3114 C CA . GLY B 1 202 ? -38.625 17.219 13.008 1 96.06 202 GLY B CA 1
ATOM 3115 C C . GLY B 1 202 ? -38.812 16.906 11.539 1 96.06 202 GLY B C 1
ATOM 3116 O O . GLY B 1 202 ? -39.469 17.672 10.812 1 96.06 202 GLY B O 1
ATOM 3117 N N . LEU B 1 203 ? -38.312 15.82 11.102 1 95.88 203 LEU B N 1
ATOM 3118 C CA . LEU B 1 203 ? -38.281 15.523 9.672 1 95.88 203 LEU B CA 1
ATOM 3119 C C . LEU B 1 203 ? -39.438 14.633 9.273 1 95.88 203 LEU B C 1
ATOM 3121 O O . LEU B 1 203 ? -39.688 14.406 8.086 1 95.88 203 LEU B O 1
ATOM 3125 N N . ARG B 1 204 ? -40.25 14.086 10.203 1 94.75 204 ARG B N 1
ATOM 3126 C CA . ARG B 1 204 ? -41.281 13.117 9.922 1 94.75 204 ARG B CA 1
ATOM 3127 C C . ARG B 1 204 ? -42.312 13.695 8.938 1 94.75 204 ARG B C 1
ATOM 3129 O O . ARG B 1 204 ? -42.75 13 8.008 1 94.75 204 ARG B O 1
ATOM 3136 N N . PRO B 1 205 ? -42.688 14.898 9.102 1 96.12 205 PRO B N 1
ATOM 3137 C CA . PRO B 1 205 ? -43.688 15.43 8.18 1 96.12 205 PRO B CA 1
ATOM 3138 C C . PRO B 1 205 ? -43.219 15.391 6.727 1 96.12 205 PRO B C 1
ATOM 3140 O O . PRO B 1 205 ? -44.062 15.281 5.82 1 96.12 205 PRO B O 1
ATOM 3143 N N . LEU B 1 206 ? -41.969 15.5 6.5 1 95.94 206 LEU B N 1
ATOM 3144 C CA . LEU B 1 206 ? -41.438 15.531 5.145 1 95.94 206 LEU B CA 1
ATOM 3145 C C . LEU B 1 206 ? -41.562 14.164 4.473 1 95.94 206 LEU B C 1
ATOM 3147 O O . LEU B 1 206 ? -41.531 14.07 3.244 1 95.94 206 LEU B O 1
ATOM 3151 N N . VAL B 1 207 ? -41.75 13.062 5.305 1 96.56 207 VAL B N 1
ATOM 3152 C CA . VAL B 1 207 ? -41.75 11.727 4.715 1 96.56 207 VAL B CA 1
ATOM 3153 C C . VAL B 1 207 ? -43 10.961 5.184 1 96.56 207 VAL B C 1
ATOM 3155 O O . VAL B 1 207 ? -43 9.727 5.176 1 96.56 207 VAL B O 1
ATOM 3158 N N . GLU B 1 208 ? -43.906 11.648 5.73 1 93.44 208 GLU B N 1
ATOM 3159 C CA . GLU B 1 208 ? -45.062 11.062 6.379 1 93.44 208 GLU B CA 1
ATOM 3160 C C . GLU B 1 208 ? -45.781 10.062 5.465 1 93.44 208 GLU B C 1
ATOM 3162 O O . GLU B 1 208 ? -46.156 8.977 5.906 1 93.44 208 GLU B O 1
ATOM 3167 N N . GLU B 1 209 ? -46.031 10.367 4.234 1 93.56 209 GLU B N 1
ATOM 3168 C CA . GLU B 1 209 ? -46.719 9.484 3.289 1 93.56 209 GLU B CA 1
ATOM 3169 C C . GLU B 1 209 ? -45.969 8.164 3.143 1 93.56 209 GLU B C 1
ATOM 3171 O O . GLU B 1 209 ? -46.594 7.094 3.135 1 93.56 209 GLU B O 1
ATOM 3176 N N . GLU B 1 210 ? -44.688 8.344 2.99 1 94.69 210 GLU B N 1
ATOM 3177 C CA . GLU B 1 210 ? -43.875 7.129 2.83 1 94.69 210 GLU B CA 1
ATOM 3178 C C . GLU B 1 210 ? -43.938 6.258 4.082 1 94.69 210 GLU B C 1
ATOM 3180 O O . GLU B 1 210 ? -44 5.031 3.986 1 94.69 210 GLU B O 1
ATOM 3185 N N . LEU B 1 211 ? -43.906 6.945 5.262 1 93.81 211 LEU B N 1
ATOM 3186 C CA . LEU B 1 211 ? -44 6.211 6.516 1 93.81 211 LEU B CA 1
ATOM 3187 C C . LEU B 1 211 ? -45.344 5.488 6.617 1 93.81 211 LEU B C 1
ATOM 3189 O O . LEU B 1 211 ? -45.406 4.34 7.066 1 93.81 211 LEU B O 1
ATOM 3193 N N . ARG B 1 212 ? -46.406 6.023 6.188 1 93.44 212 ARG B N 1
ATOM 3194 C CA . ARG B 1 212 ? -47.719 5.426 6.191 1 93.44 212 ARG B CA 1
ATOM 3195 C C . ARG B 1 212 ? -47.781 4.23 5.246 1 93.44 212 ARG B C 1
ATOM 3197 O O . ARG B 1 212 ? -48.344 3.186 5.594 1 93.44 212 ARG B O 1
ATOM 3204 N N . ARG B 1 213 ? -47.281 4.473 4.141 1 92.62 213 ARG B N 1
ATOM 3205 C CA . ARG B 1 213 ? -47.281 3.395 3.158 1 92.62 213 ARG B CA 1
ATOM 3206 C C . ARG B 1 213 ? -46.531 2.172 3.689 1 92.62 213 ARG B C 1
ATOM 3208 O O . ARG B 1 213 ? -46.969 1.038 3.482 1 92.62 213 ARG B O 1
ATOM 3215 N N . ALA B 1 214 ? -45.438 2.332 4.414 1 93.19 214 ALA B N 1
ATOM 3216 C CA . ALA B 1 214 ? -44.594 1.253 4.941 1 93.19 214 ALA B CA 1
ATOM 3217 C C . ALA B 1 214 ? -45.312 0.508 6.066 1 93.19 214 ALA B C 1
ATOM 3219 O O . ALA B 1 214 ? -45.156 -0.702 6.223 1 93.19 214 ALA B O 1
ATOM 3220 N N . ASP B 1 215 ? -46 1.267 6.863 1 90.06 215 ASP B N 1
ATOM 3221 C CA . ASP B 1 215 ? -46.719 0.665 7.965 1 90.06 215 ASP B CA 1
ATOM 3222 C C . ASP B 1 215 ? -47.906 -0.176 7.449 1 90.06 215 ASP B C 1
ATOM 3224 O O . ASP B 1 215 ? -48.281 -1.173 8.07 1 90.06 215 ASP B O 1
ATOM 3228 N N . GLY B 1 216 ? -48.406 0.309 6.406 1 84.75 216 GLY B N 1
ATOM 3229 C CA . GLY B 1 216 ? -49.531 -0.416 5.809 1 84.75 216 GLY B CA 1
ATOM 3230 C C . GLY B 1 216 ? -49.062 -1.546 4.898 1 84.75 216 GLY B C 1
ATOM 3231 O O . GLY B 1 216 ? -49.875 -2.389 4.508 1 84.75 216 GLY B O 1
ATOM 3232 N N . ALA B 1 217 ? -47.875 -1.514 4.57 1 59.16 217 ALA B N 1
ATOM 3233 C CA . ALA B 1 217 ? -47.406 -2.611 3.725 1 59.16 217 ALA B CA 1
ATOM 3234 C C . ALA B 1 217 ? -47 -3.809 4.566 1 59.16 217 ALA B C 1
ATOM 3236 O O . ALA B 1 217 ? -46.531 -3.646 5.699 1 59.16 217 ALA B O 1
#

Secondary structure (DSSP, 8-state):
-PPPHHHHHHHHHHHHHHHHHHTTS--EE-S--EESSTT--EEEEEEEEEPPTTB-HHHHHHHTT--TT-EEEEE-SS--S-EEE-HHHHHHHHHTT-SEEEEEEEE--HHHHHHH---EEEEEE-S-BPB--S--EES--EEETTEEE-TT-EEEESSS-EEEE-GGGHHHHHHHHHHHHHHHHHHHHHHHTT--HHHHTT-GGGGHHHHHHHHH-/-PPPHHHHHHHHHHHHHHHHHHTTS--EE-S--EESSTT--EEEEEEEEEPPTTB-HHHHHHHTT--TT-EEEEE-SS--S-EEE-HHHHHHHHHTT-SEEEEEEEES-HHHHHHH---EEEEEE-S-BPB--S--EES--EEETTEEE-TT-EEEESSS-EEEE-GGGHHHHHHHHHHHHHHHHHHHHHHHTT--HHHHTT-GGGGHHHHHHHHH-

InterPro domains:
  IPR005493 Ribonuclease E inhibitor RraA/RraA-like protein [PF03737] (18-163)
  IPR005493 Ribonuclease E inhibitor RraA/RraA-like protein [cd16841] (17-165)
  IPR036704 Ribonuclease E inhibitor RraA/RraA-like superfamily [SSF89562] (13-175)

Solvent-accessible surface area (backbone atoms only — not comparable to full-atom values): 21656 Å² total; per-residue (Å²): 124,82,81,51,71,72,51,31,53,49,48,20,70,59,27,22,38,46,39,25,57,40,51,68,72,40,43,62,36,53,72,74,64,41,65,56,27,82,89,45,62,25,30,22,37,28,44,25,31,39,25,28,83,62,21,26,36,36,55,60,56,42,60,76,70,56,50,67,41,22,22,39,34,42,31,33,86,66,68,50,68,34,14,57,37,39,42,70,58,49,49,52,38,48,74,45,34,40,37,28,36,41,32,48,22,8,28,27,53,59,71,58,35,29,70,68,60,56,36,36,35,21,57,36,78,26,85,46,66,40,48,70,77,45,79,48,45,77,55,44,69,43,68,44,42,89,32,81,45,43,48,48,18,32,38,22,35,35,77,28,37,40,24,44,38,55,47,93,44,41,61,62,27,50,52,44,22,51,54,49,50,54,54,48,54,56,50,42,57,42,19,64,73,61,50,52,66,30,66,78,69,65,42,50,81,74,42,44,67,51,54,53,53,59,71,71,98,124,83,79,50,73,72,52,32,55,48,48,21,71,61,26,23,69,47,41,24,56,40,50,68,70,40,43,62,36,52,71,74,64,42,64,56,28,80,91,43,62,26,32,23,37,31,43,26,32,37,24,29,82,61,22,26,35,37,54,43,53,42,62,77,69,55,50,66,42,23,22,39,35,41,30,35,86,66,70,50,70,36,14,59,38,37,41,64,57,49,41,33,40,50,60,44,35,42,39,28,37,40,32,45,23,9,28,21,48,46,62,57,35,30,70,69,60,58,36,36,36,22,56,36,66,17,43,46,65,41,47,70,79,46,68,49,47,68,55,43,69,42,68,42,43,88,31,80,45,43,48,49,19,32,37,23,35,34,91,87,37,39,24,44,38,56,45,92,44,39,63,61,26,49,51,44,24,52,52,49,53,53,53,50,52,55,49,48,55,44,40,74,72,66,52,52,65,50,64,76,69,62,42,48,79,83,44,42,68,61,54,50,53,56,71,74,94

pLDDT: mean 97.26, std 3.86, range [57.56, 98.94]

Organism: NCBI:txid751945

Radius of gyration: 25.36 Å; Cα contacts (8 Å, |Δi|>4): 1003; chains: 2; bounding box: 77×66×46 Å